Protein AF-0000000068159839 (afdb_homodimer)

Organism: Acanthamoeba castellanii (strain ATCC 30010 / Neff) (NCBI:txid1257118)

Secondary structure (DSSP, 8-state):
--GGGSHHHHHHHHHHHHHHTTHHHHHHHHHHHHHHTTSS-TTS-HHHHHHHHHHHHHHHIIIIITTT---PPPHHHHHHHHHHHHHTT--EEEEE--TTSHHHHHHHHHHHHTTS--EEEEEES-HHHHHHHHHHHHHHT-GGGEEEEES-HHHHTTSS--S-EEEEEE-S-GGGHHHHHHHHGGGEEEEEEEEETTGGG-HHHHHHHH-GGGTEEEEE---TT--EEEEE-S---/--GGGSHHHHHHHHHHHHHHHTHHHHHHHHHHHHHHTTSS-TTS-HHHHHHHHHHHHHHHIIIIITTT---PPPHHHHHHHHHHHHHTT--EEEEE--TTSHHHHHHHHHHHHTTS--EEEEEES-HHHHHHHHHHHHHHT-GGGEEEEES-HHHHTTSS--S-EEEEEE-S-GGGHHHHHHHHGGGEEEEEEEEETTGGG-HHHHHHHH-GGGTEEEEE---TT--EEEEE-S---

Foldseek 3Di:
DFLCPDPLNVVLLVVLVVVLVCLVVLLVVLVVVCVVVVNDDPPDDSVLSLLVVCVVPVLCCCQPSCVPHQLDDDPVVLQVLLVLLLVLLWAEEEEEDCQQNNSVSSNLSSCVVSVVNHAYEYEDAHVVRLVNNLVSCVSSVRNVRYDYDYRDCLPRVQDDGDQAGQEYEADGNLVCLVVNCVSCQLRYAFFRKYKYWLNVSPVVNVVQQVPVVNQWPKDQPPDPTRMIMITGHHGRD/DFLCPDPLNVVLLVVLVVVLVCLVVLLVVLVVVCVVVVNDDPPDDSVLSLLVVLVVPVLCCCQPSCVPHQLDDDPVVLQVLLVLLLVLLWAEEEEEDCQQNNSVSSNLSSNVVSVVNHAYEYEDAHVVRLVNNLVSCVSSVRNVRYHYDYRDCLPRVQDDGDQAGQEYEADGNLVCLVVNCVSCQLRYAFFRKYKYWLNVSPVVNVVQQVPVVNQWPKDQPPDPTRMIMITGHHGRD

Solvent-accessible surface area (backbone atoms only — not comparable to full-atom values): 24091 Å² total; per-residue (Å²): 124,43,49,63,69,31,69,45,31,39,51,46,49,52,51,52,56,54,55,42,60,52,36,56,58,54,48,50,51,48,48,52,51,32,38,74,70,65,73,44,58,93,83,53,56,63,69,57,47,52,53,52,44,27,60,73,40,38,65,62,40,46,59,52,79,41,51,82,50,48,86,61,73,52,71,70,55,30,50,46,46,20,45,51,36,26,30,40,56,36,39,30,34,41,33,41,46,34,48,56,25,62,54,53,49,28,44,40,28,19,24,48,70,57,70,52,80,31,42,34,40,30,20,30,59,41,64,69,29,48,55,49,15,50,51,46,27,48,63,35,70,43,42,89,39,50,45,80,42,79,33,58,53,86,60,64,66,70,53,93,65,67,82,52,36,39,33,37,39,41,50,60,56,60,76,45,50,50,64,51,47,60,70,50,43,67,23,31,36,56,22,15,35,39,38,28,54,46,34,73,79,26,62,69,45,49,56,48,43,62,31,59,89,70,34,24,53,53,44,74,45,58,46,100,52,40,29,33,42,30,26,29,51,35,70,44,119,124,44,50,64,70,32,68,45,32,39,51,46,49,51,50,51,56,54,54,42,60,51,36,55,58,52,49,51,52,49,49,52,50,31,38,74,69,66,72,43,56,92,83,53,55,63,69,58,47,51,52,52,44,27,59,73,40,38,65,62,39,45,59,52,80,41,52,80,52,48,86,62,73,52,70,69,57,30,51,47,47,19,45,52,36,27,29,40,58,36,39,31,33,42,33,40,44,33,50,56,24,64,55,50,48,29,44,39,28,19,23,48,69,56,70,53,81,32,44,34,42,31,20,28,60,40,64,70,29,49,56,50,15,50,52,46,28,48,62,35,71,42,43,90,40,50,45,82,41,78,32,59,55,85,61,63,66,70,54,91,65,68,82,53,36,38,34,36,38,42,49,58,56,60,78,44,49,50,63,50,48,61,70,49,42,66,23,31,36,56,22,16,35,40,37,28,54,47,33,73,79,26,62,68,46,48,55,47,43,60,31,60,90,70,33,25,53,53,44,74,46,58,47,101,52,40,29,33,42,31,26,29,50,35,71,45,119

pLDDT: mean 91.14, std 9.36, range [56.84, 98.94]

Structure (mmCIF, N/CA/C/O backbone):
data_AF-0000000068159839-model_v1
#
loop_
_entity.id
_entity.type
_entity.pdbx_description
1 polymer 'O-methyltransferase family 3 protein'
#
loop_
_atom_site.group_PDB
_atom_site.id
_atom_site.type_symbol
_atom_site.label_atom_id
_atom_site.label_alt_id
_atom_site.label_comp_id
_atom_site.label_asym_id
_atom_site.label_entity_id
_atom_site.label_seq_id
_atom_site.pdbx_PDB_ins_code
_atom_site.Cartn_x
_atom_site.Cartn_y
_atom_site.Cartn_z
_atom_site.occupancy
_atom_site.B_iso_or_equiv
_atom_site.auth_seq_id
_atom_site.auth_comp_id
_atom_site.auth_asym_id
_atom_site.auth_atom_id
_atom_site.pdbx_PDB_model_num
ATOM 1 N N . MET A 1 1 ? -15.344 -5.816 13.375 1 81.12 1 MET A N 1
ATOM 2 C CA . MET A 1 1 ? -15.523 -4.578 12.617 1 81.12 1 MET A CA 1
ATOM 3 C C . MET A 1 1 ? -14.336 -3.648 12.805 1 81.12 1 MET A C 1
ATOM 5 O O . MET A 1 1 ? -13.75 -3.584 13.891 1 81.12 1 MET A O 1
ATOM 9 N N . SER A 1 2 ? -13.961 -3.039 11.734 1 93 2 SER A N 1
ATOM 10 C CA . SER A 1 2 ? -12.836 -2.111 11.812 1 93 2 SER A CA 1
ATOM 11 C C . SER A 1 2 ? -13.234 -0.817 12.516 1 93 2 SER A C 1
ATOM 13 O O . SER A 1 2 ? -14.398 -0.421 12.477 1 93 2 SER A O 1
ATOM 15 N N . THR A 1 3 ? -12.305 -0.229 13.219 1 96.12 3 THR A N 1
ATOM 16 C CA . THR A 1 3 ? -12.523 1.09 13.805 1 96.12 3 THR A CA 1
ATOM 17 C C . THR A 1 3 ? -12.961 2.088 12.734 1 96.12 3 THR A C 1
ATOM 19 O O . THR A 1 3 ? -13.789 2.961 12.992 1 96.12 3 THR A O 1
ATOM 22 N N . LEU A 1 4 ? -12.43 1.962 11.539 1 96 4 LEU A N 1
ATOM 23 C CA . LEU A 1 4 ? -12.758 2.85 10.43 1 96 4 LEU A CA 1
ATOM 24 C C . LEU A 1 4 ? -14.25 2.797 10.117 1 96 4 LEU A C 1
ATOM 26 O O . LEU A 1 4 ? -14.852 3.811 9.75 1 96 4 LEU A O 1
ATOM 30 N N . ASP A 1 5 ? -14.82 1.619 10.344 1 93.56 5 ASP A N 1
ATOM 31 C CA . ASP A 1 5 ? -16.219 1.426 9.992 1 93.56 5 ASP A CA 1
ATOM 32 C C . ASP A 1 5 ? -17.125 1.638 11.195 1 93.56 5 ASP A C 1
ATOM 34 O O . ASP A 1 5 ? -18.344 1.489 11.102 1 93.56 5 ASP A O 1
ATOM 38 N N . SER A 1 6 ? -16.562 1.914 12.352 1 95.44 6 SER A N 1
ATOM 39 C CA . SER A 1 6 ? -17.391 2.211 13.508 1 95.44 6 SER A CA 1
ATOM 40 C C . SER A 1 6 ? -18.312 3.398 13.234 1 95.44 6 SER A C 1
ATOM 42 O O . SER A 1 6 ? -17.969 4.289 12.453 1 95.44 6 SER A O 1
ATOM 44 N N . THR A 1 7 ? -19.406 3.434 13.883 1 95.81 7 THR A N 1
ATOM 45 C CA . THR A 1 7 ? -20.406 4.477 13.68 1 95.81 7 THR A CA 1
ATOM 46 C C . THR A 1 7 ? -19.812 5.855 13.961 1 95.81 7 THR A C 1
ATOM 48 O O . THR A 1 7 ? -20.047 6.801 13.203 1 95.81 7 THR A O 1
ATOM 51 N N . GLN A 1 8 ? -19.062 5.98 15.008 1 96.75 8 GLN A N 1
ATOM 52 C CA . GLN A 1 8 ? -18.484 7.262 15.398 1 96.75 8 GLN A CA 1
ATOM 53 C C . GLN A 1 8 ? -17.531 7.777 14.328 1 96.75 8 GLN A C 1
ATOM 55 O O . GLN A 1 8 ? -17.609 8.938 13.914 1 96.75 8 GLN A O 1
ATOM 60 N N . VAL A 1 9 ? -16.656 6.914 13.961 1 98.19 9 VAL A N 1
ATOM 61 C CA . VAL A 1 9 ? -15.648 7.309 12.984 1 98.19 9 VAL A CA 1
ATOM 62 C C . VAL A 1 9 ? -16.312 7.574 11.633 1 98.19 9 VAL A C 1
ATOM 64 O O . VAL A 1 9 ? -16.062 8.609 11.008 1 98.19 9 VAL A O 1
ATOM 67 N N . ALA A 1 10 ? -17.188 6.695 11.219 1 96.94 10 ALA A N 1
ATOM 68 C CA . ALA A 1 10 ? -17.859 6.816 9.93 1 96.94 10 ALA A CA 1
ATOM 69 C C . ALA A 1 10 ? -18.688 8.094 9.867 1 96.94 10 ALA A C 1
ATOM 71 O O . ALA A 1 10 ? -18.688 8.797 8.859 1 96.94 10 ALA A O 1
ATOM 72 N N . ASN A 1 11 ? -19.391 8.414 10.898 1 97.69 11 ASN A N 1
ATOM 73 C CA . ASN A 1 11 ? -20.219 9.625 10.938 1 97.69 11 ASN A CA 1
ATOM 74 C C . ASN A 1 11 ? -19.359 10.883 10.898 1 97.69 11 ASN A C 1
ATOM 76 O O . ASN A 1 11 ? -19.703 11.852 10.211 1 97.69 11 ASN A O 1
ATOM 80 N N . THR A 1 12 ? -18.328 10.852 11.688 1 98.19 12 THR A N 1
ATOM 81 C CA . THR A 1 12 ? -17.438 12.008 11.727 1 98.19 12 THR A CA 1
ATOM 82 C C . THR A 1 12 ? -16.812 12.258 10.352 1 98.19 12 THR A C 1
ATOM 84 O O . THR A 1 12 ? -16.812 13.398 9.867 1 98.19 12 THR A O 1
ATOM 87 N N . LEU A 1 13 ? -16.359 11.18 9.703 1 97.69 13 LEU A N 1
ATOM 88 C CA . LEU A 1 13 ? -15.758 11.328 8.383 1 97.69 13 LEU A CA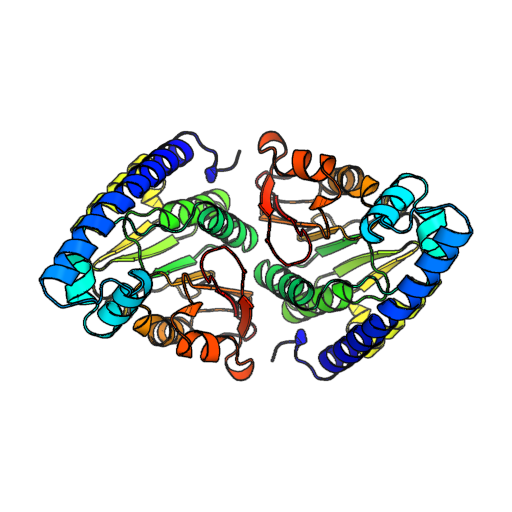 1
ATOM 89 C C . LEU A 1 13 ? -16.781 11.789 7.359 1 97.69 13 LEU A C 1
ATOM 91 O O . LEU A 1 13 ? -16.484 12.625 6.504 1 97.69 13 LEU A O 1
ATOM 95 N N . ARG A 1 14 ? -17.953 11.242 7.418 1 96.25 14 ARG A N 1
ATOM 96 C CA . ARG A 1 14 ? -19.016 11.664 6.512 1 96.25 14 ARG A CA 1
ATOM 97 C C . ARG A 1 14 ? -19.281 13.156 6.641 1 96.25 14 ARG A C 1
ATOM 99 O O . ARG A 1 14 ? -19.406 13.859 5.637 1 96.25 14 ARG A O 1
ATOM 106 N N . ARG A 1 15 ? -19.375 13.609 7.828 1 95.88 15 ARG A N 1
ATOM 107 C CA . ARG A 1 15 ? -19.594 15.031 8.07 1 95.88 15 ARG A CA 1
ATOM 108 C C . ARG A 1 15 ? -18.453 15.867 7.516 1 95.88 15 ARG A C 1
ATOM 110 O O . ARG A 1 15 ? -18.672 16.859 6.828 1 95.88 15 ARG A O 1
ATOM 117 N N . LEU A 1 16 ? -17.25 15.445 7.832 1 96 16 LEU A N 1
ATOM 118 C CA . LEU A 1 16 ? -16.078 16.203 7.41 1 96 16 LEU A CA 1
ATOM 119 C C . LEU A 1 16 ? -15.977 16.25 5.891 1 96 16 LEU A C 1
ATOM 121 O O . LEU A 1 16 ? -15.68 17.297 5.309 1 96 16 LEU A O 1
ATOM 125 N N . PHE A 1 17 ? -16.234 15.109 5.242 1 93.81 17 PHE A N 1
ATOM 126 C CA . PHE A 1 17 ? -16.219 15.086 3.783 1 93.81 17 PHE A CA 1
ATOM 127 C C . PHE A 1 17 ? -17.344 15.922 3.211 1 93.81 17 PHE A C 1
ATOM 129 O O . PHE A 1 17 ? -17.203 16.531 2.15 1 93.81 17 PHE A O 1
ATOM 136 N N . GLY A 1 18 ? -18.453 15.93 3.848 1 90.56 18 GLY A N 1
ATOM 137 C CA . GLY A 1 18 ? -19.547 16.812 3.471 1 90.56 18 GLY A CA 1
ATOM 138 C C . GLY A 1 18 ? -19.172 18.281 3.555 1 90.56 18 GLY A C 1
ATOM 139 O O . GLY A 1 18 ? -19.516 19.062 2.666 1 90.56 18 GLY A O 1
ATOM 140 N N . ASP A 1 19 ? -18.484 18.625 4.621 1 88.06 19 ASP A N 1
ATOM 141 C CA . ASP A 1 19 ? -18.047 20 4.824 1 88.06 19 ASP A CA 1
ATOM 142 C C . ASP A 1 19 ? -17.047 20.422 3.746 1 88.06 19 ASP A C 1
ATOM 144 O O . ASP A 1 19 ? -17 21.594 3.369 1 88.06 19 ASP A O 1
ATOM 148 N N . MET A 1 20 ? -16.25 19.453 3.336 1 83.06 20 MET A N 1
ATOM 149 C CA . MET A 1 20 ? -15.266 19.719 2.293 1 83.06 20 MET A CA 1
ATOM 150 C C . MET A 1 20 ? -15.945 20.141 0.995 1 83.06 20 MET A C 1
ATOM 152 O O . MET A 1 20 ? -15.352 20.859 0.187 1 83.06 20 MET A O 1
ATOM 156 N N . ALA A 1 21 ? -17.141 19.625 0.847 1 78.38 21 ALA A N 1
ATOM 157 C CA . ALA A 1 21 ? -17.891 20 -0.35 1 78.38 21 ALA A CA 1
ATOM 158 C C . ALA A 1 21 ? -18.125 21.516 -0.397 1 78.38 21 ALA A C 1
ATOM 160 O O . ALA A 1 21 ? -18.219 22.094 -1.478 1 78.38 21 ALA A O 1
ATOM 161 N N . ASN A 1 22 ? -18.109 22.078 0.708 1 80.25 22 ASN A N 1
ATOM 162 C CA . ASN A 1 22 ? -18.297 23.531 0.796 1 80.25 22 ASN A CA 1
ATOM 163 C C . ASN A 1 22 ? -17.016 24.266 0.411 1 80.25 22 ASN A C 1
ATOM 165 O O . ASN A 1 22 ? -17.062 25.469 0.144 1 80.25 22 ASN A O 1
ATOM 169 N N . ASP A 1 23 ? -15.883 23.5 0.445 1 81.06 23 ASP A N 1
ATOM 170 C CA . ASP A 1 23 ? -14.609 24.109 0.073 1 81.06 23 ASP A CA 1
ATOM 171 C C . ASP A 1 23 ? -14.664 24.656 -1.347 1 81.06 23 ASP A C 1
ATOM 173 O O . ASP A 1 23 ? -14.008 25.656 -1.649 1 81.06 23 ASP A O 1
ATOM 177 N N . LYS A 1 24 ? -15.477 24.062 -2.205 1 76.38 24 LYS A N 1
ATOM 178 C CA . LYS A 1 24 ? -15.555 24.5 -3.596 1 76.38 24 LYS A CA 1
ATOM 179 C C . LYS A 1 24 ? -16.016 25.938 -3.693 1 76.38 24 LYS A C 1
ATOM 181 O O . LYS A 1 24 ? -15.453 26.734 -4.457 1 76.38 24 LYS A O 1
ATOM 186 N N . GLN A 1 25 ? -17 26.141 -3.025 1 78.56 25 GLN A N 1
ATOM 187 C CA . GLN A 1 25 ? -17.531 27.5 -3.037 1 78.56 25 GLN A CA 1
ATOM 188 C C . GLN A 1 25 ? -16.516 28.5 -2.469 1 78.56 25 GLN A C 1
ATOM 190 O O . GLN A 1 25 ? -16.312 29.578 -3.035 1 78.56 25 GLN A O 1
ATOM 195 N N . ARG A 1 26 ? -15.945 28.156 -1.396 1 79.38 26 ARG A N 1
ATOM 196 C CA . ARG A 1 26 ? -14.969 29.016 -0.746 1 79.38 26 ARG A CA 1
ATOM 197 C C . ARG A 1 26 ? -13.758 29.266 -1.646 1 79.38 26 ARG A C 1
ATOM 199 O O . ARG A 1 26 ? -13.234 30.375 -1.705 1 79.38 26 ARG A O 1
ATOM 206 N N . ILE A 1 27 ? -13.336 28.234 -2.299 1 79 27 ILE A N 1
ATOM 207 C CA . ILE A 1 27 ? -12.195 28.312 -3.207 1 79 27 ILE A CA 1
ATOM 208 C C . ILE A 1 27 ? -12.539 29.219 -4.383 1 79 27 ILE A C 1
ATOM 210 O O . ILE A 1 27 ? -11.703 30.016 -4.824 1 79 27 ILE A O 1
ATOM 214 N N . GLY A 1 28 ? -13.758 29.078 -4.844 1 77 28 GLY A N 1
ATOM 215 C CA . GLY A 1 28 ? -14.211 29.969 -5.898 1 77 28 GLY A CA 1
ATOM 216 C C . GLY A 1 28 ? -14.164 31.422 -5.5 1 77 28 GLY A C 1
ATOM 217 O O . GLY A 1 28 ? -13.703 32.281 -6.273 1 77 28 GLY A O 1
ATOM 218 N N . GLU A 1 29 ? -14.594 31.641 -4.355 1 81 29 GLU A N 1
ATOM 219 C CA . GLU A 1 29 ? -14.594 33 -3.848 1 81 29 GLU A CA 1
ATOM 220 C C . GLU A 1 29 ? -13.164 33.531 -3.684 1 81 29 GLU A C 1
ATOM 222 O O . GLU A 1 29 ? -12.883 34.688 -3.975 1 81 29 GLU A O 1
ATOM 227 N N . LEU A 1 30 ? -12.359 32.688 -3.203 1 78.12 30 LEU A N 1
ATOM 228 C CA . LEU A 1 30 ? -10.961 33.062 -3.02 1 78.12 30 LEU A CA 1
ATOM 229 C C . LEU A 1 30 ? -10.289 33.344 -4.363 1 78.12 30 LEU A C 1
ATOM 231 O O . LEU A 1 30 ? -9.492 34.281 -4.484 1 78.12 30 LEU A O 1
ATOM 235 N N . ARG A 1 31 ? -10.594 32.5 -5.262 1 80.38 31 ARG A N 1
ATOM 236 C CA . ARG A 1 31 ? -10.062 32.688 -6.605 1 80.38 31 ARG A CA 1
ATOM 237 C C . ARG A 1 31 ? -10.461 34.031 -7.168 1 80.38 31 ARG A C 1
ATOM 239 O O . ARG A 1 31 ? -9.633 34.75 -7.73 1 80.38 31 ARG A O 1
ATOM 246 N N . GLU A 1 32 ? -11.719 34.312 -7.062 1 84 32 GLU A N 1
ATOM 247 C CA . GLU A 1 32 ? -12.203 35.625 -7.547 1 84 32 GLU A CA 1
ATOM 248 C C . GLU A 1 32 ? -11.492 36.781 -6.844 1 84 32 GLU A C 1
ATOM 250 O O . GLU A 1 32 ? -11.156 37.781 -7.477 1 84 32 GLU A O 1
ATOM 255 N N . LYS A 1 33 ? -11.352 36.594 -5.586 1 80.31 33 LYS A N 1
ATOM 256 C CA . LYS A 1 33 ? -10.648 37.625 -4.816 1 80.31 33 LYS A CA 1
ATOM 257 C C . LYS A 1 33 ? -9.203 37.781 -5.297 1 80.31 33 LYS A C 1
ATOM 259 O O . LYS A 1 33 ? -8.711 38.906 -5.438 1 80.31 33 LYS A O 1
ATOM 264 N N . PHE A 1 34 ? -8.547 36.656 -5.57 1 78.94 34 PHE A N 1
ATOM 265 C CA . PHE A 1 34 ? -7.156 36.688 -6 1 78.94 34 PHE A CA 1
ATOM 266 C C . PHE A 1 34 ? -7.031 37.281 -7.391 1 78.94 34 PHE A C 1
ATOM 268 O O . PHE A 1 34 ? -6.055 37.969 -7.688 1 78.94 34 PHE A O 1
ATOM 275 N N . ILE A 1 35 ? -7.961 37 -8.156 1 83.19 35 ILE A N 1
ATOM 276 C CA . ILE A 1 35 ? -7.973 37.594 -9.492 1 83.19 35 ILE A CA 1
ATOM 277 C C . ILE A 1 35 ? -8.141 39.094 -9.398 1 83.19 35 ILE A C 1
ATOM 279 O O . ILE A 1 35 ? -7.406 39.844 -10.039 1 83.19 35 ILE A O 1
ATOM 283 N N . LYS A 1 36 ? -9.07 39.469 -8.633 1 87.12 36 LYS A N 1
ATOM 284 C CA . LYS A 1 36 ? -9.328 40.906 -8.445 1 87.12 36 LYS A CA 1
ATOM 285 C C . LYS A 1 36 ? -8.102 41.625 -7.891 1 87.12 36 LYS A C 1
ATOM 287 O O . LYS A 1 36 ? -7.832 42.75 -8.25 1 87.12 36 LYS A O 1
ATOM 292 N N . GLU A 1 37 ? -7.398 40.875 -7.078 1 83.44 37 GLU A N 1
ATOM 293 C CA . GLU A 1 37 ? -6.215 41.469 -6.449 1 83.44 37 GLU A CA 1
ATOM 294 C C . GLU A 1 37 ? -4.988 41.312 -7.344 1 83.44 37 GLU A C 1
ATOM 296 O O . GLU A 1 37 ? -3.902 41.812 -6.996 1 83.44 37 GLU A O 1
ATOM 301 N N . GLY A 1 38 ? -5.168 40.656 -8.484 1 78.12 38 GLY A N 1
ATOM 302 C CA . GLY A 1 38 ? -4.086 40.5 -9.445 1 78.12 38 GLY A CA 1
ATOM 303 C C . GLY A 1 38 ? -3.07 39.469 -9.062 1 78.12 38 GLY A C 1
ATOM 304 O O . GLY A 1 38 ? -1.923 39.5 -9.516 1 78.12 38 GLY A O 1
ATOM 305 N N . LEU A 1 39 ? -3.484 38.594 -8.195 1 74.12 39 LEU A N 1
ATOM 306 C CA . LEU A 1 39 ? -2.553 37.594 -7.707 1 74.12 39 LEU A CA 1
ATOM 307 C C . LEU A 1 39 ? -2.506 36.375 -8.648 1 74.12 39 LEU A C 1
ATOM 309 O O . LEU A 1 39 ? -1.493 35.688 -8.719 1 74.12 3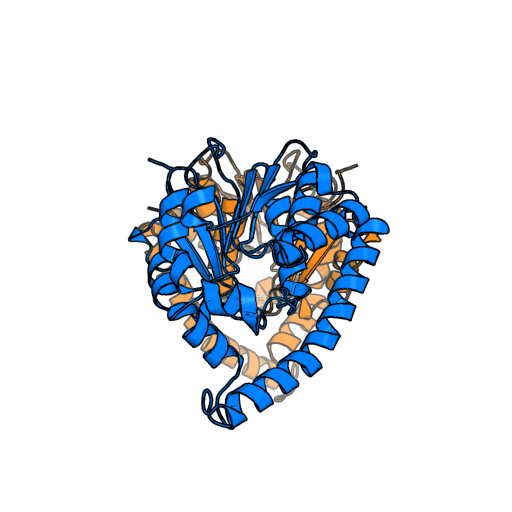9 LEU A O 1
ATOM 313 N N . ILE A 1 40 ? -3.65 36.094 -9.359 1 75.94 40 ILE A N 1
ATOM 314 C CA . ILE A 1 40 ? -3.654 34.969 -10.281 1 75.94 40 ILE A CA 1
ATOM 315 C C . ILE A 1 40 ? -4.406 35.344 -11.555 1 75.94 40 ILE A C 1
ATOM 317 O O . ILE A 1 40 ? -5.277 36.219 -11.531 1 75.94 40 ILE A O 1
ATOM 321 N N . SER A 1 41 ? -3.855 34.719 -12.648 1 80.25 41 SER A N 1
ATOM 322 C CA . SER A 1 41 ? -4.574 34.875 -13.906 1 80.25 41 SER A CA 1
ATOM 323 C C . SER A 1 41 ? -5.82 33.969 -13.938 1 80.25 41 SER A C 1
ATOM 325 O O . SER A 1 41 ? -5.875 32.969 -13.258 1 80.25 41 SER A O 1
ATOM 327 N N . PRO A 1 42 ? -6.855 34.5 -14.617 1 77.5 42 PRO A N 1
ATOM 328 C CA . PRO A 1 42 ? -8.094 33.719 -14.695 1 77.5 42 PRO A CA 1
ATOM 329 C C . PRO A 1 42 ? -7.863 32.281 -15.172 1 77.5 42 PRO A C 1
ATOM 331 O O . PRO A 1 42 ? -8.633 31.391 -14.836 1 77.5 42 PRO A O 1
ATOM 334 N N . ASP A 1 43 ? -6.781 32.094 -15.82 1 76.19 43 ASP A N 1
ATOM 335 C CA . ASP A 1 43 ? -6.566 30.766 -16.422 1 76.19 43 ASP A CA 1
ATOM 336 C C . ASP A 1 43 ? -5.652 29.906 -15.547 1 76.19 43 ASP A C 1
ATOM 338 O O . ASP A 1 43 ? -5.453 28.719 -15.828 1 76.19 43 ASP A O 1
ATOM 342 N N . GLU A 1 44 ? -5.254 30.516 -14.492 1 75.12 44 GLU A N 1
ATOM 343 C CA . GLU A 1 44 ? -4.305 29.781 -13.664 1 75.12 44 GLU A CA 1
ATOM 344 C C . GLU A 1 44 ? -5.023 28.766 -12.766 1 75.12 44 GLU A C 1
ATOM 346 O O . GLU A 1 44 ? -6.086 29.062 -12.219 1 75.12 44 GLU A O 1
ATOM 351 N N . ASP A 1 45 ? -4.438 27.531 -12.75 1 73.19 45 ASP A N 1
ATOM 352 C CA . ASP A 1 45 ? -4.961 26.484 -11.875 1 73.19 45 ASP A CA 1
ATOM 353 C C . ASP A 1 45 ? -4.754 26.844 -10.406 1 73.19 45 ASP A C 1
ATOM 355 O O . ASP A 1 45 ? -3.664 27.266 -10.008 1 73.19 45 ASP A O 1
ATOM 359 N N . LEU A 1 46 ? -5.859 26.828 -9.664 1 70.88 46 LEU A N 1
ATOM 360 C CA . LEU A 1 46 ? -5.82 27.203 -8.25 1 70.88 46 LEU A CA 1
ATOM 361 C C . LEU A 1 46 ? -4.82 26.344 -7.492 1 70.88 46 LEU A C 1
ATOM 363 O O . LEU A 1 46 ? -4.102 26.844 -6.621 1 70.88 46 LEU A O 1
ATOM 367 N N . LYS A 1 47 ? -4.832 25.109 -7.773 1 72 47 LYS A N 1
ATOM 368 C CA . LYS A 1 47 ? -3.896 24.219 -7.086 1 72 47 LYS A CA 1
ATOM 369 C C . LYS A 1 47 ? -2.453 24.656 -7.309 1 72 47 LYS A C 1
ATOM 371 O O . LYS A 1 47 ? -1.658 24.703 -6.367 1 72 47 LYS A O 1
ATOM 376 N N . GLN A 1 48 ? -2.225 25.062 -8.461 1 73.06 48 GLN A N 1
ATOM 377 C CA . GLN A 1 48 ? -0.884 25.531 -8.797 1 73.06 48 GLN A CA 1
ATOM 378 C C . GLN A 1 48 ? -0.555 26.828 -8.062 1 73.06 48 GLN A C 1
ATOM 380 O O . GLN A 1 48 ? 0.577 27.016 -7.617 1 73.06 48 GLN A O 1
ATOM 385 N N . LEU A 1 49 ? -1.519 27.562 -7.98 1 72.56 49 LEU A N 1
ATOM 386 C CA . LEU A 1 49 ? -1.325 28.844 -7.289 1 72.56 49 LEU A CA 1
ATOM 387 C C . LEU A 1 49 ? -1.058 28.609 -5.805 1 72.56 49 LEU A C 1
ATOM 389 O O . LEU A 1 49 ? -0.16 29.234 -5.23 1 72.56 49 LEU A O 1
ATOM 393 N N . VAL A 1 50 ? -1.831 27.719 -5.219 1 74.38 50 VAL A N 1
ATOM 394 C CA . VAL A 1 50 ? -1.68 27.438 -3.797 1 74.38 50 VAL A CA 1
ATOM 395 C C . VAL A 1 50 ? -0.291 26.859 -3.527 1 74.38 50 VAL A C 1
ATOM 397 O O . VAL A 1 50 ? 0.379 27.266 -2.572 1 74.38 50 VAL A O 1
ATOM 400 N N . VAL A 1 51 ? 0.096 26.078 -4.395 1 74.31 51 VAL A N 1
ATOM 401 C CA . VAL A 1 51 ? 1.42 25.484 -4.262 1 74.31 51 VAL A CA 1
ATOM 402 C C . VAL A 1 51 ? 2.49 26.562 -4.367 1 74.31 51 VAL A C 1
ATOM 404 O O . VAL A 1 51 ? 3.432 26.594 -3.574 1 74.31 51 VAL A O 1
ATOM 407 N N . ARG A 1 52 ? 2.324 27.422 -5.34 1 73.81 52 ARG A N 1
ATOM 408 C CA . ARG A 1 52 ? 3.283 28.5 -5.535 1 73.81 52 ARG A CA 1
ATOM 409 C C . ARG A 1 52 ? 3.316 29.438 -4.32 1 73.81 52 ARG A C 1
ATOM 411 O O . ARG A 1 52 ? 4.391 29.797 -3.842 1 73.81 52 ARG A O 1
ATOM 418 N N . LEU A 1 53 ? 2.174 29.734 -3.891 1 74.56 53 LEU A N 1
ATOM 419 C CA . LEU A 1 53 ? 2.082 30.672 -2.771 1 74.56 53 LEU A CA 1
ATOM 420 C C . LEU A 1 53 ? 2.637 30.047 -1.496 1 74.56 53 LEU A C 1
ATOM 422 O O . LEU A 1 53 ? 3.23 30.734 -0.667 1 74.56 53 LEU A O 1
ATOM 426 N N . SER A 1 54 ? 2.385 28.75 -1.418 1 73.44 54 SER A N 1
ATOM 427 C CA . SER A 1 54 ? 2.891 28.047 -0.243 1 73.44 54 SER A CA 1
ATOM 428 C C . SER A 1 54 ? 4.414 28.031 -0.215 1 73.44 54 SER A C 1
ATOM 430 O O . SER A 1 54 ? 5.02 28.016 0.858 1 73.44 54 SER A O 1
ATOM 432 N N . ARG A 1 55 ? 5.02 28.062 -1.291 1 72.94 55 ARG A N 1
ATOM 433 C CA . ARG A 1 55 ? 6.477 28.078 -1.409 1 72.94 55 ARG A CA 1
ATOM 434 C C . ARG A 1 55 ? 7.043 29.438 -1.02 1 72.94 55 ARG A C 1
ATOM 436 O O . ARG A 1 55 ? 8.148 29.516 -0.482 1 72.94 55 ARG A O 1
ATOM 443 N N . GLU A 1 56 ? 6.242 30.406 -1.37 1 72.88 56 GLU A N 1
ATOM 444 C CA . GLU A 1 56 ? 6.703 31.766 -1.119 1 72.88 56 GLU A CA 1
ATOM 445 C C . GLU A 1 56 ? 6.539 32.156 0.35 1 72.88 56 GLU A C 1
ATOM 447 O O . GLU A 1 56 ? 7.469 32.656 0.972 1 72.88 56 GLU A O 1
ATOM 452 N N . ASP A 1 57 ? 5.352 31.922 0.848 1 78.69 57 ASP A N 1
ATOM 453 C CA . ASP A 1 57 ? 5.055 32.219 2.244 1 78.69 57 ASP A CA 1
ATOM 454 C C . ASP A 1 57 ? 3.969 31.312 2.789 1 78.69 57 ASP A C 1
ATOM 456 O O . ASP A 1 57 ? 2.805 31.703 2.895 1 78.69 57 ASP A O 1
ATOM 460 N N . TYR A 1 58 ? 4.41 30.188 3.188 1 76.06 58 TYR A N 1
ATOM 461 C CA . TYR A 1 58 ? 3.43 29.203 3.617 1 76.06 58 TYR A CA 1
ATOM 462 C C . TYR A 1 58 ? 2.738 29.641 4.902 1 76.06 58 TYR A C 1
ATOM 464 O O . TYR A 1 58 ? 1.553 29.359 5.105 1 76.06 58 TYR A O 1
ATOM 472 N N . LYS A 1 59 ? 3.387 30.375 5.719 1 76.5 59 LYS A N 1
ATOM 473 C CA . LYS A 1 59 ? 2.785 30.812 6.973 1 76.5 59 LYS A CA 1
ATOM 474 C C . LYS A 1 59 ? 1.612 31.75 6.719 1 76.5 59 LYS A C 1
ATOM 476 O O . LYS A 1 59 ? 0.528 31.562 7.277 1 76.5 59 LYS A O 1
ATOM 481 N N . ALA A 1 60 ? 1.912 32.75 5.879 1 73.81 60 ALA A N 1
ATOM 482 C CA . ALA A 1 60 ? 0.872 33.719 5.559 1 73.81 60 ALA A CA 1
ATOM 483 C C . ALA A 1 60 ? -0.293 33.062 4.828 1 73.81 60 ALA A C 1
ATOM 485 O O . ALA A 1 60 ? -1.457 33.375 5.082 1 73.81 60 ALA A O 1
ATOM 486 N N . LEU A 1 61 ? 0.007 32.156 3.969 1 74.12 61 LEU A N 1
ATOM 487 C CA . LEU A 1 61 ? -1 31.469 3.164 1 74.12 61 LEU A CA 1
ATOM 488 C C . LEU A 1 61 ? -1.905 30.609 4.043 1 74.12 61 LEU A C 1
ATOM 490 O O . LEU A 1 61 ? -3.131 30.734 3.979 1 74.12 61 LEU A O 1
ATOM 494 N N . TYR A 1 62 ? -1.35 29.875 4.953 1 72.25 62 TYR A N 1
ATOM 495 C CA . TYR A 1 62 ? -2.109 28.875 5.688 1 72.25 62 TYR A CA 1
ATOM 496 C C . TYR A 1 62 ? -2.773 29.484 6.918 1 72.25 62 TYR A C 1
ATOM 498 O O . TYR A 1 62 ? -3.811 29 7.375 1 72.25 62 TYR A O 1
ATOM 506 N N . THR A 1 63 ? -2.24 30.531 7.418 1 72.31 63 THR A N 1
ATOM 507 C CA . THR A 1 63 ? -2.859 31.203 8.562 1 72.31 63 THR A CA 1
ATOM 508 C C . THR A 1 63 ? -3.922 32.188 8.102 1 72.31 63 THR A C 1
ATOM 510 O O . THR A 1 63 ? -4.863 32.5 8.836 1 72.31 63 THR A O 1
ATOM 513 N N . GLY A 1 64 ? -3.781 32.594 6.988 1 74.06 64 GLY A N 1
ATOM 514 C CA . GLY A 1 64 ? -4.703 33.594 6.473 1 74.06 64 GLY A CA 1
ATOM 515 C C . GLY A 1 64 ? -5.699 33.031 5.477 1 74.06 64 GLY A C 1
ATOM 516 O O . GLY A 1 64 ? -6.75 32.5 5.863 1 74.06 64 GLY A O 1
ATOM 517 N N . MET A 1 65 ? -5.254 32.844 4.371 1 67.06 65 MET A N 1
ATOM 518 C CA . MET A 1 65 ? -6.109 32.625 3.205 1 67.06 65 MET A CA 1
ATOM 519 C C . MET A 1 65 ? -6.742 31.25 3.232 1 67.06 65 MET A C 1
ATOM 521 O O . MET A 1 65 ? -7.895 31.078 2.836 1 67.06 65 MET A O 1
ATOM 525 N N . LEU A 1 66 ? -6.008 30.375 3.805 1 75 66 LEU A N 1
ATOM 526 C CA . LEU A 1 66 ? -6.484 29 3.686 1 75 66 LEU A CA 1
ATOM 527 C C . LEU A 1 66 ? -6.922 28.453 5.043 1 75 66 LEU A C 1
ATOM 529 O O . LEU A 1 66 ? -7.215 27.266 5.172 1 75 66 LEU A O 1
ATOM 533 N N . SER A 1 67 ? -7.102 29.359 5.992 1 77.88 67 SER A N 1
ATOM 534 C CA . SER A 1 67 ? -7.32 28.938 7.371 1 77.88 67 SER A CA 1
ATOM 535 C C . SER A 1 67 ? -8.672 28.25 7.527 1 77.88 67 SER A C 1
ATOM 537 O O . SER A 1 67 ? -8.883 27.484 8.469 1 77.88 67 SER A O 1
ATOM 539 N N . GLN A 1 68 ? -9.523 28.438 6.531 1 78.12 68 GLN A N 1
ATOM 540 C CA . GLN A 1 68 ? -10.859 27.875 6.688 1 78.12 68 GLN A CA 1
ATOM 541 C C . GLN A 1 68 ? -11.102 26.75 5.688 1 78.12 68 GLN A C 1
ATOM 543 O O . GLN A 1 68 ? -12.172 26.141 5.68 1 78.12 68 GLN A O 1
ATOM 548 N N . LEU A 1 69 ? -10.148 26.469 4.949 1 80.56 69 LEU A N 1
ATOM 549 C CA . LEU A 1 69 ? -10.312 25.453 3.926 1 80.56 69 LEU A CA 1
ATOM 550 C C . LEU A 1 69 ? -9.898 24.078 4.457 1 80.56 69 LEU A C 1
ATOM 552 O O . LEU A 1 69 ? -8.898 23.953 5.164 1 80.56 69 LEU A O 1
ATOM 556 N N . TYR A 1 70 ? -10.695 23.062 4.234 1 77.56 70 TYR A N 1
ATOM 557 C CA . TYR A 1 70 ? -10.422 21.688 4.664 1 77.56 70 TYR A CA 1
ATOM 558 C C . TYR A 1 70 ? -9.227 21.109 3.91 1 77.56 70 TYR A C 1
ATOM 560 O O . TYR A 1 70 ? -8.328 20.531 4.516 1 77.56 70 TYR A O 1
ATOM 568 N N . LEU A 1 71 ? -9.195 21.312 2.625 1 79.38 71 LEU A N 1
ATOM 569 C CA . LEU A 1 71 ? -8.109 20.797 1.794 1 79.38 71 LEU A CA 1
ATOM 570 C C . LEU A 1 71 ? -7.789 19.359 2.154 1 79.38 71 LEU A C 1
ATOM 572 O O . LEU A 1 71 ? -6.617 18.984 2.275 1 79.38 71 LEU A O 1
ATOM 576 N N . ALA A 1 72 ? -8.82 18.609 2.461 1 84.38 72 ALA A N 1
ATOM 577 C CA . ALA A 1 72 ? -8.672 17.25 2.979 1 84.38 72 ALA A CA 1
ATOM 578 C C . ALA A 1 72 ? -8.242 16.297 1.874 1 84.38 72 ALA A C 1
ATOM 580 O O . ALA A 1 72 ? -8.461 16.562 0.69 1 84.38 72 ALA A O 1
ATOM 581 N N . VAL A 1 73 ? -7.559 15.242 2.297 1 90.12 73 VAL A N 1
ATOM 582 C CA . VAL A 1 73 ? -7.301 14.141 1.369 1 90.12 73 VAL A CA 1
ATOM 583 C C . VAL A 1 73 ? -8.625 13.594 0.839 1 90.12 73 VAL A C 1
ATOM 585 O O . VAL A 1 73 ? -9.648 13.672 1.515 1 90.12 73 VAL A O 1
ATOM 588 N N . LYS A 1 74 ? -8.539 13.078 -0.317 1 89.75 74 LYS A N 1
ATOM 589 C CA . LYS A 1 74 ? -9.719 12.414 -0.863 1 89.75 74 LYS A CA 1
ATOM 590 C C . LYS A 1 74 ? -10.016 11.117 -0.114 1 89.75 74 LYS A C 1
ATOM 592 O O . LYS A 1 74 ? -9.125 10.539 0.516 1 89.75 74 LYS A O 1
ATOM 597 N N . PRO A 1 75 ? -11.273 10.68 -0.151 1 92.81 75 PRO A N 1
ATOM 598 C CA . PRO A 1 75 ? -11.688 9.492 0.598 1 92.81 75 PRO A CA 1
ATOM 599 C C . PRO A 1 75 ? -10.828 8.266 0.284 1 92.81 75 PRO A C 1
ATOM 601 O O . PRO A 1 75 ? -10.453 7.523 1.193 1 92.81 75 PRO A O 1
ATOM 604 N N . GLU A 1 76 ? -10.461 8.078 -0.983 1 93.06 76 GLU A N 1
ATOM 605 C CA . GLU A 1 76 ? -9.68 6.906 -1.379 1 93.06 76 GLU A CA 1
ATOM 606 C C . GLU A 1 76 ? -8.289 6.934 -0.751 1 93.06 76 GLU A C 1
ATOM 608 O O . GLU A 1 76 ? -7.777 5.895 -0.326 1 93.06 76 GLU A O 1
ATOM 613 N N . PHE A 1 77 ? -7.715 8.102 -0.763 1 94.88 77 PHE A N 1
ATOM 614 C CA . PHE A 1 77 ? -6.395 8.195 -0.148 1 94.88 77 PHE A CA 1
ATOM 615 C C . PHE A 1 77 ? -6.488 8.016 1.362 1 94.88 77 PHE A C 1
ATOM 617 O O . PHE A 1 77 ? -5.613 7.391 1.972 1 94.88 77 PHE A O 1
ATOM 624 N N . GLY A 1 78 ? -7.512 8.586 2.016 1 96.5 78 GLY A N 1
ATOM 625 C CA . GLY A 1 78 ? -7.734 8.312 3.426 1 96.5 78 GLY A CA 1
ATOM 626 C C . GLY A 1 78 ? -7.824 6.832 3.738 1 96.5 78 GLY A C 1
ATOM 627 O O . GLY A 1 78 ? -7.172 6.348 4.668 1 96.5 78 GLY A O 1
ATOM 628 N N . LYS A 1 79 ? -8.609 6.195 2.941 1 96 79 LYS A N 1
ATOM 629 C CA . LYS A 1 79 ? -8.75 4.754 3.107 1 96 79 LYS A CA 1
ATOM 630 C C . LYS A 1 79 ? -7.41 4.047 2.938 1 96 79 LYS A C 1
ATOM 632 O O . LYS A 1 79 ? -7.094 3.119 3.686 1 96 79 LYS A O 1
ATOM 637 N N . MET A 1 80 ? -6.652 4.445 1.979 1 96.62 80 MET A N 1
ATOM 638 C CA . MET A 1 80 ? -5.324 3.879 1.747 1 96.62 80 MET A CA 1
ATOM 639 C C . MET A 1 80 ? -4.426 4.094 2.959 1 96.62 80 MET A C 1
ATOM 641 O O . MET A 1 80 ? -3.684 3.189 3.354 1 96.62 80 MET A O 1
ATOM 645 N N . LEU A 1 81 ? -4.48 5.273 3.514 1 98.12 81 LEU A N 1
ATOM 646 C CA . LEU A 1 81 ? -3.697 5.566 4.711 1 98.12 81 LEU A CA 1
ATOM 647 C C . LEU A 1 81 ? -4.031 4.586 5.832 1 98.12 81 LEU A C 1
ATOM 649 O O . LEU A 1 81 ? -3.131 4.035 6.469 1 98.12 81 LEU A O 1
ATOM 653 N N . TYR A 1 82 ? -5.305 4.359 6.047 1 98.5 82 TYR A N 1
ATOM 654 C CA . TYR A 1 82 ? -5.75 3.402 7.051 1 98.5 82 TYR A CA 1
ATOM 655 C C . TYR A 1 82 ? -5.199 2.012 6.758 1 98.5 82 TYR A C 1
ATOM 657 O O . TYR A 1 82 ? -4.629 1.364 7.641 1 98.5 82 TYR A O 1
ATOM 665 N N . MET A 1 83 ? -5.348 1.594 5.539 1 98.38 83 MET A N 1
ATOM 666 C CA . MET A 1 83 ? -4.953 0.247 5.137 1 98.38 83 MET A CA 1
ATOM 667 C C . MET A 1 83 ? -3.453 0.039 5.324 1 98.38 83 MET A C 1
ATOM 669 O O . MET A 1 83 ? -3.027 -0.976 5.879 1 98.38 83 MET A O 1
ATOM 673 N N . LEU A 1 84 ? -2.65 0.956 4.918 1 98.5 84 LEU A N 1
ATOM 674 C CA . LEU A 1 84 ? -1.198 0.831 4.988 1 98.5 84 LEU A CA 1
ATOM 675 C C . LEU A 1 84 ? -0.716 0.876 6.434 1 98.5 84 LEU A C 1
ATOM 677 O O . LEU A 1 84 ? 0.184 0.125 6.816 1 98.5 84 LEU A O 1
ATOM 681 N N . ALA A 1 85 ? -1.313 1.768 7.203 1 98.5 85 ALA A N 1
ATOM 682 C CA . ALA A 1 85 ? -0.953 1.838 8.617 1 98.5 85 ALA A CA 1
ATOM 683 C C . ALA A 1 85 ? -1.291 0.534 9.336 1 98.5 85 ALA A C 1
ATOM 685 O O . ALA A 1 85 ? -0.514 0.055 10.164 1 98.5 85 ALA A O 1
ATOM 686 N N . LEU A 1 86 ? -2.441 -0.01 9.047 1 98.06 86 LEU A N 1
ATOM 687 C CA . LEU A 1 86 ? -2.854 -1.273 9.648 1 98.06 86 LEU A CA 1
ATOM 688 C C . LEU A 1 86 ? -1.935 -2.41 9.211 1 98.06 86 LEU A C 1
ATOM 690 O O . LEU A 1 86 ? -1.442 -3.172 10.039 1 98.06 86 LEU A O 1
ATOM 694 N N . ALA A 1 87 ? -1.711 -2.484 7.93 1 97.75 87 ALA A N 1
ATOM 695 C CA . ALA A 1 87 ? -0.874 -3.549 7.379 1 97.75 87 ALA A CA 1
ATOM 696 C C . ALA A 1 87 ? 0.536 -3.492 7.961 1 97.75 87 ALA A C 1
ATOM 698 O O . ALA A 1 87 ? 1.146 -4.527 8.227 1 97.75 87 ALA A O 1
ATOM 699 N N . ARG A 1 88 ? 1.057 -2.318 8.141 1 97.38 88 ARG A N 1
ATOM 700 C CA . ARG A 1 88 ? 2.4 -2.092 8.664 1 97.38 88 ARG A CA 1
ATOM 701 C C . ARG A 1 88 ? 2.469 -2.396 10.156 1 97.38 88 ARG A C 1
ATOM 703 O O . ARG A 1 88 ? 3.557 -2.467 10.727 1 97.38 88 ARG A O 1
ATOM 710 N N . ASN A 1 89 ? 1.322 -2.652 10.781 1 96.62 89 ASN A N 1
ATOM 711 C CA . ASN A 1 89 ? 1.24 -2.693 12.234 1 96.62 89 ASN A CA 1
ATOM 712 C C . ASN A 1 89 ? 1.896 -1.47 12.867 1 96.62 89 ASN A C 1
ATOM 714 O O . ASN A 1 89 ? 2.754 -1.603 13.742 1 96.62 89 ASN A O 1
ATOM 718 N N . ALA A 1 90 ? 1.535 -0.284 12.312 1 97.38 90 ALA A N 1
ATOM 719 C CA . ALA A 1 90 ? 2.164 0.96 12.75 1 97.38 90 ALA A CA 1
ATOM 720 C C . ALA A 1 90 ? 1.852 1.252 14.211 1 97.38 90 ALA A C 1
ATOM 722 O O . ALA A 1 90 ? 0.721 1.054 14.664 1 97.38 90 ALA A O 1
ATOM 723 N N . THR A 1 91 ? 2.877 1.693 14.938 1 97.19 91 THR A N 1
ATOM 724 C CA . THR A 1 91 ? 2.73 2.094 16.328 1 97.19 91 THR A CA 1
ATOM 725 C C . THR A 1 91 ? 3.066 3.572 16.516 1 97.19 91 THR A C 1
ATOM 727 O O . THR A 1 91 ? 2.428 4.27 17.297 1 97.19 91 THR A O 1
ATOM 730 N N . ASN A 1 92 ? 4.074 4.016 15.867 1 98.25 92 ASN A N 1
ATOM 731 C CA . ASN A 1 92 ? 4.469 5.418 15.891 1 98.25 92 ASN A CA 1
ATOM 732 C C . ASN A 1 92 ? 4.336 6.066 14.516 1 98.25 92 ASN A C 1
ATOM 734 O O . ASN A 1 92 ? 5.059 5.707 13.586 1 98.25 92 ASN A O 1
ATOM 738 N N . ILE A 1 93 ? 3.42 7.047 14.453 1 98.81 93 ILE A N 1
ATOM 739 C CA . ILE A 1 93 ? 3.125 7.727 13.195 1 98.81 93 ILE A CA 1
ATOM 740 C C . ILE A 1 93 ? 3.371 9.227 13.352 1 98.81 93 ILE A C 1
ATOM 742 O O . ILE A 1 93 ? 3.037 9.812 14.383 1 98.81 93 ILE A O 1
ATOM 746 N N . VAL A 1 94 ? 3.975 9.852 12.375 1 98.94 94 VAL A N 1
ATOM 747 C CA . VAL A 1 94 ? 4.125 11.305 12.328 1 98.94 94 VAL A CA 1
ATOM 748 C C . VAL A 1 94 ? 3.393 11.867 11.109 1 98.94 94 VAL A C 1
ATOM 750 O O . VAL A 1 94 ? 3.582 11.391 9.992 1 98.94 94 VAL A O 1
ATOM 753 N N . GLU A 1 95 ? 2.541 12.812 11.328 1 98.88 95 GLU A N 1
ATOM 754 C CA . GLU A 1 95 ? 1.789 13.484 10.281 1 98.88 95 GLU A CA 1
ATOM 755 C C . GLU A 1 95 ? 2.139 14.969 10.219 1 98.88 95 GLU A C 1
ATOM 757 O O . GLU A 1 95 ? 2.023 15.68 11.219 1 98.88 95 GLU A O 1
ATOM 762 N N . PHE A 1 96 ? 2.629 15.383 9.055 1 98.31 96 PHE A N 1
ATOM 763 C CA . PHE A 1 96 ? 2.805 16.797 8.727 1 98.31 96 PHE A CA 1
ATOM 764 C C . PHE A 1 96 ? 1.599 17.312 7.953 1 98.31 96 PHE A C 1
ATOM 766 O O . PHE A 1 96 ? 1.387 16.953 6.797 1 98.31 96 PHE A O 1
ATOM 773 N N . GLY A 1 97 ? 0.821 18.156 8.664 1 96.12 97 GLY A N 1
ATOM 774 C CA . GLY A 1 97 ? -0.411 18.672 8.094 1 96.12 97 GLY A CA 1
ATOM 775 C C . GLY A 1 97 ? -1.654 18 8.641 1 96.12 97 GLY A C 1
ATOM 776 O O . GLY A 1 97 ? -2.209 17.094 8.008 1 96.12 97 GLY A O 1
ATOM 777 N N . THR A 1 98 ? -2.119 18.562 9.773 1 97 98 THR A N 1
ATOM 778 C CA . THR A 1 98 ? -3.305 18.031 10.43 1 97 98 THR A CA 1
ATOM 779 C C . THR A 1 98 ? -4.574 18.562 9.766 1 97 98 THR A C 1
ATOM 781 O O . THR A 1 98 ? -5.52 17.797 9.539 1 97 98 THR A O 1
ATOM 784 N N . SER A 1 99 ? -4.578 19.859 9.484 1 94.62 99 SER A N 1
ATOM 785 C CA . SER A 1 99 ? -5.797 20.562 9.094 1 94.62 99 SER A CA 1
ATOM 786 C C . SER A 1 99 ? -6.957 20.219 10.023 1 94.62 99 SER A C 1
ATOM 788 O O . SER A 1 99 ? -6.824 20.297 11.25 1 94.62 99 SER A O 1
ATOM 790 N N . PHE A 1 100 ? -8.031 19.719 9.484 1 95.88 100 PHE A N 1
ATOM 791 C CA . PHE A 1 100 ? -9.195 19.453 10.328 1 95.88 100 PHE A CA 1
ATOM 792 C C . PHE A 1 100 ? -9.227 17.984 10.758 1 95.88 100 PHE A C 1
ATOM 794 O O . PHE A 1 100 ? -10.195 17.547 11.375 1 95.88 100 PHE A O 1
ATOM 801 N N . GLY A 1 101 ? -8.258 17.219 10.414 1 98.06 101 GLY A N 1
ATOM 802 C CA . GLY A 1 101 ? -8.023 15.938 11.055 1 98.06 101 GLY A CA 1
ATOM 803 C C . GLY A 1 101 ? -8.539 14.766 10.234 1 98.06 101 GLY A C 1
ATOM 804 O O . GLY A 1 101 ? -8.641 13.648 10.742 1 98.06 101 GLY A O 1
ATOM 805 N N . VAL A 1 102 ? -8.828 14.938 8.938 1 97.69 102 VAL A N 1
ATOM 806 C CA . VAL A 1 102 ? -9.398 13.859 8.141 1 97.69 102 VAL A CA 1
ATOM 807 C C . VAL A 1 102 ? -8.391 12.719 8.008 1 97.69 102 VAL A C 1
ATOM 809 O O . VAL A 1 102 ? -8.695 11.57 8.336 1 97.69 102 VAL A O 1
ATOM 812 N N . SER A 1 103 ? -7.199 13.008 7.539 1 98.31 103 SER A N 1
ATOM 813 C CA . SER A 1 103 ? -6.18 11.969 7.449 1 98.31 103 SER A CA 1
ATOM 814 C C . SER A 1 103 ? -5.793 11.453 8.828 1 98.31 103 SER A C 1
ATOM 816 O O . SER A 1 103 ? -5.539 10.266 9.008 1 98.31 103 SER A O 1
ATOM 818 N N . THR A 1 104 ? -5.797 12.344 9.789 1 98.81 104 THR A N 1
ATOM 819 C CA . THR A 1 104 ? -5.477 11.984 11.172 1 98.81 104 THR A CA 1
ATOM 820 C C . THR A 1 104 ? -6.434 10.914 11.688 1 98.81 104 THR A C 1
ATOM 822 O O . THR A 1 104 ? -6.012 9.969 12.352 1 98.81 104 THR A O 1
ATOM 825 N N . ILE A 1 105 ? -7.695 11.078 11.406 1 98.81 105 ILE A N 1
ATOM 826 C CA . ILE A 1 105 ? -8.711 10.133 11.852 1 98.81 105 ILE A CA 1
ATOM 827 C C . ILE A 1 105 ? -8.453 8.758 11.234 1 98.81 105 ILE A C 1
ATOM 829 O O . ILE A 1 105 ? -8.531 7.738 11.922 1 98.81 105 ILE A O 1
ATOM 833 N N . HIS A 1 106 ? -8.133 8.695 9.969 1 98.75 106 HIS A N 1
ATOM 834 C CA . HIS A 1 106 ? -7.832 7.434 9.305 1 98.75 106 HIS A CA 1
ATOM 835 C C . HIS A 1 106 ? -6.629 6.746 9.945 1 98.75 106 HIS A C 1
ATOM 837 O O . HIS A 1 106 ? -6.672 5.547 10.227 1 98.75 106 HIS A O 1
ATOM 843 N N . LEU A 1 107 ? -5.578 7.496 10.18 1 98.81 107 LEU A N 1
ATOM 844 C CA . LEU A 1 107 ? -4.359 6.949 10.766 1 98.81 107 LEU A CA 1
ATOM 845 C C . LEU A 1 107 ? -4.594 6.508 12.203 1 98.81 107 LEU A C 1
ATOM 847 O O . LEU A 1 107 ? -4.121 5.441 12.617 1 98.81 107 LEU A O 1
ATOM 851 N N . ALA A 1 108 ? -5.301 7.297 12.953 1 98.81 108 ALA A N 1
ATOM 852 C CA . ALA A 1 108 ? -5.602 6.953 14.344 1 98.81 108 ALA A CA 1
ATOM 853 C C . ALA A 1 108 ? -6.473 5.703 14.422 1 98.81 108 ALA A C 1
ATOM 855 O O . ALA A 1 108 ? -6.309 4.883 15.32 1 98.81 108 ALA A O 1
ATOM 856 N N . ALA A 1 109 ? -7.43 5.586 13.516 1 98.62 109 ALA A N 1
ATOM 857 C CA . ALA A 1 109 ? -8.266 4.387 13.469 1 98.62 109 ALA A CA 1
ATOM 858 C C . ALA A 1 109 ? -7.414 3.135 13.281 1 98.62 109 ALA A C 1
ATOM 860 O O . ALA A 1 109 ? -7.672 2.104 13.914 1 98.62 109 ALA A O 1
ATOM 861 N N . ALA A 1 110 ? -6.445 3.211 12.406 1 98.44 110 ALA A N 1
ATOM 862 C CA . ALA A 1 110 ? -5.547 2.08 12.195 1 98.44 110 ALA A CA 1
ATOM 863 C C . ALA A 1 110 ? -4.758 1.759 13.461 1 98.44 110 ALA A C 1
ATOM 865 O O . ALA A 1 110 ? -4.566 0.589 13.797 1 98.44 110 ALA A O 1
ATOM 866 N N . LEU A 1 111 ? -4.312 2.795 14.188 1 98.06 111 LEU A N 1
ATOM 867 C CA . LEU A 1 111 ? -3.602 2.588 15.445 1 98.06 111 LEU A CA 1
ATOM 868 C C . LEU A 1 111 ? -4.477 1.84 16.453 1 98.06 111 LEU A C 1
ATOM 870 O O . LEU A 1 111 ? -4 0.933 17.141 1 98.06 111 LEU A O 1
ATOM 874 N N . ARG A 1 112 ? -5.695 2.307 16.547 1 97.94 112 ARG A N 1
ATOM 875 C CA . ARG A 1 112 ? -6.633 1.642 17.438 1 97.94 112 ARG A CA 1
ATOM 876 C C . ARG A 1 112 ? -6.758 0.16 17.109 1 97.94 112 ARG A C 1
ATOM 878 O O . ARG A 1 112 ? -6.695 -0.693 17.984 1 97.94 112 ARG A O 1
ATOM 885 N N . ASP A 1 113 ? -6.887 -0.135 15.844 1 96.94 113 ASP A N 1
ATOM 886 C CA . A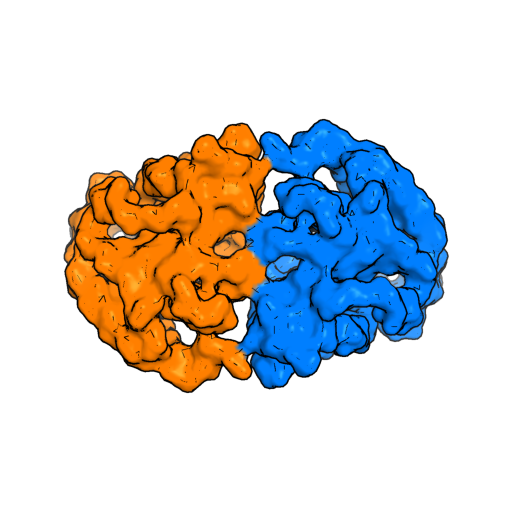SP A 1 113 ? -7.082 -1.512 15.398 1 96.94 113 ASP A CA 1
ATOM 887 C C . ASP A 1 113 ? -5.801 -2.328 15.562 1 96.94 113 ASP A C 1
ATOM 889 O O . ASP A 1 113 ? -5.844 -3.561 15.586 1 96.94 113 ASP A O 1
ATOM 893 N N . ASN A 1 114 ? -4.656 -1.674 15.578 1 95.75 114 ASN A N 1
ATOM 894 C CA . ASN A 1 114 ? -3.385 -2.344 15.836 1 95.75 114 ASN A CA 1
ATOM 895 C C . ASN A 1 114 ? -3.135 -2.516 17.328 1 95.75 114 ASN A C 1
ATOM 897 O O . ASN A 1 114 ? -2.004 -2.777 17.75 1 95.75 114 ASN A O 1
ATOM 901 N N . GLY A 1 115 ? -4.031 -2.342 18.203 1 93.44 115 GLY A N 1
ATOM 902 C CA . GLY A 1 115 ? -3.898 -2.617 19.625 1 93.44 115 GLY A CA 1
ATOM 903 C C . GLY A 1 115 ? -3.939 -1.367 20.484 1 93.44 115 GLY A C 1
ATOM 904 O O . GLY A 1 115 ? -3.984 -1.451 21.703 1 93.44 115 GLY A O 1
ATOM 905 N N . GLY A 1 116 ? -3.848 -0.186 19.906 1 92 116 GLY A N 1
ATOM 906 C CA . GLY A 1 116 ? -4.012 1.068 20.609 1 92 116 GLY A CA 1
ATOM 907 C C . GLY A 1 116 ? -2.785 1.464 21.422 1 92 116 GLY A C 1
ATOM 908 O O . GLY A 1 116 ? -2.867 2.309 22.312 1 92 116 GLY A O 1
ATOM 909 N N . ARG A 1 117 ? -1.673 0.802 21.219 1 87.94 117 ARG A N 1
ATOM 910 C CA . ARG A 1 117 ? -0.468 1.09 21.984 1 87.94 117 ARG A CA 1
ATOM 911 C C . ARG A 1 117 ? 0.405 2.119 21.281 1 87.94 117 ARG A C 1
ATOM 913 O O . ARG A 1 117 ? 1.345 2.656 21.875 1 87.94 117 ARG A O 1
ATOM 920 N N . GLY A 1 118 ? 0.073 2.59 20.203 1 92.06 118 GLY A N 1
ATOM 921 C CA . GLY A 1 118 ? 0.923 3.516 19.469 1 92.06 118 GLY A CA 1
ATOM 922 C C . GLY A 1 118 ? 0.45 4.953 19.562 1 92.06 118 GLY A C 1
ATOM 923 O O . GLY A 1 118 ? -0.472 5.266 20.312 1 92.06 118 GLY A O 1
ATOM 924 N N . LYS A 1 119 ? 1.255 5.836 19.016 1 96.62 119 LYS A N 1
ATOM 925 C CA . LYS A 1 119 ? 0.94 7.262 19.047 1 96.62 119 LYS A CA 1
ATOM 926 C C . LYS A 1 119 ? 1.077 7.879 17.656 1 96.62 119 LYS A C 1
ATOM 928 O O . LYS A 1 119 ? 1.982 7.523 16.891 1 96.62 119 LYS A O 1
ATOM 933 N N . LEU A 1 120 ? 0.151 8.781 17.438 1 98.75 120 LEU A N 1
ATOM 934 C CA . LEU A 1 120 ? 0.181 9.609 16.234 1 98.75 120 LEU A CA 1
ATOM 935 C C . LEU A 1 120 ? 0.506 11.055 16.594 1 98.75 120 LEU A C 1
ATOM 937 O O . LEU A 1 120 ? -0.269 11.727 17.281 1 98.75 120 LEU A O 1
ATOM 941 N N . ILE A 1 121 ? 1.674 11.492 16.219 1 98.94 121 ILE A N 1
ATOM 942 C CA . ILE A 1 121 ? 2.059 12.891 16.359 1 98.94 121 ILE A CA 1
ATOM 943 C C . ILE A 1 121 ? 1.667 13.672 15.109 1 98.94 121 ILE A C 1
ATOM 945 O O . ILE A 1 121 ? 2.146 13.375 14.008 1 98.94 121 ILE A O 1
ATOM 949 N N . THR A 1 122 ? 0.782 14.617 15.242 1 98.81 122 THR A N 1
ATOM 950 C CA . THR A 1 122 ? 0.367 15.438 14.109 1 98.81 122 THR A CA 1
ATOM 951 C C . THR A 1 122 ? 0.728 16.906 14.344 1 98.81 122 THR A C 1
ATOM 953 O O . THR A 1 122 ? 0.712 17.375 15.477 1 98.81 122 THR A O 1
ATOM 956 N N . THR A 1 123 ? 1.09 17.594 13.242 1 98.25 123 THR A N 1
ATOM 957 C CA . THR A 1 123 ? 1.534 18.984 13.352 1 98.25 123 THR A CA 1
ATOM 958 C C . THR A 1 123 ? 0.647 19.906 12.516 1 98.25 123 THR A C 1
ATOM 960 O O . THR A 1 123 ? 0.228 19.531 11.414 1 98.25 123 THR A O 1
ATOM 963 N N . GLU A 1 124 ? 0.336 20.969 13.023 1 95.75 124 GLU A N 1
ATOM 964 C CA . GLU A 1 124 ? -0.483 22 12.375 1 95.75 124 GLU A CA 1
ATOM 965 C C . GLU A 1 124 ? -0.128 23.391 12.883 1 95.75 124 GLU A C 1
ATOM 967 O O . GLU A 1 124 ? 0.053 23.594 14.086 1 95.75 124 GLU A O 1
ATOM 972 N N . PHE A 1 125 ? 0.005 24.25 11.938 1 92.25 125 PHE A N 1
ATOM 973 C CA . PHE A 1 125 ? 0.442 25.609 12.258 1 92.25 125 PHE A CA 1
ATOM 974 C C . PHE A 1 125 ? -0.716 26.438 12.797 1 92.25 125 PHE A C 1
ATOM 976 O O . PHE A 1 125 ? -0.546 27.188 13.758 1 92.25 125 PHE A O 1
ATOM 983 N N . GLU A 1 126 ? -1.86 26.344 12.227 1 91.44 126 GLU A N 1
ATOM 984 C CA . GLU A 1 126 ? -3.006 27.219 12.477 1 91.44 126 GLU A CA 1
ATOM 985 C C . GLU A 1 126 ? -3.779 26.781 13.711 1 91.44 126 GLU A C 1
ATOM 987 O O . GLU A 1 126 ? -4.398 25.703 13.719 1 91.44 126 GLU A O 1
ATOM 992 N N . PRO A 1 127 ? -3.842 27.594 14.734 1 93.88 127 PRO A N 1
ATOM 993 C CA . PRO A 1 127 ? -4.457 27.203 16 1 93.88 127 PRO A CA 1
ATOM 994 C C . PRO A 1 127 ? -5.934 26.844 15.852 1 93.88 127 PRO A C 1
ATOM 996 O O . PRO A 1 127 ? -6.426 25.938 16.531 1 93.88 127 PRO A O 1
ATOM 999 N N . GLY A 1 128 ? -6.637 27.594 15.055 1 93.94 128 GLY A N 1
ATOM 1000 C CA . GLY A 1 128 ? -8.039 27.281 14.844 1 93.94 128 GLY A CA 1
ATOM 1001 C C . GLY A 1 128 ? -8.266 25.906 14.266 1 93.94 128 GLY A C 1
ATOM 1002 O O . GLY A 1 128 ? -9.203 25.203 14.664 1 93.94 128 GLY A O 1
ATOM 1003 N N . LYS A 1 129 ? -7.449 25.5 13.367 1 94.69 129 LYS A N 1
ATOM 1004 C CA . LYS A 1 129 ? -7.543 24.156 12.797 1 94.69 129 LYS A CA 1
ATOM 1005 C C . LYS A 1 129 ? -7.207 23.094 13.828 1 94.69 129 LYS A C 1
ATOM 1007 O O . LYS A 1 129 ? -7.863 22.047 13.891 1 94.69 129 LYS A O 1
ATOM 1012 N N . VAL A 1 130 ? -6.219 23.344 14.648 1 96.94 130 VAL A N 1
ATOM 1013 C CA . VAL A 1 130 ? -5.848 22.406 15.711 1 96.94 130 VAL A CA 1
ATOM 1014 C C . VAL A 1 130 ? -7.043 22.172 16.625 1 96.94 130 VAL A C 1
ATOM 1016 O O . VAL A 1 130 ? -7.379 21.031 16.938 1 96.94 130 VAL A O 1
ATOM 1019 N N . ALA A 1 131 ? -7.637 23.266 17.031 1 97.44 131 ALA A N 1
ATOM 1020 C CA . ALA A 1 131 ? -8.766 23.172 17.953 1 97.44 131 ALA A CA 1
ATOM 1021 C C . ALA A 1 131 ? -9.914 22.375 17.344 1 97.44 131 ALA A C 1
ATOM 1023 O O . ALA A 1 131 ? -10.508 21.516 18.016 1 97.44 131 ALA A O 1
ATOM 1024 N N . GLN A 1 132 ? -10.203 22.641 16.109 1 96.75 132 GLN A N 1
ATOM 1025 C CA . GLN A 1 132 ? -11.281 21.938 15.43 1 96.75 132 GLN A CA 1
ATOM 1026 C C . GLN A 1 132 ? -10.922 20.469 15.203 1 96.75 132 GLN A C 1
ATOM 1028 O O . GLN A 1 132 ? -11.773 19.594 15.328 1 96.75 132 GLN A O 1
ATOM 1033 N N . ALA A 1 133 ? -9.695 20.219 14.844 1 98.12 133 ALA A N 1
ATOM 1034 C CA . ALA A 1 133 ? -9.242 18.844 14.664 1 98.12 133 ALA A CA 1
ATOM 1035 C C . ALA A 1 133 ? -9.383 18.047 15.961 1 98.12 133 ALA A C 1
ATOM 1037 O O . ALA A 1 133 ? -9.805 16.891 15.938 1 98.12 133 ALA A O 1
ATOM 1038 N N . LYS A 1 134 ? -9.008 18.672 17.062 1 98.56 134 LYS A N 1
ATOM 10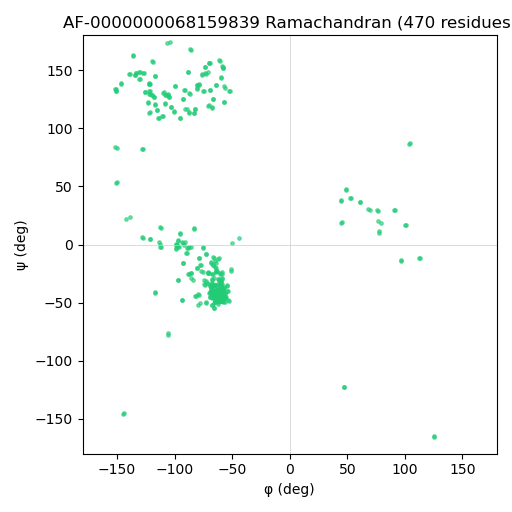39 C CA . LYS A 1 134 ? -9.148 18.016 18.359 1 98.56 134 LYS A CA 1
ATOM 1040 C C . LYS A 1 134 ? -10.602 17.641 18.625 1 98.56 134 LYS A C 1
ATOM 1042 O O . LYS A 1 134 ? -10.891 16.531 19.078 1 98.56 134 LYS A O 1
ATOM 1047 N N . ARG A 1 135 ? -11.484 18.5 18.359 1 98.44 135 ARG A N 1
ATOM 1048 C CA . ARG A 1 135 ? -12.906 18.234 18.547 1 98.44 135 ARG A CA 1
ATOM 1049 C C . ARG A 1 135 ? -13.375 17.094 17.656 1 98.44 135 ARG A C 1
ATOM 1051 O O . ARG A 1 135 ? -14.133 16.234 18.078 1 98.44 135 ARG A O 1
ATOM 1058 N N . ASN A 1 136 ? -12.953 17.156 16.406 1 98.44 136 ASN A N 1
ATOM 1059 C CA . ASN A 1 136 ? -13.336 16.109 15.461 1 98.44 136 ASN A CA 1
ATOM 1060 C C . ASN A 1 136 ? -12.828 14.742 15.898 1 98.44 136 ASN A C 1
ATOM 1062 O O . ASN A 1 136 ? -13.547 13.742 15.781 1 98.44 136 ASN A O 1
ATOM 1066 N N . LEU A 1 137 ? -11.594 14.695 16.422 1 98.75 137 LEU A N 1
ATOM 1067 C CA . LEU A 1 137 ? -11.031 13.43 16.875 1 98.75 137 LEU A CA 1
ATOM 1068 C C . LEU A 1 137 ? -11.727 12.969 18.156 1 98.75 137 LEU A C 1
ATOM 1070 O O . LEU A 1 137 ? -11.875 11.766 18.391 1 98.75 137 LEU A O 1
ATOM 1074 N N . GLU A 1 138 ? -12.125 13.945 18.984 1 98.69 138 GLU A N 1
ATOM 1075 C CA . GLU A 1 138 ? -12.93 13.594 20.141 1 98.69 138 GLU A CA 1
ATOM 1076 C C . GLU A 1 138 ? -14.25 12.953 19.719 1 98.69 138 GLU A C 1
ATOM 1078 O O . GLU A 1 138 ? -14.656 11.93 20.266 1 98.69 138 GLU A O 1
ATOM 1083 N N . GLU A 1 139 ? -14.867 13.562 18.781 1 98.19 139 GLU A N 1
ATOM 1084 C CA . GLU A 1 139 ? -16.125 13.031 18.266 1 98.19 139 GLU A CA 1
ATOM 1085 C C . GLU A 1 139 ? -15.93 11.625 17.688 1 98.19 139 GLU A C 1
ATOM 1087 O O . GLU A 1 139 ? -16.797 10.766 17.844 1 98.19 139 GLU A O 1
ATOM 1092 N N . ALA A 1 140 ? -14.836 11.375 17.078 1 98.44 140 ALA A N 1
ATOM 1093 C CA . ALA A 1 140 ? -14.531 10.078 16.469 1 98.44 140 ALA A CA 1
ATOM 1094 C C . ALA A 1 140 ? -14.094 9.062 17.516 1 98.44 140 ALA A C 1
ATOM 1096 O O . ALA A 1 140 ? -14 7.867 17.234 1 98.44 140 ALA A O 1
ATOM 1097 N N . GLY A 1 141 ? -13.812 9.531 18.75 1 98.12 141 GLY A N 1
ATOM 1098 C CA . GLY A 1 141 ? -13.383 8.656 19.812 1 98.12 141 GLY A CA 1
ATOM 1099 C C . GLY A 1 141 ? -11.938 8.219 19.688 1 98.12 141 GLY A C 1
ATOM 1100 O O . GLY A 1 141 ? -11.57 7.113 20.094 1 98.12 141 GLY A O 1
ATOM 1101 N N . LEU A 1 142 ? -11.094 9.047 19.078 1 98.56 142 LEU A N 1
ATOM 1102 C CA . LEU A 1 142 ? -9.742 8.609 18.766 1 98.56 142 LEU A CA 1
ATOM 1103 C C . LEU A 1 142 ? -8.711 9.602 19.312 1 98.56 142 LEU A C 1
ATOM 1105 O O . LEU A 1 142 ? -7.508 9.43 19.094 1 98.56 142 LEU A O 1
ATOM 1109 N N . VAL A 1 143 ? -9.141 10.602 20.062 1 98.62 143 VAL A N 1
ATOM 1110 C CA . VAL A 1 143 ? -8.281 11.711 20.453 1 98.62 143 VAL A CA 1
ATOM 1111 C C . VAL A 1 143 ? -7.191 11.203 21.406 1 98.62 143 VAL A C 1
ATOM 1113 O O . VAL A 1 143 ? -6.09 11.758 21.453 1 98.62 143 VAL A O 1
ATOM 1116 N N . ASP A 1 144 ? -7.438 10.141 22.094 1 98.25 144 ASP A N 1
ATOM 1117 C CA . ASP A 1 144 ? -6.508 9.594 23.062 1 98.25 144 ASP A CA 1
ATOM 1118 C C . ASP A 1 144 ? -5.242 9.062 22.391 1 98.25 144 ASP A C 1
ATOM 1120 O O . ASP A 1 144 ? -4.215 8.883 23.047 1 98.25 144 ASP A O 1
ATOM 1124 N N . LEU A 1 145 ? -5.242 8.812 21.109 1 98.56 145 LEU A N 1
ATOM 1125 C CA . LEU A 1 145 ? -4.121 8.234 20.375 1 98.56 145 LEU A CA 1
ATOM 1126 C C . LEU A 1 145 ? -3.311 9.32 19.672 1 98.56 145 LEU A C 1
ATOM 1128 O O . LEU A 1 145 ? -2.307 9.031 19.016 1 98.56 145 LEU A O 1
ATOM 1132 N N . VAL A 1 146 ? -3.709 10.602 19.828 1 98.81 146 VAL A N 1
ATOM 1133 C CA . VAL A 1 146 ? -3.145 11.648 18.984 1 98.81 146 VAL A CA 1
ATOM 1134 C C . VAL A 1 146 ? -2.479 12.711 19.844 1 98.81 146 VAL A C 1
ATOM 1136 O O . VAL A 1 146 ? -3.062 13.18 20.828 1 98.81 146 VAL A O 1
ATOM 1139 N N . GLU A 1 147 ? -1.329 13.016 19.531 1 98.81 147 GLU A N 1
ATOM 1140 C CA . GLU A 1 147 ? -0.628 14.18 20.062 1 98.81 147 GLU A CA 1
ATOM 1141 C C . GLU A 1 147 ? -0.583 15.312 19.047 1 98.81 147 GLU A C 1
ATOM 1143 O O . GLU A 1 147 ? 0.015 15.172 17.984 1 98.81 147 GLU A O 1
ATOM 1148 N N . PHE A 1 148 ? -1.184 16.391 19.422 1 98.69 148 PHE A N 1
ATOM 1149 C CA . PHE A 1 148 ? -1.203 17.562 18.547 1 98.69 148 PHE A CA 1
ATOM 1150 C C . PHE A 1 148 ? -0.038 18.484 18.875 1 98.69 148 PHE A C 1
ATOM 1152 O O . PHE A 1 148 ? 0.127 18.922 20.016 1 98.69 148 PHE A O 1
ATOM 1159 N N . ARG A 1 149 ? 0.678 18.75 17.875 1 98.69 149 ARG A N 1
ATOM 1160 C CA . ARG A 1 149 ? 1.753 19.734 18.016 1 98.69 149 ARG A CA 1
ATOM 1161 C C . ARG A 1 149 ? 1.475 20.969 17.172 1 98.69 149 ARG A C 1
ATOM 1163 O O . ARG A 1 149 ? 1.627 20.953 15.953 1 98.69 149 ARG A O 1
ATOM 1170 N N . GLU A 1 150 ? 1.161 22.047 17.875 1 97.19 150 GLU A N 1
ATOM 1171 C CA . GLU A 1 150 ? 0.789 23.328 17.266 1 97.19 150 GLU A CA 1
ATOM 1172 C C . GLU A 1 150 ? 2.02 24.172 16.969 1 97.19 150 GLU A C 1
ATOM 1174 O O . GLU A 1 150 ? 2.883 24.344 17.828 1 97.19 150 GLU A O 1
ATOM 1179 N N . GLY A 1 151 ? 2.133 24.672 15.734 1 94.75 151 GLY A N 1
ATOM 1180 C CA . GLY A 1 151 ? 3.236 25.547 15.367 1 94.75 151 GLY A CA 1
ATOM 1181 C C . GLY A 1 151 ? 4.008 25.047 14.156 1 94.75 151 GLY A C 1
ATOM 1182 O O . GLY A 1 151 ? 3.516 24.203 13.398 1 94.75 151 GLY A O 1
ATOM 1183 N N . ASP A 1 152 ? 5.195 25.625 13.969 1 93.81 152 ASP A N 1
ATOM 1184 C CA . ASP A 1 152 ? 6.07 25.266 12.859 1 93.81 152 ASP A CA 1
ATOM 1185 C C . ASP A 1 152 ? 6.598 23.844 13.008 1 93.81 152 ASP A C 1
ATOM 1187 O O . ASP A 1 152 ? 7.312 23.531 13.969 1 93.81 152 ASP A O 1
ATOM 1191 N N . ALA A 1 153 ? 6.27 22.969 12.07 1 96.25 153 ALA A N 1
ATOM 1192 C CA . ALA A 1 153 ? 6.629 21.562 12.133 1 96.25 153 ALA A CA 1
ATOM 1193 C C . ALA A 1 153 ? 8.141 21.375 12.25 1 96.25 153 ALA A C 1
ATOM 1195 O O . ALA A 1 153 ? 8.617 20.469 12.93 1 96.25 153 ALA A O 1
ATOM 1196 N N . MET A 1 154 ? 8.945 22.25 11.562 1 96.06 154 MET A N 1
ATOM 1197 C CA . MET A 1 154 ? 10.406 22.156 11.594 1 96.06 154 MET A CA 1
ATOM 1198 C C . MET A 1 154 ? 10.93 22.406 13.008 1 96.06 154 MET A C 1
ATOM 1200 O O . MET A 1 154 ? 12.031 21.969 13.352 1 96.06 154 MET A O 1
ATOM 1204 N N . GLN A 1 155 ? 10.117 23.094 13.758 1 96.75 155 GLN A N 1
ATOM 1205 C CA . GLN A 1 155 ? 10.484 23.359 15.141 1 96.75 155 GLN A CA 1
ATOM 1206 C C . GLN A 1 155 ? 9.898 22.297 16.078 1 96.75 155 GLN A C 1
ATOM 1208 O O . GLN A 1 155 ? 10.609 21.703 16.891 1 96.75 155 GLN A O 1
ATOM 1213 N N . THR A 1 156 ? 8.602 21.969 15.938 1 97.56 156 THR A N 1
ATOM 1214 C CA . THR A 1 156 ? 7.898 21.109 16.891 1 97.56 156 THR A CA 1
ATOM 1215 C C . THR A 1 156 ? 8.375 19.656 16.781 1 97.56 156 THR A C 1
ATOM 1217 O O . THR A 1 156 ? 8.281 18.891 17.734 1 97.56 156 THR A O 1
ATOM 1220 N N . LEU A 1 157 ? 8.906 19.25 15.641 1 98.12 157 LEU A N 1
ATOM 1221 C CA . LEU A 1 157 ? 9.32 17.875 15.43 1 98.12 157 LEU A CA 1
ATOM 1222 C C . LEU A 1 157 ? 10.805 17.688 15.719 1 98.12 157 LEU A C 1
ATOM 1224 O O . LEU A 1 157 ? 11.375 16.641 15.438 1 98.12 157 LEU A O 1
ATOM 1228 N N . GLN A 1 158 ? 11.398 18.703 16.281 1 96.56 158 GLN A N 1
ATOM 1229 C CA . GLN A 1 158 ? 12.828 18.625 16.562 1 96.56 158 GLN A CA 1
ATOM 1230 C C . GLN A 1 158 ? 13.086 17.766 17.797 1 96.56 158 GLN A C 1
ATOM 1232 O O . GLN A 1 158 ? 14.18 17.219 17.969 1 96.56 158 GLN A O 1
ATOM 1237 N N . THR A 1 159 ? 12.031 17.672 18.609 1 95.06 159 THR A N 1
ATOM 1238 C CA . THR A 1 159 ? 12.273 17.016 19.891 1 95.06 159 THR A CA 1
ATOM 1239 C C . THR A 1 159 ? 11.133 16.047 20.219 1 95.06 159 THR A C 1
ATOM 1241 O O . THR A 1 159 ? 10.078 16.094 19.594 1 95.06 159 THR A O 1
ATOM 1244 N N . GLU A 1 160 ? 11.406 15.125 21.172 1 96.88 160 GLU A N 1
ATOM 1245 C CA . GLU A 1 160 ? 10.422 14.242 21.797 1 96.88 160 GLU A CA 1
ATOM 1246 C C . GLU A 1 160 ? 9.773 13.336 20.75 1 96.88 160 GLU A C 1
ATOM 1248 O O . GLU A 1 160 ? 8.555 13.141 20.766 1 96.88 160 GLU A O 1
ATOM 1253 N N . LEU A 1 161 ? 10.586 12.961 19.844 1 97.44 161 LEU A N 1
ATOM 1254 C CA . LEU A 1 161 ? 10.133 11.953 18.875 1 97.44 161 LEU A CA 1
ATOM 1255 C C . LEU A 1 161 ? 10.406 10.547 19.406 1 97.44 161 LEU A C 1
ATOM 1257 O O . LEU A 1 161 ? 11.328 10.336 20.188 1 97.44 161 LEU A O 1
ATOM 1261 N N . PRO A 1 162 ? 9.555 9.633 19.031 1 97.06 162 PRO A N 1
ATOM 1262 C CA . PRO A 1 162 ? 9.875 8.242 19.391 1 97.06 162 PRO A CA 1
ATOM 1263 C C . PRO A 1 162 ? 11.18 7.758 18.766 1 97.06 162 PRO A C 1
ATOM 1265 O O . PRO A 1 162 ? 11.648 8.328 17.781 1 97.06 162 PRO A O 1
ATOM 1268 N N . ALA A 1 163 ? 11.719 6.742 19.375 1 95.88 163 ALA A N 1
ATOM 1269 C CA . ALA A 1 163 ? 12.977 6.188 18.891 1 95.88 163 ALA A CA 1
ATOM 1270 C C . ALA A 1 163 ? 12.844 5.668 17.453 1 95.88 163 ALA A C 1
ATOM 1272 O O . ALA A 1 163 ? 13.797 5.711 16.688 1 95.88 163 ALA A O 1
ATOM 1273 N N . THR A 1 164 ? 11.656 5.18 17.156 1 96.56 164 THR A N 1
ATOM 1274 C CA . THR A 1 164 ? 11.391 4.684 15.812 1 96.56 164 THR A CA 1
ATOM 1275 C C . THR A 1 164 ? 10.055 5.203 15.297 1 96.56 164 THR A C 1
ATOM 1277 O O . THR A 1 164 ? 9.133 5.441 16.078 1 96.56 164 THR A O 1
ATOM 1280 N N . ILE A 1 165 ? 10.016 5.434 14.008 1 98.06 165 ILE A N 1
ATOM 1281 C CA . ILE A 1 165 ? 8.812 5.863 13.305 1 98.06 165 ILE A CA 1
ATOM 1282 C C . ILE A 1 165 ? 8.477 4.863 12.203 1 98.06 165 ILE A C 1
ATOM 1284 O O . ILE A 1 165 ? 9.328 4.52 11.391 1 98.06 165 ILE A O 1
ATOM 1288 N N . ASP A 1 166 ? 7.203 4.465 12.164 1 97.62 166 ASP A N 1
ATOM 1289 C CA . ASP A 1 166 ? 6.766 3.426 11.234 1 97.62 166 ASP A CA 1
ATOM 1290 C C . ASP A 1 166 ? 6.168 4.035 9.969 1 97.62 166 ASP A C 1
ATOM 1292 O O . ASP A 1 166 ? 6.16 3.398 8.914 1 97.62 166 ASP A O 1
ATOM 1296 N N . LEU A 1 167 ? 5.586 5.188 10.148 1 98.75 167 LEU A N 1
ATOM 1297 C CA . LEU A 1 167 ? 4.859 5.797 9.039 1 98.75 167 LEU A CA 1
ATOM 1298 C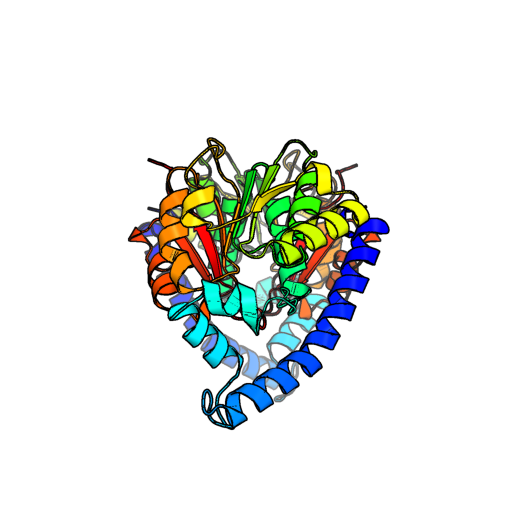 C . LEU A 1 167 ? 4.875 7.32 9.148 1 98.75 167 LEU A C 1
ATOM 1300 O O . LEU A 1 167 ? 4.711 7.871 10.242 1 98.75 167 LEU A O 1
ATOM 1304 N N . VAL A 1 168 ? 5.191 7.953 8.062 1 98.94 168 VAL A N 1
ATOM 1305 C CA . VAL A 1 168 ? 5.156 9.406 7.949 1 98.94 168 VAL A CA 1
ATOM 1306 C C . VAL A 1 168 ? 4.172 9.812 6.855 1 98.94 168 VAL A C 1
ATOM 1308 O O . VAL A 1 168 ? 4.176 9.242 5.762 1 98.94 168 VAL A O 1
ATOM 1311 N N . LEU A 1 169 ? 3.271 10.703 7.168 1 98.81 169 LEU A N 1
ATOM 1312 C CA . LEU A 1 169 ? 2.449 11.344 6.152 1 98.81 169 LEU A CA 1
ATOM 1313 C C . LEU A 1 169 ? 2.859 12.797 5.961 1 98.81 169 LEU A C 1
ATOM 1315 O O . LEU A 1 169 ? 2.895 13.57 6.926 1 98.81 169 LEU A O 1
ATOM 1319 N N . LEU A 1 170 ? 3.244 13.156 4.766 1 98 170 LEU A N 1
ATOM 1320 C CA . LEU A 1 170 ? 3.527 14.539 4.375 1 98 170 LEU A CA 1
ATOM 1321 C C . LEU A 1 170 ? 2.352 15.141 3.613 1 98 170 LEU A C 1
ATOM 1323 O O . LEU A 1 170 ? 2.039 14.703 2.502 1 98 170 LEU A O 1
ATOM 1327 N N . ASP A 1 171 ? 1.688 16.141 4.156 1 94.5 171 ASP A N 1
ATOM 1328 C CA . ASP A 1 171 ? 0.487 16.734 3.574 1 94.5 171 ASP A CA 1
ATOM 1329 C C . ASP A 1 171 ? 0.367 18.219 3.949 1 94.5 171 ASP A C 1
ATOM 1331 O O . ASP A 1 171 ? -0.67 18.641 4.453 1 94.5 171 ASP A O 1
ATOM 1335 N N . GLY A 1 172 ? 1.361 18.984 3.691 1 91.25 172 GLY A N 1
ATOM 1336 C CA . GLY A 1 172 ? 1.413 20.406 3.975 1 91.25 172 GLY A CA 1
ATOM 1337 C C . GLY A 1 172 ? 2.186 21.188 2.932 1 91.25 172 GLY A C 1
ATOM 1338 O O . GLY A 1 172 ? 2.084 20.922 1.735 1 91.25 172 GLY A O 1
ATOM 1339 N N . ALA A 1 173 ? 2.873 22.25 3.43 1 89.38 173 ALA A N 1
ATOM 1340 C CA . ALA A 1 173 ? 3.688 23.062 2.529 1 89.38 173 ALA A CA 1
ATOM 1341 C C . ALA A 1 173 ? 4.723 22.203 1.803 1 89.38 173 ALA A C 1
ATOM 1343 O O . ALA A 1 173 ? 5.602 21.625 2.434 1 89.38 173 ALA A O 1
ATOM 1344 N N . LYS A 1 174 ? 4.652 22.25 0.532 1 88.88 174 LYS A N 1
ATOM 1345 C CA . LYS A 1 174 ? 5.379 21.281 -0.293 1 88.88 174 LYS A CA 1
ATOM 1346 C C . LYS A 1 174 ? 6.887 21.5 -0.174 1 88.88 174 LYS A C 1
ATOM 1348 O O . LYS A 1 174 ? 7.656 20.531 -0.214 1 88.88 174 LYS A O 1
ATOM 1353 N N . ASN A 1 175 ? 7.301 22.703 -0.014 1 89.62 175 ASN A N 1
ATOM 1354 C CA . ASN A 1 175 ? 8.727 23 0.078 1 89.62 175 ASN A CA 1
ATOM 1355 C C . ASN A 1 175 ? 9.344 22.422 1.344 1 89.62 175 ASN A C 1
ATOM 1357 O O . ASN A 1 175 ? 10.562 22.312 1.455 1 89.62 175 ASN A O 1
ATOM 1361 N N . LEU A 1 176 ? 8.547 21.938 2.277 1 93.88 176 LEU A N 1
ATOM 1362 C CA . LEU A 1 176 ? 9.062 21.406 3.533 1 93.88 176 LEU A CA 1
ATOM 1363 C C . LEU A 1 176 ? 9.148 19.875 3.479 1 93.88 176 LEU A C 1
ATOM 1365 O O . LEU A 1 176 ? 9.672 19.25 4.402 1 93.88 176 LEU A O 1
ATOM 1369 N N . TYR A 1 177 ? 8.719 19.25 2.439 1 96.81 177 TYR A N 1
ATOM 1370 C CA . TYR A 1 177 ? 8.68 17.797 2.354 1 96.81 177 TYR A CA 1
ATOM 1371 C C . TYR A 1 177 ? 10.07 17.188 2.541 1 96.81 177 TYR A C 1
ATOM 1373 O O . TYR A 1 177 ? 10.266 16.328 3.396 1 96.81 177 TYR A O 1
ATOM 1381 N N . VAL A 1 178 ? 11.055 17.719 1.822 1 97.88 178 VAL A N 1
ATOM 1382 C CA . VAL A 1 178 ? 12.391 17.125 1.865 1 97.88 178 VAL A CA 1
ATOM 1383 C C . VAL A 1 178 ? 13.047 17.438 3.205 1 97.88 178 VAL A C 1
ATOM 1385 O O . VAL A 1 178 ? 13.516 16.531 3.9 1 97.88 178 VAL A O 1
ATOM 1388 N N . PRO A 1 179 ? 13.062 18.75 3.67 1 97.69 179 PRO A N 1
ATOM 1389 C CA . PRO A 1 179 ? 13.703 19.016 4.957 1 97.69 179 PRO A CA 1
ATOM 1390 C C . PRO A 1 179 ? 13.062 18.25 6.113 1 97.69 179 PRO A C 1
ATOM 1392 O O . PRO A 1 179 ? 13.766 17.781 7.012 1 97.69 179 PRO A O 1
ATOM 1395 N N . LEU A 1 180 ? 11.789 18.094 6.141 1 98.19 180 LEU A N 1
ATOM 1396 C CA . LEU A 1 180 ? 11.109 17.375 7.215 1 98.19 180 LEU A CA 1
ATOM 1397 C C . LEU A 1 180 ? 11.422 15.883 7.156 1 98.19 180 LEU A C 1
ATOM 1399 O O . LEU A 1 180 ? 11.656 15.258 8.195 1 98.19 180 LEU A O 1
ATOM 1403 N N . LEU A 1 181 ? 11.359 15.359 5.957 1 98.62 181 LEU A N 1
ATOM 1404 C CA . LEU A 1 181 ? 11.703 13.953 5.816 1 98.62 181 LEU A CA 1
ATOM 1405 C C . LEU A 1 181 ? 13.117 13.68 6.32 1 98.62 181 LEU A C 1
ATOM 1407 O O . LEU A 1 181 ? 13.344 12.727 7.07 1 98.62 181 LEU A O 1
ATOM 1411 N N . LYS A 1 182 ? 14.062 14.555 5.949 1 98.19 182 LYS A N 1
ATOM 1412 C CA . LYS A 1 182 ? 15.445 14.398 6.383 1 98.19 182 LYS A CA 1
ATOM 1413 C C . LYS A 1 182 ? 15.562 14.477 7.902 1 98.19 182 LYS A C 1
ATOM 1415 O O . LYS A 1 182 ? 16.344 13.742 8.508 1 98.19 182 LYS A O 1
ATOM 1420 N N . LEU A 1 183 ? 14.789 15.344 8.477 1 98.19 183 LEU A N 1
ATOM 1421 C CA . LEU A 1 183 ? 14.766 15.484 9.93 1 98.19 183 LEU A CA 1
ATOM 1422 C C . LEU A 1 183 ? 14.328 14.18 10.594 1 98.19 183 LEU A C 1
ATOM 1424 O O . LEU A 1 183 ? 14.828 13.828 11.664 1 98.19 183 LEU A O 1
ATOM 1428 N N . LEU A 1 184 ? 13.414 13.406 10 1 98.31 184 LEU A N 1
ATOM 1429 C CA . LEU A 1 184 ? 12.797 12.234 10.602 1 98.31 184 LEU A CA 1
ATOM 1430 C C . LEU A 1 184 ? 13.562 10.969 10.234 1 98.31 184 LEU A C 1
ATOM 1432 O O . LEU A 1 184 ? 13.398 9.93 10.883 1 98.31 184 LEU A O 1
ATOM 1436 N N . GLU A 1 185 ? 14.391 10.992 9.258 1 97.75 185 GLU A N 1
ATOM 1437 C CA . GLU A 1 185 ? 15.031 9.836 8.625 1 97.75 185 GLU A CA 1
ATOM 1438 C C . GLU A 1 185 ? 15.82 9.023 9.648 1 97.75 185 GLU A C 1
ATOM 1440 O O . GLU A 1 185 ? 15.789 7.789 9.625 1 97.75 185 GLU A O 1
ATOM 1445 N N . PRO A 1 186 ? 16.484 9.695 10.602 1 97.31 186 PRO A N 1
ATOM 1446 C CA . PRO A 1 186 ? 17.266 8.898 11.562 1 97.31 186 PRO A CA 1
ATOM 1447 C C . PRO A 1 186 ? 16.391 7.949 12.383 1 97.31 186 PRO A C 1
ATOM 1449 O O . PRO A 1 186 ? 16.906 7.023 13.008 1 97.31 186 PRO A O 1
ATOM 1452 N N . ARG A 1 187 ? 15.07 8.109 12.336 1 97.5 187 ARG A N 1
ATOM 1453 C CA . ARG A 1 187 ? 14.164 7.312 13.156 1 97.5 187 ARG A CA 1
ATOM 1454 C C . ARG A 1 187 ? 13.328 6.371 12.289 1 97.5 187 ARG A C 1
ATOM 1456 O O . ARG A 1 187 ? 12.484 5.641 12.805 1 97.5 187 ARG A O 1
ATOM 1463 N N . LEU A 1 188 ? 13.516 6.449 11 1 97.44 188 LEU A N 1
ATOM 1464 C CA . LEU A 1 188 ? 12.812 5.555 10.086 1 97.44 188 LEU A CA 1
ATOM 1465 C C . LEU A 1 188 ? 13.586 4.254 9.898 1 97.44 188 LEU A C 1
ATOM 1467 O O . LEU A 1 188 ? 14.672 4.254 9.32 1 97.44 188 LEU A O 1
ATOM 1471 N N . LYS A 1 189 ? 13.016 3.203 10.359 1 92.81 189 LYS A N 1
ATOM 1472 C CA . LYS A 1 189 ? 13.664 1.915 10.141 1 92.81 189 LYS A CA 1
ATOM 1473 C C . LYS A 1 189 ? 13.266 1.318 8.797 1 92.81 189 LYS A C 1
ATOM 1475 O O . LYS A 1 189 ? 12.32 1.787 8.156 1 92.81 189 LYS A O 1
ATOM 1480 N N . ARG A 1 190 ? 14.016 0.287 8.445 1 94.94 190 ARG A N 1
ATOM 1481 C CA . ARG A 1 190 ? 13.664 -0.44 7.23 1 94.94 190 ARG A CA 1
ATOM 1482 C C . ARG A 1 190 ? 12.203 -0.863 7.246 1 94.94 190 ARG A C 1
ATOM 1484 O O . ARG A 1 190 ? 11.695 -1.331 8.266 1 94.94 190 ARG A O 1
ATOM 1491 N N . GLY A 1 191 ? 11.547 -0.593 6.152 1 97.19 191 GLY A N 1
ATOM 1492 C CA . GLY A 1 191 ? 10.141 -0.947 6.043 1 97.19 191 GLY A CA 1
ATOM 1493 C C . GLY A 1 191 ? 9.203 0.205 6.363 1 97.19 191 GLY A C 1
ATOM 1494 O O . GLY A 1 191 ? 8.008 0.139 6.078 1 97.19 191 GLY A O 1
ATOM 1495 N N . ALA A 1 192 ? 9.758 1.279 6.973 1 98.38 192 ALA A N 1
ATOM 1496 C CA . ALA A 1 192 ? 8.922 2.434 7.293 1 98.38 192 ALA A CA 1
ATOM 1497 C C . ALA A 1 192 ? 8.297 3.02 6.031 1 98.38 192 ALA A C 1
ATOM 1499 O O . ALA A 1 192 ? 8.945 3.1 4.984 1 98.38 192 ALA A O 1
ATOM 1500 N N . LEU A 1 193 ? 7.047 3.486 6.164 1 98.75 193 LEU A N 1
ATOM 1501 C CA . LEU A 1 193 ? 6.305 4.062 5.047 1 98.75 193 LEU A CA 1
ATOM 1502 C C . LEU A 1 193 ? 6.352 5.586 5.094 1 98.75 193 LEU A C 1
ATOM 1504 O O . LEU A 1 193 ? 6.242 6.184 6.164 1 98.75 193 LEU A O 1
ATOM 1508 N N . VAL A 1 194 ? 6.578 6.164 3.945 1 98.81 194 VAL A N 1
ATOM 1509 C CA . VAL A 1 194 ? 6.43 7.602 3.758 1 98.81 194 VAL A CA 1
ATOM 1510 C C . VAL A 1 194 ? 5.402 7.875 2.66 1 98.81 194 VAL A C 1
ATOM 1512 O O . VAL A 1 194 ? 5.629 7.539 1.494 1 98.81 194 VAL A O 1
ATOM 1515 N N . LEU A 1 195 ? 4.309 8.453 3.057 1 98.38 195 LEU A N 1
ATOM 1516 C CA . LEU A 1 195 ? 3.244 8.828 2.133 1 98.38 195 LEU A CA 1
ATOM 1517 C C . LEU A 1 195 ? 3.195 10.344 1.956 1 98.38 195 LEU A C 1
ATOM 1519 O O . LEU A 1 195 ? 3.254 11.094 2.936 1 98.38 195 LEU A O 1
ATOM 1523 N N . ALA A 1 196 ? 3.197 10.766 0.719 1 97.44 196 ALA A N 1
ATOM 1524 C CA . ALA A 1 196 ? 3.193 12.195 0.43 1 97.44 196 ALA A CA 1
ATOM 1525 C C . ALA A 1 196 ? 2.004 12.578 -0.449 1 97.44 196 ALA A C 1
ATOM 1527 O O . ALA A 1 196 ? 1.817 12.008 -1.529 1 97.44 196 ALA A O 1
ATOM 1528 N N . ASP A 1 197 ? 1.214 13.477 0.065 1 93.38 197 ASP A N 1
ATOM 1529 C CA . ASP A 1 197 ? 0.073 13.977 -0.695 1 93.38 197 ASP A CA 1
ATOM 1530 C C . ASP A 1 197 ? 0.509 15.047 -1.696 1 93.38 197 ASP A C 1
ATOM 1532 O O . ASP A 1 197 ? 1.37 15.875 -1.393 1 93.38 197 ASP A O 1
ATOM 1536 N N . ASN A 1 198 ? -0.031 14.992 -2.928 1 90.44 198 ASN A N 1
ATOM 1537 C CA . ASN A 1 198 ? 0.255 15.938 -4 1 90.44 198 ASN A CA 1
ATOM 1538 C C . ASN A 1 198 ? 1.756 16.078 -4.238 1 90.44 198 ASN A C 1
ATOM 1540 O O . ASN A 1 198 ? 2.264 17.188 -4.375 1 90.44 198 ASN A O 1
ATOM 1544 N N . ALA A 1 199 ? 2.441 15.016 -4.176 1 92.44 199 ALA A N 1
ATOM 1545 C CA . ALA A 1 199 ? 3.893 15 -4.34 1 92.44 199 ALA A CA 1
ATOM 1546 C C . ALA A 1 199 ? 4.293 15.445 -5.746 1 92.44 199 ALA A C 1
ATOM 1548 O O . ALA A 1 199 ? 5.41 15.922 -5.957 1 92.44 199 ALA A O 1
ATOM 1549 N N . ASP A 1 200 ? 3.379 15.312 -6.672 1 89.19 200 ASP A N 1
ATOM 1550 C CA . ASP A 1 200 ? 3.654 15.68 -8.055 1 89.19 200 ASP A CA 1
ATOM 1551 C C . ASP A 1 200 ? 3.918 17.188 -8.18 1 89.19 200 ASP A C 1
ATOM 1553 O O . ASP A 1 200 ? 4.488 17.641 -9.18 1 89.19 200 ASP A O 1
ATOM 1557 N N . PHE A 1 201 ? 3.59 17.953 -7.227 1 86.5 201 PHE A N 1
ATOM 1558 C CA . PHE A 1 201 ? 3.848 19.391 -7.219 1 86.5 201 PHE A CA 1
ATOM 1559 C C . PHE A 1 201 ? 5.223 19.688 -6.637 1 86.5 201 PHE A C 1
ATOM 1561 O O . PHE A 1 201 ? 5.645 20.844 -6.59 1 86.5 201 PHE A O 1
ATOM 1568 N N . GLU A 1 202 ? 5.867 18.703 -6.211 1 90.56 202 GLU A N 1
ATOM 1569 C CA . GLU A 1 202 ? 7.172 18.891 -5.582 1 90.56 202 GLU A CA 1
ATOM 1570 C C . GLU A 1 202 ? 8.234 18 -6.219 1 90.56 202 GLU A C 1
ATOM 1572 O O . GLU A 1 202 ? 8.625 16.984 -5.641 1 90.56 202 GLU A O 1
ATOM 1577 N N . PRO A 1 203 ? 8.781 18.438 -7.336 1 93.06 203 PRO A N 1
ATOM 1578 C CA . PRO A 1 203 ? 9.742 17.609 -8.078 1 93.06 203 PRO A CA 1
ATOM 1579 C C . PRO A 1 203 ? 10.984 17.281 -7.258 1 93.06 203 PRO A C 1
ATOM 1581 O O . PRO A 1 203 ? 11.562 16.203 -7.41 1 93.06 203 PRO A O 1
ATOM 1584 N N . ASP A 1 204 ? 11.391 18.203 -6.441 1 95.38 204 ASP A N 1
ATOM 1585 C CA . ASP A 1 204 ? 12.562 17.953 -5.617 1 95.38 204 ASP A CA 1
ATOM 1586 C C . ASP A 1 204 ? 12.312 16.781 -4.656 1 95.38 204 ASP A C 1
ATOM 1588 O O . ASP A 1 204 ? 13.211 15.969 -4.414 1 95.38 204 ASP A O 1
ATOM 1592 N N . TYR A 1 205 ? 11.195 16.75 -4.109 1 97.62 205 TYR A N 1
ATOM 1593 C CA . TYR A 1 205 ? 10.828 15.648 -3.229 1 97.62 205 TYR A CA 1
ATOM 1594 C C . TYR A 1 205 ? 10.828 14.328 -3.988 1 97.62 205 TYR A C 1
ATOM 1596 O O . TYR A 1 205 ? 11.391 13.336 -3.52 1 97.62 205 TYR A O 1
ATOM 1604 N N . LEU A 1 206 ? 10.195 14.312 -5.137 1 97.94 206 LEU A N 1
ATOM 1605 C CA . LEU A 1 206 ? 10.133 13.102 -5.945 1 97.94 206 LEU A CA 1
ATOM 1606 C C . LEU A 1 206 ? 11.531 12.648 -6.344 1 97.94 206 LEU A C 1
ATOM 1608 O O . LEU A 1 206 ? 11.836 11.453 -6.285 1 97.94 206 LEU A O 1
ATOM 1612 N N . ALA A 1 207 ? 12.352 13.617 -6.758 1 98.06 207 ALA A N 1
ATOM 1613 C CA . ALA A 1 207 ? 13.727 13.273 -7.113 1 98.06 207 ALA A CA 1
ATOM 1614 C C . ALA A 1 207 ? 14.445 12.609 -5.945 1 98.06 207 ALA A C 1
ATOM 1616 O O . ALA A 1 207 ? 15.219 11.664 -6.137 1 98.06 207 ALA A O 1
ATOM 1617 N N . TYR A 1 208 ? 14.18 13.102 -4.758 1 98.38 208 TYR A N 1
ATOM 1618 C CA . TYR A 1 208 ? 14.852 12.586 -3.572 1 98.38 208 TYR A CA 1
ATOM 1619 C C . TYR A 1 208 ? 14.422 11.148 -3.279 1 98.38 208 TYR A C 1
ATOM 1621 O O . TYR A 1 208 ? 15.258 10.25 -3.164 1 98.38 208 TYR A O 1
ATOM 1629 N N . VAL A 1 209 ? 13.141 10.875 -3.213 1 98.25 209 VAL A N 1
ATOM 1630 C CA . VAL A 1 209 ? 12.672 9.578 -2.748 1 98.25 209 VAL A CA 1
ATOM 1631 C C . VAL A 1 209 ? 12.773 8.555 -3.879 1 98.25 209 VAL A C 1
ATOM 1633 O O . VAL A 1 209 ? 12.734 7.348 -3.637 1 98.25 209 VAL A O 1
ATOM 1636 N N . ARG A 1 210 ? 12.844 9 -5.109 1 97.06 210 ARG A N 1
ATOM 1637 C CA . ARG A 1 210 ? 12.922 8.078 -6.238 1 97.06 210 ARG A CA 1
ATOM 1638 C C . ARG A 1 210 ? 14.367 7.734 -6.57 1 97.06 210 ARG A C 1
ATOM 1640 O O . ARG A 1 210 ? 14.633 6.867 -7.406 1 97.06 210 ARG A O 1
ATOM 1647 N N . ASP A 1 211 ? 15.297 8.406 -5.934 1 96.25 211 ASP A N 1
ATOM 1648 C CA . ASP A 1 211 ? 16.703 8.031 -6.039 1 96.25 211 ASP A CA 1
ATOM 1649 C C . ASP A 1 211 ? 17.047 6.902 -5.074 1 96.25 211 ASP A C 1
ATOM 1651 O O . ASP A 1 211 ? 17.094 7.109 -3.859 1 96.25 211 ASP A O 1
ATOM 1655 N N . PRO A 1 212 ? 17.375 5.734 -5.598 1 93.38 212 PRO A N 1
ATOM 1656 C CA . PRO A 1 212 ? 17.656 4.602 -4.715 1 93.38 212 PRO A CA 1
ATOM 1657 C C . PRO A 1 212 ? 18.812 4.879 -3.746 1 93.38 212 PRO A C 1
ATOM 1659 O O . PRO A 1 212 ? 18.875 4.285 -2.668 1 93.38 212 PRO A O 1
ATOM 1662 N N . ALA A 1 213 ? 19.656 5.754 -4.074 1 94.88 213 ALA A N 1
ATOM 1663 C CA . ALA A 1 213 ? 20.812 6.082 -3.227 1 94.88 213 ALA A CA 1
ATOM 1664 C C . ALA A 1 213 ? 20.359 6.699 -1.906 1 94.88 213 ALA A C 1
ATOM 1666 O O . ALA A 1 213 ? 21.094 6.691 -0.922 1 94.88 213 ALA A O 1
ATOM 1667 N N . ASN A 1 214 ? 19.141 7.207 -1.875 1 96.81 214 ASN A N 1
ATOM 1668 C CA . ASN A 1 214 ? 18.641 7.867 -0.67 1 96.81 214 ASN A CA 1
ATOM 1669 C C . ASN A 1 214 ? 17.859 6.906 0.221 1 96.81 214 ASN A C 1
ATOM 1671 O O . ASN A 1 214 ? 17.312 7.309 1.241 1 96.81 214 ASN A O 1
ATOM 1675 N N . GLY A 1 215 ? 17.766 5.648 -0.141 1 96.69 215 GLY A N 1
ATOM 1676 C CA . GLY A 1 215 ? 17.312 4.602 0.757 1 96.69 215 GLY A CA 1
ATOM 1677 C C . GLY A 1 215 ? 15.805 4.383 0.694 1 96.69 215 GLY A C 1
ATOM 1678 O O . GLY A 1 215 ? 15.188 4 1.689 1 96.69 215 GLY A O 1
ATOM 1679 N N . TYR A 1 216 ? 15.266 4.664 -0.518 1 97.94 216 TYR A N 1
ATOM 1680 C CA . TYR A 1 216 ? 13.828 4.445 -0.677 1 97.94 216 TYR A CA 1
ATOM 1681 C C . TYR A 1 216 ? 13.531 3.693 -1.969 1 97.94 216 TYR A C 1
ATOM 1683 O O . TYR A 1 216 ? 14.305 3.77 -2.93 1 97.94 216 TYR A O 1
ATOM 1691 N N . VAL A 1 217 ? 12.516 2.912 -1.945 1 97.75 217 VAL A N 1
ATOM 1692 C CA . VAL A 1 217 ? 11.766 2.529 -3.137 1 97.75 217 VAL A CA 1
ATOM 1693 C C . VAL A 1 217 ? 10.43 3.275 -3.174 1 97.75 217 VAL A C 1
ATOM 1695 O O . VAL A 1 217 ? 9.703 3.309 -2.18 1 97.75 217 VAL A O 1
ATOM 1698 N N . SER A 1 218 ? 10.203 3.908 -4.281 1 97.25 218 SER A N 1
ATOM 1699 C CA . SER A 1 218 ? 9.07 4.82 -4.355 1 97.25 218 SER A CA 1
ATOM 1700 C C . SER A 1 218 ? 8.219 4.551 -5.594 1 97.25 218 SER A C 1
ATOM 1702 O O . SER A 1 218 ? 8.734 4.082 -6.609 1 97.25 218 SER A O 1
ATOM 1704 N N . LEU A 1 219 ? 6.945 4.816 -5.434 1 95.5 219 LEU A N 1
ATOM 1705 C CA . LEU A 1 219 ? 5.992 4.574 -6.512 1 95.5 219 LEU A CA 1
ATOM 1706 C C . LEU A 1 219 ? 4.875 5.609 -6.496 1 95.5 219 LEU A C 1
ATOM 1708 O O . LEU A 1 219 ? 4.367 5.965 -5.434 1 95.5 219 LEU A O 1
ATOM 1712 N N . ASP A 1 220 ? 4.559 6.023 -7.633 1 93.62 220 ASP A N 1
ATOM 1713 C CA . ASP A 1 220 ? 3.369 6.855 -7.797 1 93.62 220 ASP A CA 1
ATOM 1714 C C . ASP A 1 220 ? 2.096 6.035 -7.586 1 93.62 220 ASP A C 1
ATOM 1716 O O . ASP A 1 220 ? 1.857 5.059 -8.297 1 93.62 220 ASP A O 1
ATOM 1720 N N . LEU A 1 221 ? 1.22 6.336 -6.621 1 88.44 221 LEU A N 1
ATOM 1721 C CA . LEU A 1 221 ? 0.014 5.574 -6.312 1 88.44 221 LEU A CA 1
ATOM 1722 C C . LEU A 1 221 ? -1.074 5.836 -7.348 1 88.44 221 LEU A C 1
ATOM 1724 O O . LEU A 1 221 ? -2.037 5.074 -7.449 1 88.44 221 LEU A O 1
ATOM 1728 N N . ALA A 1 222 ? -0.767 6.738 -8.305 1 75.56 222 ALA A N 1
ATOM 1729 C CA . ALA A 1 222 ? -1.674 7.039 -9.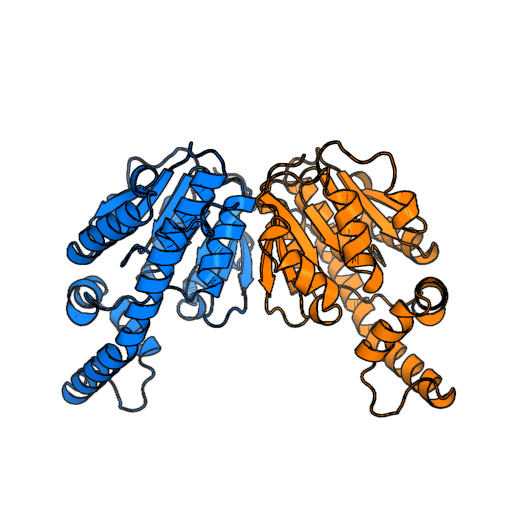414 1 75.56 222 ALA A CA 1
ATOM 1730 C C . ALA A 1 222 ? -3.105 7.215 -8.914 1 75.56 222 ALA A C 1
ATOM 1732 O O . ALA A 1 222 ? -4.059 6.867 -9.617 1 75.56 222 ALA A O 1
ATOM 1733 N N . LEU A 1 223 ? -3.164 7.445 -7.691 1 74.69 223 LEU A N 1
ATOM 1734 C CA . LEU A 1 223 ? -4.477 7.859 -7.207 1 74.69 223 LEU A CA 1
ATOM 1735 C C . LEU A 1 223 ? -4.816 9.266 -7.695 1 74.69 223 LEU A C 1
ATOM 1737 O O . LEU A 1 223 ? -4.02 9.891 -8.398 1 74.69 223 LEU A O 1
ATOM 1741 N N . GLU A 1 224 ? -5.922 9.852 -7.871 1 65.12 224 GLU A N 1
ATOM 1742 C CA . GLU A 1 224 ? -6.41 11.086 -8.469 1 65.12 224 GLU A CA 1
ATOM 1743 C C . GLU A 1 224 ? -5.613 12.289 -7.965 1 65.12 224 GLU A C 1
ATOM 1745 O O . GLU A 1 224 ? -5.766 13.398 -8.484 1 65.12 224 GLU A O 1
ATOM 1750 N N . GLN A 1 225 ? -4.605 12.094 -7.121 1 69.94 225 GLN A N 1
ATOM 1751 C CA . GLN A 1 225 ? -4.133 13.344 -6.535 1 69.94 225 GLN A CA 1
ATOM 1752 C C . GLN A 1 225 ? -2.607 13.375 -6.453 1 69.94 225 GLN A C 1
ATOM 1754 O O . GLN A 1 225 ? -2.039 14.031 -5.582 1 69.94 225 GLN A O 1
ATOM 1759 N N . GLY A 1 226 ? -1.886 12.641 -7.25 1 87.75 226 GLY A N 1
ATOM 1760 C CA . GLY A 1 226 ? -0.436 12.75 -7.262 1 87.75 226 GLY A CA 1
ATOM 1761 C C . GLY A 1 226 ? 0.213 12.242 -5.992 1 87.75 226 GLY A C 1
ATOM 1762 O O . GLY A 1 226 ? 1.159 12.852 -5.484 1 87.75 226 GLY A O 1
ATOM 1763 N N . ASN A 1 227 ? -0.322 11.32 -5.34 1 93.69 227 ASN A N 1
ATOM 1764 C CA . ASN A 1 227 ? 0.206 10.727 -4.117 1 93.69 227 ASN A CA 1
ATOM 1765 C C . ASN A 1 227 ? 1.386 9.805 -4.402 1 93.69 227 ASN A C 1
ATOM 1767 O O . ASN A 1 227 ? 1.378 9.07 -5.391 1 93.69 227 ASN A O 1
ATOM 1771 N N . GLU A 1 228 ? 2.414 10.023 -3.629 1 97 228 GLU A N 1
ATOM 1772 C CA . GLU A 1 228 ? 3.592 9.172 -3.725 1 97 228 GLU A CA 1
ATOM 1773 C C . GLU A 1 228 ? 3.725 8.273 -2.496 1 97 228 GLU A C 1
ATOM 1775 O O . GLU A 1 228 ? 3.52 8.727 -1.368 1 97 228 GLU A O 1
ATOM 1780 N N . MET A 1 229 ? 3.934 6.98 -2.67 1 97.44 229 MET A N 1
ATOM 1781 C CA . MET A 1 229 ? 4.266 6.035 -1.607 1 97.44 229 MET A CA 1
ATOM 1782 C C . MET A 1 229 ? 5.742 5.645 -1.668 1 97.44 229 MET A C 1
ATOM 1784 O O . MET A 1 229 ? 6.25 5.285 -2.73 1 97.44 229 MET A O 1
ATOM 1788 N N . SER A 1 230 ? 6.422 5.754 -0.588 1 98.5 230 SER A N 1
ATOM 1789 C CA . SER A 1 230 ? 7.809 5.32 -0.449 1 98.5 230 SER A CA 1
ATOM 1790 C C . SER A 1 230 ? 7.977 4.379 0.739 1 98.5 230 SER A C 1
ATOM 1792 O O . SER A 1 230 ? 7.254 4.488 1.732 1 98.5 230 SER A O 1
ATOM 1794 N N . VAL A 1 231 ? 8.883 3.461 0.613 1 98.56 231 VAL A N 1
ATOM 1795 C CA . VAL A 1 231 ? 9.25 2.578 1.716 1 98.56 231 VAL A CA 1
ATOM 1796 C C . VAL A 1 231 ? 10.758 2.643 1.946 1 98.56 231 VAL A C 1
ATOM 1798 O O . VAL A 1 231 ? 11.539 2.67 0.992 1 98.56 231 VAL A O 1
ATOM 1801 N N . ARG A 1 232 ? 11.094 2.812 3.174 1 98.19 232 ARG A N 1
ATOM 1802 C CA . ARG A 1 232 ? 12.508 2.85 3.545 1 98.19 232 ARG A CA 1
ATOM 1803 C C . ARG A 1 232 ? 13.148 1.477 3.387 1 98.19 232 ARG A C 1
ATOM 1805 O O . ARG A 1 232 ? 12.633 0.479 3.891 1 98.19 232 ARG A O 1
ATOM 1812 N N . VAL A 1 233 ? 14.336 1.4 2.756 1 97.38 233 VAL A N 1
ATOM 1813 C CA . VAL A 1 233 ? 14.906 0.089 2.465 1 97.38 233 VAL A CA 1
ATOM 1814 C C . VAL A 1 233 ? 16.281 -0.036 3.125 1 97.38 233 VAL A C 1
ATOM 1816 O O . VAL A 1 233 ? 16.984 -1.021 2.908 1 97.38 233 VAL A O 1
ATOM 1819 N N . VAL A 1 234 ? 16.672 0.94 3.871 1 94.06 234 VAL A N 1
ATOM 1820 C CA . VAL A 1 234 ? 17.938 0.895 4.582 1 94.06 234 VAL A CA 1
ATOM 1821 C C . VAL A 1 234 ? 17.703 0.987 6.086 1 94.06 234 VAL A C 1
ATOM 1823 O O . VAL A 1 234 ? 16.625 1.413 6.523 1 94.06 234 VAL A O 1
ATOM 1826 N N . ASP A 1 235 ? 18.672 0.503 6.805 1 86.75 235 ASP A N 1
ATOM 1827 C CA . ASP A 1 235 ? 18.578 0.593 8.258 1 86.75 235 ASP A CA 1
ATOM 1828 C C . ASP A 1 235 ? 18.938 1.993 8.742 1 86.75 235 ASP A C 1
ATOM 1830 O O . ASP A 1 235 ? 19.703 2.703 8.094 1 86.75 235 ASP A O 1
ATOM 1834 N N . SER A 1 236 ? 18.172 2.398 9.641 1 70.25 236 SER A N 1
ATOM 1835 C CA . SER A 1 236 ? 18.531 3.688 10.219 1 70.25 236 SER A CA 1
ATOM 1836 C C . SER A 1 236 ? 19.953 3.66 10.797 1 70.25 236 SER A C 1
ATOM 1838 O O . SER A 1 236 ? 20.438 2.611 11.234 1 70.25 236 SER A O 1
ATOM 1840 N N . ALA A 1 237 ? 20.75 4.848 10.469 1 56.84 237 ALA A N 1
ATOM 1841 C CA . ALA A 1 237 ? 22.109 4.945 10.984 1 56.84 237 ALA A CA 1
ATOM 1842 C C . ALA A 1 237 ? 22.125 4.859 12.508 1 56.84 237 ALA A C 1
ATOM 1844 O O . ALA A 1 237 ? 21.141 5.207 13.164 1 56.84 237 ALA A O 1
ATOM 1845 N N . MET B 1 1 ? 21.531 -1.014 0.317 1 81.19 1 MET B N 1
ATOM 1846 C CA . MET B 1 1 ? 20.859 -1.247 -0.96 1 81.19 1 MET B CA 1
ATOM 1847 C C . MET B 1 1 ? 19.797 -2.338 -0.829 1 81.19 1 MET B C 1
ATOM 1849 O O . MET B 1 1 ? 19.984 -3.303 -0.087 1 81.19 1 MET B O 1
ATOM 1853 N N . SER B 1 2 ? 18.703 -2.1 -1.474 1 92.94 2 SER B N 1
ATOM 1854 C CA . SER B 1 2 ? 17.641 -3.094 -1.422 1 92.94 2 SER B CA 1
ATOM 1855 C C . SER B 1 2 ? 17.984 -4.32 -2.258 1 92.94 2 SER B C 1
ATOM 1857 O O . SER B 1 2 ? 18.719 -4.223 -3.236 1 92.94 2 SER B O 1
ATOM 1859 N N . THR B 1 3 ? 17.531 -5.465 -1.808 1 96.12 3 THR B N 1
ATOM 1860 C CA . THR B 1 3 ? 17.672 -6.68 -2.604 1 96.12 3 THR B CA 1
ATOM 1861 C C . THR B 1 3 ? 17.078 -6.484 -3.994 1 96.12 3 THR B C 1
ATOM 1863 O O . THR B 1 3 ? 17.594 -7.008 -4.98 1 96.12 3 THR B O 1
ATOM 1866 N N . LEU B 1 4 ? 16.016 -5.73 -4.098 1 96.06 4 LEU B N 1
ATOM 1867 C CA . LEU B 1 4 ? 15.344 -5.461 -5.367 1 96.06 4 LEU B CA 1
ATOM 1868 C C . LEU B 1 4 ? 16.297 -4.781 -6.348 1 96.06 4 LEU B C 1
ATOM 1870 O O . LEU B 1 4 ? 16.219 -5.023 -7.555 1 96.06 4 LEU B O 1
ATOM 1874 N N . ASP B 1 5 ? 17.203 -3.998 -5.777 1 93.62 5 ASP B N 1
ATOM 1875 C CA . ASP B 1 5 ? 18.094 -3.221 -6.625 1 93.62 5 ASP B CA 1
ATOM 1876 C C . ASP B 1 5 ? 19.438 -3.936 -6.809 1 93.62 5 ASP B C 1
ATOM 1878 O O . ASP B 1 5 ? 20.344 -3.418 -7.469 1 93.62 5 ASP B O 1
ATOM 1882 N N . SER B 1 6 ? 19.594 -5.074 -6.191 1 95.44 6 SER B N 1
ATOM 1883 C CA . SER B 1 6 ? 20.828 -5.832 -6.41 1 95.44 6 SER B CA 1
ATOM 1884 C C . SER B 1 6 ? 21.016 -6.168 -7.883 1 95.44 6 SER B C 1
ATOM 1886 O O . SER B 1 6 ? 20.031 -6.324 -8.617 1 95.44 6 SER B O 1
ATOM 1888 N N . THR B 1 7 ? 22.219 -6.34 -8.281 1 95.88 7 THR B N 1
ATOM 1889 C CA . THR B 1 7 ? 22.547 -6.609 -9.68 1 95.88 7 THR B CA 1
ATOM 1890 C C . THR B 1 7 ? 21.859 -7.887 -10.156 1 95.88 7 THR B C 1
ATOM 1892 O O . THR B 1 7 ? 21.312 -7.926 -11.258 1 95.88 7 THR B O 1
ATOM 1895 N N . GLN B 1 8 ? 21.891 -8.914 -9.359 1 96.75 8 GLN B N 1
ATOM 1896 C CA . GLN B 1 8 ? 21.297 -10.203 -9.734 1 96.75 8 GLN B CA 1
ATOM 1897 C C . GLN B 1 8 ? 19.797 -10.078 -9.961 1 96.75 8 GLN B C 1
ATOM 1899 O O . GLN B 1 8 ? 19.281 -10.531 -10.984 1 96.75 8 GLN B O 1
ATOM 1904 N N . VAL B 1 9 ? 19.172 -9.484 -9.016 1 98.19 9 VAL B N 1
ATOM 1905 C CA . VAL B 1 9 ? 17.719 -9.359 -9.094 1 98.19 9 VAL B CA 1
ATOM 1906 C C . VAL B 1 9 ? 17.344 -8.422 -10.227 1 98.19 9 VAL B C 1
ATOM 1908 O O . VAL B 1 9 ? 16.5 -8.75 -11.062 1 98.19 9 VAL B O 1
ATOM 1911 N N . ALA B 1 10 ? 18.016 -7.301 -10.312 1 96.88 10 ALA B N 1
ATOM 1912 C CA . ALA B 1 10 ? 17.719 -6.297 -11.336 1 96.88 10 ALA B CA 1
ATOM 1913 C C . ALA B 1 10 ? 17.953 -6.863 -12.734 1 96.88 10 ALA B C 1
ATOM 1915 O O . ALA B 1 10 ? 17.141 -6.637 -13.641 1 96.88 10 ALA B O 1
ATOM 1916 N N . ASN B 1 11 ? 18.984 -7.59 -12.945 1 97.69 11 ASN B N 1
ATOM 1917 C CA . ASN B 1 11 ? 19.281 -8.188 -14.242 1 97.69 11 ASN B CA 1
ATOM 1918 C C . ASN B 1 11 ? 18.25 -9.242 -14.625 1 97.69 11 ASN B C 1
ATOM 1920 O O . ASN B 1 11 ? 17.812 -9.312 -15.773 1 97.69 11 ASN B O 1
ATOM 1924 N N . THR B 1 12 ? 17.953 -10.062 -13.656 1 98.19 12 THR B N 1
ATOM 1925 C CA . THR B 1 12 ? 16.969 -11.117 -13.914 1 98.19 12 THR B CA 1
ATOM 1926 C C . THR B 1 12 ? 15.617 -10.516 -14.289 1 98.19 12 THR B C 1
ATOM 1928 O O . THR B 1 12 ? 14.992 -10.938 -15.266 1 98.19 12 THR B O 1
ATOM 1931 N N . LEU B 1 13 ? 15.203 -9.477 -13.539 1 97.69 13 LEU B N 1
ATOM 1932 C CA . LEU B 1 13 ? 13.922 -8.836 -13.828 1 97.69 13 LEU B CA 1
ATOM 1933 C C . LEU B 1 13 ? 13.945 -8.141 -15.18 1 97.69 13 LEU B C 1
ATOM 1935 O O . LEU B 1 13 ? 12.969 -8.195 -15.93 1 97.69 13 LEU B O 1
ATOM 1939 N N . ARG B 1 14 ? 15.023 -7.48 -15.477 1 96.19 14 ARG B N 1
ATOM 1940 C CA . ARG B 1 14 ? 15.156 -6.832 -16.781 1 96.19 14 ARG B CA 1
ATOM 1941 C C . ARG B 1 14 ? 15 -7.836 -17.906 1 96.19 14 ARG B C 1
ATOM 1943 O O . ARG B 1 14 ? 14.297 -7.57 -18.891 1 96.19 14 ARG B O 1
ATOM 1950 N N . ARG B 1 15 ? 15.648 -8.93 -17.781 1 95.88 15 ARG B N 1
ATOM 1951 C CA . ARG B 1 15 ? 15.539 -9.984 -18.781 1 95.88 15 ARG B CA 1
ATOM 1952 C C . ARG B 1 15 ? 14.109 -10.484 -18.906 1 95.88 15 ARG B C 1
ATOM 1954 O O . ARG B 1 15 ? 13.578 -10.609 -20.016 1 95.88 15 ARG B O 1
ATOM 1961 N N . LEU B 1 16 ? 13.523 -10.766 -17.797 1 95.94 16 LEU B N 1
ATOM 1962 C CA . LEU B 1 16 ? 12.172 -11.312 -17.797 1 95.94 16 LEU B CA 1
ATOM 1963 C C . LEU B 1 16 ? 11.18 -10.32 -18.391 1 95.94 16 LEU B C 1
ATOM 1965 O O . LEU B 1 16 ? 10.305 -10.703 -19.172 1 95.94 16 LEU B O 1
ATOM 1969 N N . PHE B 1 17 ? 11.312 -9.047 -18.031 1 93.75 17 PHE B N 1
ATOM 1970 C CA . PHE B 1 17 ? 10.445 -8.031 -18.609 1 93.75 17 PHE B CA 1
ATOM 1971 C C . PHE B 1 17 ? 10.711 -7.867 -20.094 1 93.75 17 PHE B C 1
ATOM 1973 O O . PHE B 1 17 ? 9.789 -7.586 -20.875 1 93.75 17 PHE B O 1
ATOM 1980 N N . GLY B 1 18 ? 11.93 -7.996 -20.484 1 90.5 18 GLY B N 1
ATOM 1981 C CA . GLY B 1 18 ? 12.258 -8.016 -21.906 1 90.5 18 GLY B CA 1
ATOM 1982 C C . GLY B 1 18 ? 11.594 -9.156 -22.656 1 90.5 18 GLY B C 1
ATOM 1983 O O . GLY B 1 18 ? 11.086 -8.969 -23.766 1 90.5 18 GLY B O 1
ATOM 1984 N N . ASP B 1 19 ? 11.609 -10.305 -22.031 1 88 19 ASP B N 1
ATOM 1985 C CA . ASP B 1 19 ? 10.992 -11.492 -22.625 1 88 19 ASP B CA 1
ATOM 1986 C C . ASP B 1 19 ? 9.477 -11.312 -22.766 1 88 19 ASP B C 1
ATOM 1988 O O . ASP B 1 19 ? 8.875 -11.828 -23.703 1 88 19 ASP B O 1
ATOM 1992 N N . MET B 1 20 ? 8.922 -10.617 -21.797 1 83 20 MET B N 1
ATOM 1993 C CA . MET B 1 20 ? 7.488 -10.352 -21.812 1 83 20 MET B CA 1
ATOM 1994 C C . MET B 1 20 ? 7.102 -9.539 -23.047 1 83 20 MET B C 1
ATOM 1996 O O . MET B 1 20 ? 5.973 -9.641 -23.531 1 83 20 MET B O 1
ATOM 2000 N N . ALA B 1 21 ? 8.047 -8.742 -23.453 1 78.44 21 ALA B N 1
ATOM 2001 C CA . ALA B 1 21 ? 7.793 -7.945 -24.656 1 78.44 21 ALA B CA 1
ATOM 2002 C C . ALA B 1 21 ? 7.523 -8.844 -25.859 1 78.44 21 ALA B C 1
ATOM 2004 O O . ALA B 1 21 ? 6.781 -8.461 -26.766 1 78.44 21 ALA B O 1
ATOM 2005 N N . ASN B 1 22 ? 8.016 -9.977 -25.781 1 80.19 22 ASN B N 1
ATOM 2006 C CA . ASN B 1 22 ? 7.797 -10.945 -26.859 1 80.19 22 ASN B CA 1
ATOM 2007 C C . ASN B 1 22 ? 6.402 -11.555 -26.781 1 80.19 22 ASN B C 1
ATOM 2009 O O . ASN B 1 22 ? 5.93 -12.148 -27.75 1 80.19 22 ASN B O 1
ATOM 2013 N N . ASP B 1 23 ? 5.793 -11.406 -25.578 1 80.94 23 ASP B N 1
ATOM 2014 C CA . ASP B 1 23 ? 4.445 -11.938 -25.391 1 80.94 23 ASP B CA 1
ATOM 2015 C C . ASP B 1 23 ? 3.475 -11.312 -26.391 1 80.94 23 ASP B C 1
ATOM 2017 O O . ASP B 1 23 ? 2.52 -11.961 -26.828 1 80.94 23 ASP B O 1
ATOM 2021 N N . LYS B 1 24 ? 3.738 -10.086 -26.797 1 76.31 24 LYS B N 1
ATOM 2022 C CA . LYS B 1 24 ? 2.842 -9.391 -27.719 1 76.31 24 LYS B CA 1
ATOM 2023 C C . LYS B 1 24 ? 2.721 -10.148 -29.047 1 76.31 24 LYS B C 1
ATOM 2025 O O . LYS B 1 24 ? 1.618 -10.305 -29.578 1 76.31 24 LYS B O 1
ATOM 2030 N N . GLN B 1 25 ? 3.805 -10.461 -29.5 1 78.56 25 GLN B N 1
ATOM 2031 C CA . GLN B 1 25 ? 3.805 -11.195 -30.75 1 78.56 25 GLN B CA 1
ATOM 2032 C C . GLN B 1 25 ? 3.096 -12.539 -30.609 1 78.56 25 GLN B C 1
ATOM 2034 O O . GLN B 1 25 ? 2.293 -12.922 -31.453 1 78.56 25 GLN B O 1
ATOM 2039 N N . ARG B 1 26 ? 3.396 -13.211 -29.578 1 79.56 26 ARG B N 1
ATOM 2040 C CA . ARG B 1 26 ? 2.803 -14.523 -29.344 1 79.56 26 ARG B CA 1
ATOM 2041 C C . ARG B 1 26 ? 1.293 -14.414 -29.156 1 79.56 26 ARG B C 1
ATOM 2043 O O . ARG B 1 26 ? 0.543 -15.266 -29.641 1 79.56 26 ARG B O 1
ATOM 2050 N N . ILE B 1 27 ? 0.879 -13.414 -28.469 1 79 27 ILE B N 1
ATOM 2051 C CA . ILE B 1 27 ? -0.539 -13.172 -28.219 1 79 27 ILE B CA 1
ATOM 2052 C C . ILE B 1 27 ? -1.247 -12.867 -29.531 1 79 27 ILE B C 1
ATOM 2054 O O . ILE B 1 27 ? -2.363 -13.344 -29.766 1 79 27 ILE B O 1
ATOM 2058 N N . GLY B 1 28 ? -0.569 -12.086 -30.344 1 77.19 28 GLY B N 1
ATOM 2059 C CA . GLY B 1 28 ? -1.117 -11.82 -31.672 1 77.19 28 GLY B CA 1
ATOM 2060 C C . GLY B 1 28 ? -1.334 -13.078 -32.5 1 77.19 28 GLY B C 1
ATOM 2061 O O . GLY B 1 28 ? -2.381 -13.242 -33.125 1 77.19 28 GLY B O 1
ATOM 2062 N N . GLU B 1 29 ? -0.387 -13.883 -32.406 1 81.12 29 GLU B N 1
ATOM 2063 C CA . GLU B 1 29 ? -0.482 -15.141 -33.156 1 81.12 29 GLU B CA 1
ATOM 2064 C C . GLU B 1 29 ? -1.604 -16.016 -32.594 1 81.12 29 GLU B C 1
ATOM 2066 O O . GLU B 1 29 ? -2.324 -16.672 -33.344 1 81.12 29 GLU B O 1
ATOM 2071 N N . LEU B 1 30 ? -1.681 -16.031 -31.359 1 78.12 30 LEU B N 1
ATOM 2072 C CA . LEU B 1 30 ? -2.727 -16.812 -30.688 1 78.12 30 LEU B CA 1
ATOM 2073 C C . LEU B 1 30 ? -4.105 -16.266 -31.047 1 78.12 30 LEU B C 1
ATOM 2075 O O . LEU B 1 30 ? -5.047 -17.031 -31.25 1 78.12 30 LEU B O 1
ATOM 2079 N N . ARG B 1 31 ? -4.172 -14.992 -31 1 80.56 31 ARG B N 1
ATOM 2080 C CA . ARG B 1 31 ? -5.426 -14.352 -31.375 1 80.56 31 ARG B CA 1
ATOM 2081 C C . ARG B 1 31 ? -5.852 -14.75 -32.781 1 80.56 31 ARG B C 1
ATOM 2083 O O . ARG B 1 31 ? -7.016 -15.086 -33 1 80.56 31 ARG B O 1
ATOM 2090 N N . GLU B 1 32 ? -4.934 -14.648 -33.688 1 84.25 32 GLU B N 1
ATOM 2091 C CA . GLU B 1 32 ? -5.227 -15.031 -35.062 1 84.25 32 GLU B CA 1
ATOM 2092 C C . GLU B 1 32 ? -5.672 -16.484 -35.156 1 84.25 32 GLU B C 1
ATOM 2094 O O . GLU B 1 32 ? -6.59 -16.828 -35.906 1 84.25 32 GLU B O 1
ATOM 2099 N N . LYS B 1 33 ? -4.98 -17.266 -34.406 1 80.62 33 LYS B N 1
ATOM 2100 C CA . LYS B 1 33 ? -5.344 -18.672 -34.375 1 80.62 33 LYS B CA 1
ATOM 2101 C C . LYS B 1 33 ? -6.754 -18.875 -33.844 1 80.62 33 LYS B C 1
ATOM 2103 O O . LYS B 1 33 ? -7.531 -19.656 -34.375 1 80.62 33 LYS B O 1
ATOM 2108 N N . PHE B 1 34 ? -7.086 -18.141 -32.781 1 79.06 34 PHE B N 1
ATOM 2109 C CA . PHE B 1 34 ? -8.391 -18.266 -32.156 1 79.06 34 PHE B CA 1
ATOM 2110 C C . PHE B 1 34 ? -9.492 -17.75 -33.094 1 79.06 34 PHE B C 1
ATOM 2112 O O . PHE B 1 34 ? -10.602 -18.297 -33.094 1 79.06 34 PHE B O 1
ATOM 2119 N N . ILE B 1 35 ? -9.172 -16.766 -33.75 1 83.56 35 ILE B N 1
ATOM 2120 C CA . ILE B 1 35 ? -10.125 -16.234 -34.719 1 83.56 35 ILE B CA 1
ATOM 2121 C C . ILE B 1 35 ? -10.375 -17.25 -35.812 1 83.56 35 ILE B C 1
ATOM 2123 O O . ILE B 1 35 ? -11.523 -17.531 -36.156 1 83.56 35 ILE B O 1
ATOM 2127 N N . LYS B 1 36 ? -9.32 -17.75 -36.281 1 87 36 LYS B N 1
ATOM 2128 C CA . LYS B 1 36 ? -9.422 -18.766 -37.344 1 87 36 LYS B CA 1
ATOM 2129 C C . LYS B 1 36 ? -10.219 -19.969 -36.875 1 87 36 LYS B C 1
ATOM 2131 O O . LYS B 1 36 ? -10.969 -20.578 -37.656 1 87 36 LYS B O 1
ATOM 2136 N N . GLU B 1 37 ? -10.062 -20.266 -35.656 1 83.5 37 GLU B N 1
ATOM 2137 C CA . GLU B 1 37 ? -10.742 -21.422 -35.094 1 83.5 37 GLU B CA 1
ATOM 2138 C C . GLU B 1 37 ? -12.156 -21.062 -34.625 1 83.5 37 GLU B C 1
ATOM 2140 O O . GLU B 1 37 ? -12.906 -21.938 -34.156 1 83.5 37 GLU B O 1
ATOM 2145 N N . GLY B 1 38 ? -12.508 -19.797 -34.75 1 78.25 38 GLY B N 1
ATOM 2146 C CA . GLY B 1 38 ? -13.859 -19.359 -34.438 1 78.25 38 GLY B CA 1
ATOM 2147 C C . GLY B 1 38 ? -14.094 -19.203 -32.938 1 78.25 38 GLY B C 1
ATOM 2148 O O . GLY B 1 38 ? -15.234 -19.25 -32.469 1 78.25 38 GLY B O 1
ATOM 2149 N N . LEU B 1 39 ? -13.008 -19.109 -32.219 1 74.25 39 LEU B N 1
ATOM 2150 C CA . LEU B 1 39 ? -13.125 -19.047 -30.781 1 74.25 39 LEU B CA 1
ATOM 2151 C C . LEU B 1 39 ? -13.383 -17.625 -30.328 1 74.25 39 LEU B C 1
ATOM 2153 O O . LEU B 1 39 ? -13.992 -17.391 -29.281 1 74.25 39 LEU B O 1
ATOM 2157 N N . ILE B 1 40 ? -12.852 -16.609 -31.094 1 76.31 40 ILE B N 1
ATOM 2158 C CA . ILE B 1 40 ? -13.078 -15.227 -30.703 1 76.31 40 ILE B CA 1
ATOM 2159 C C . ILE B 1 40 ? -13.375 -14.383 -31.938 1 76.31 40 ILE B C 1
ATOM 2161 O O . ILE B 1 40 ? -12.953 -14.719 -33.062 1 76.31 40 ILE B O 1
ATOM 2165 N N . SER B 1 41 ? -14.258 -13.375 -31.641 1 80.75 41 SER B N 1
ATOM 2166 C CA . SER B 1 41 ? -14.516 -12.398 -32.688 1 80.75 41 SER B CA 1
ATOM 2167 C C . SER B 1 41 ? -13.344 -11.422 -32.812 1 80.75 41 SER B C 1
ATOM 2169 O O . SER B 1 41 ? -12.609 -11.188 -31.859 1 80.75 41 SER B O 1
ATOM 2171 N N . PRO B 1 42 ? -13.125 -11.008 -34.062 1 77.56 42 PRO B N 1
ATOM 2172 C CA . PRO B 1 42 ? -12.016 -10.07 -34.312 1 77.56 42 PRO B CA 1
ATOM 2173 C C . PRO B 1 42 ? -12.07 -8.859 -33.375 1 77.56 42 PRO B C 1
ATOM 2175 O O . PRO B 1 42 ? -11.031 -8.266 -33.062 1 77.56 42 PRO B O 1
ATOM 2178 N N . ASP B 1 43 ? -13.203 -8.578 -32.875 1 76.56 43 ASP B N 1
ATOM 2179 C CA . ASP B 1 43 ? -13.352 -7.359 -32.062 1 76.56 43 ASP B CA 1
ATOM 2180 C C . ASP B 1 43 ? -13.281 -7.656 -30.578 1 76.56 43 ASP B C 1
ATOM 2182 O O . ASP B 1 43 ? -13.273 -6.738 -29.75 1 76.56 43 ASP B O 1
ATOM 2186 N N . GLU B 1 44 ? -13.133 -8.914 -30.328 1 75.56 44 GLU B N 1
ATOM 2187 C CA . GLU B 1 44 ? -13.141 -9.281 -28.906 1 75.56 44 GLU B CA 1
ATOM 2188 C C . GLU B 1 44 ? -11.781 -9.016 -28.266 1 75.56 44 GLU B C 1
ATOM 2190 O O . GLU B 1 44 ? -10.742 -9.273 -28.859 1 75.56 44 GLU B O 1
ATOM 2195 N N . ASP B 1 45 ? -11.852 -8.383 -27.047 1 73.44 45 ASP B N 1
ATOM 2196 C CA . ASP B 1 45 ? -10.641 -8.133 -26.266 1 73.44 45 ASP B CA 1
ATOM 2197 C C . ASP B 1 45 ? -10.023 -9.438 -25.781 1 73.44 45 ASP B C 1
ATOM 2199 O O . ASP B 1 45 ? -10.727 -10.312 -25.266 1 73.44 45 ASP B O 1
ATOM 2203 N N . LEU B 1 46 ? -8.734 -9.609 -26.125 1 70.75 46 LEU B N 1
ATOM 2204 C CA . LEU B 1 46 ? -8.031 -10.836 -25.766 1 70.75 46 LEU B CA 1
ATOM 2205 C C . LEU B 1 46 ? -8.078 -11.086 -24.266 1 70.75 46 LEU B C 1
ATOM 2207 O O . LEU B 1 46 ? -8.242 -12.227 -23.828 1 70.75 46 LEU B O 1
ATOM 2211 N N . LYS B 1 47 ? -7.895 -10.062 -23.531 1 71.88 47 LYS B N 1
ATOM 2212 C CA . LYS B 1 47 ? -7.926 -10.219 -22.078 1 71.88 47 LYS B CA 1
ATOM 2213 C C . LYS B 1 47 ? -9.266 -10.781 -21.609 1 71.88 47 LYS B C 1
ATOM 2215 O O . LYS B 1 47 ? -9.312 -11.688 -20.781 1 71.88 47 LYS B O 1
ATOM 2220 N N . GLN B 1 48 ? -10.234 -10.32 -22.25 1 73.12 48 GLN B N 1
ATOM 2221 C CA . GLN B 1 48 ? -11.57 -10.789 -21.922 1 73.12 48 GLN B CA 1
ATOM 2222 C C . GLN B 1 48 ? -11.758 -12.25 -22.312 1 73.12 48 GLN B C 1
ATOM 2224 O O . GLN B 1 48 ? -12.391 -13.023 -21.578 1 73.12 48 GLN B O 1
ATOM 2229 N N . LEU B 1 49 ? -11.195 -12.516 -23.359 1 72.56 49 LEU B N 1
ATOM 2230 C CA . LEU B 1 49 ? -11.297 -13.891 -23.828 1 72.56 49 LEU B CA 1
ATOM 2231 C C . LEU B 1 49 ? -10.539 -14.836 -22.906 1 72.56 49 LEU B C 1
ATOM 2233 O O . LEU B 1 49 ? -11.047 -15.906 -22.562 1 72.56 49 LEU B O 1
ATOM 2237 N N . VAL B 1 50 ? -9.359 -14.422 -22.516 1 74.38 50 VAL B N 1
ATOM 2238 C CA . VAL B 1 50 ? -8.531 -15.25 -21.641 1 74.38 50 VAL B CA 1
ATOM 2239 C C . VAL B 1 50 ? -9.242 -15.461 -20.297 1 74.38 50 VAL B C 1
ATOM 2241 O O . VAL B 1 50 ? -9.281 -16.578 -19.781 1 74.38 50 VAL B O 1
ATOM 2244 N N . VAL B 1 51 ? -9.82 -14.453 -19.891 1 74.31 51 VAL B N 1
ATOM 2245 C CA . VAL B 1 51 ? -10.555 -14.539 -18.641 1 74.31 51 VAL B CA 1
ATOM 2246 C C . VAL B 1 51 ? -11.734 -15.5 -18.781 1 74.31 51 VAL B C 1
ATOM 2248 O O . VAL B 1 51 ? -11.969 -16.344 -17.906 1 74.31 51 VAL B O 1
ATOM 2251 N N . ARG B 1 52 ? -12.438 -15.367 -19.875 1 73.75 52 ARG B N 1
ATOM 2252 C CA . ARG B 1 52 ? -13.578 -16.234 -20.125 1 73.75 52 ARG B CA 1
ATOM 2253 C C . ARG B 1 52 ? -13.148 -17.688 -20.234 1 73.75 52 ARG B C 1
ATOM 2255 O O . ARG B 1 52 ? -13.773 -18.578 -19.641 1 73.75 52 ARG B O 1
ATOM 2262 N N . LEU B 1 53 ? -12.141 -17.859 -20.938 1 74.62 53 LEU B N 1
ATOM 2263 C CA . LEU B 1 53 ? -11.68 -19.219 -21.172 1 74.62 53 LEU B CA 1
ATOM 2264 C C . LEU B 1 53 ? -11.141 -19.828 -19.875 1 74.62 53 LEU B C 1
ATOM 2266 O O . LEU B 1 53 ? -11.289 -21.031 -19.656 1 74.62 53 LEU B O 1
ATOM 2270 N N . SER B 1 54 ? -10.5 -18.953 -19.109 1 73.56 54 SER B N 1
ATOM 2271 C CA . SER B 1 54 ? -9.977 -19.422 -17.828 1 73.56 54 SER B CA 1
ATOM 2272 C C . SER B 1 54 ? -11.102 -19.891 -16.906 1 73.56 54 SER B C 1
ATOM 2274 O O . SER B 1 54 ? -10.898 -20.766 -16.078 1 73.56 54 SER B O 1
ATOM 2276 N N . ARG B 1 55 ? -12.211 -19.328 -17.062 1 73.62 55 ARG B N 1
ATOM 2277 C CA . ARG B 1 55 ? -13.375 -19.688 -16.266 1 73.62 55 ARG B CA 1
ATOM 2278 C C . ARG B 1 55 ? -13.953 -21.031 -16.703 1 73.62 55 ARG B C 1
ATOM 2280 O O . ARG B 1 55 ? -14.484 -21.781 -15.883 1 73.62 55 ARG B O 1
ATOM 2287 N N . GLU B 1 56 ? -13.828 -21.234 -17.953 1 72.31 56 GLU B N 1
ATOM 2288 C CA . GLU B 1 56 ? -14.414 -22.453 -18.516 1 72.31 56 GLU B CA 1
ATOM 2289 C C . GLU B 1 56 ? -13.516 -23.656 -18.266 1 72.31 56 GLU B C 1
ATOM 2291 O O . GLU B 1 56 ? -13.984 -24.703 -17.812 1 72.31 56 GLU B O 1
ATOM 2296 N N . ASP B 1 57 ? -12.297 -23.516 -18.625 1 78.38 57 ASP B N 1
ATOM 2297 C CA . ASP B 1 57 ? -11.32 -24.594 -18.438 1 78.38 57 ASP B CA 1
ATOM 2298 C C . ASP B 1 57 ? -9.922 -24.031 -18.219 1 78.38 57 ASP B C 1
ATOM 2300 O O . ASP B 1 57 ? -9.094 -24.031 -19.141 1 78.38 57 ASP B O 1
ATOM 2304 N N . TYR B 1 58 ? -9.688 -23.688 -17.016 1 75.38 58 TYR B N 1
ATOM 2305 C CA . TYR B 1 58 ? -8.414 -23.031 -16.734 1 75.38 58 TYR B CA 1
ATOM 2306 C C . TYR B 1 58 ? -7.254 -24 -16.922 1 75.38 58 TYR B C 1
ATOM 2308 O O . TYR B 1 58 ? -6.172 -23.609 -17.359 1 75.38 58 TYR B O 1
ATOM 2316 N N . LYS B 1 59 ? -7.473 -25.234 -16.688 1 75.88 59 LYS B N 1
ATOM 2317 C CA . LYS B 1 59 ? -6.398 -26.203 -16.828 1 75.88 59 LYS B CA 1
ATOM 2318 C C . LYS B 1 59 ? -5.941 -26.312 -18.281 1 75.88 59 LYS B C 1
ATOM 2320 O O . LYS B 1 59 ? -4.746 -26.266 -18.562 1 75.88 59 LYS B O 1
ATOM 2325 N N . ALA B 1 60 ? -6.953 -26.484 -19.125 1 73.31 60 ALA B N 1
ATOM 2326 C CA . ALA B 1 60 ? -6.648 -26.625 -20.547 1 73.31 60 ALA B CA 1
ATOM 2327 C C . ALA B 1 60 ? -6.027 -25.344 -21.094 1 73.31 60 ALA B C 1
ATOM 2329 O O . ALA B 1 60 ? -5.098 -25.391 -21.906 1 73.31 60 ALA B O 1
ATOM 2330 N N . LEU B 1 61 ? -6.52 -24.234 -20.656 1 73.56 61 LEU B N 1
ATOM 2331 C CA . LEU B 1 61 ? -6.051 -22.922 -21.125 1 73.56 61 LEU B CA 1
ATOM 2332 C C . LEU B 1 61 ? -4.602 -22.688 -20.703 1 73.56 61 LEU B C 1
ATOM 2334 O O . LEU B 1 61 ? -3.76 -22.375 -21.547 1 73.56 61 LEU B O 1
ATOM 2338 N N . TYR B 1 62 ? -4.262 -23 -19.5 1 71.44 62 TYR B N 1
ATOM 2339 C CA . TYR B 1 62 ? -2.961 -22.609 -18.953 1 7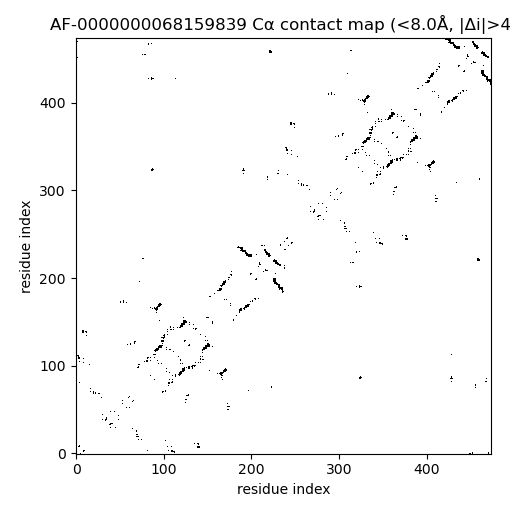1.44 62 TYR B CA 1
ATOM 2340 C C . TYR B 1 62 ? -1.907 -23.672 -19.266 1 71.44 62 TYR B C 1
ATOM 2342 O O . TYR B 1 62 ? -0.716 -23.359 -19.344 1 71.44 62 TYR B O 1
ATOM 2350 N N . THR B 1 63 ? -2.293 -24.875 -19.469 1 71.31 63 THR B N 1
ATOM 2351 C CA . THR B 1 63 ? -1.341 -25.922 -19.812 1 71.31 63 THR B CA 1
ATOM 2352 C C . THR B 1 63 ? -1.101 -25.938 -21.328 1 71.31 63 THR B C 1
ATOM 2354 O O . THR B 1 63 ? -0.041 -26.375 -21.781 1 71.31 63 THR B O 1
ATOM 2357 N N . GLY B 1 64 ? -1.987 -25.484 -21.984 1 73.31 64 GLY B N 1
ATOM 2358 C CA . GLY B 1 64 ? -1.882 -25.531 -23.422 1 73.31 64 GLY B CA 1
ATOM 2359 C C . GLY B 1 64 ? -1.573 -24.172 -24.047 1 73.31 64 GLY B C 1
ATOM 2360 O O . GLY B 1 64 ? -0.407 -23.781 -24.141 1 73.31 64 GLY B O 1
ATOM 2361 N N . MET B 1 65 ? -2.518 -23.422 -24.094 1 66.5 65 MET B N 1
ATOM 2362 C CA . MET B 1 65 ? -2.516 -22.234 -24.953 1 66.5 65 MET B CA 1
ATOM 2363 C C . MET B 1 65 ? -1.632 -21.141 -24.359 1 66.5 65 MET B C 1
ATOM 2365 O O . MET B 1 65 ? -0.959 -20.422 -25.094 1 66.5 65 MET B O 1
ATOM 2369 N N . LEU B 1 66 ? -1.587 -21.156 -23.094 1 74.62 66 LEU B N 1
ATOM 2370 C CA . LEU B 1 66 ? -0.908 -20.031 -22.469 1 74.62 66 LEU B CA 1
ATOM 2371 C C . LEU B 1 66 ? 0.382 -20.469 -21.797 1 74.62 66 LEU B C 1
ATOM 2373 O O . LEU B 1 66 ? 1.02 -19.688 -21.094 1 74.62 66 LEU B O 1
ATOM 2377 N N . SER B 1 67 ? 0.823 -21.688 -22.125 1 77.69 67 SER B N 1
ATOM 2378 C CA . SER B 1 67 ? 1.929 -22.281 -21.375 1 77.69 67 SER B CA 1
ATOM 2379 C C . SER B 1 67 ? 3.236 -21.547 -21.641 1 77.69 67 SER B C 1
ATOM 2381 O O . SER B 1 67 ? 4.164 -21.609 -20.844 1 77.69 67 SER B O 1
ATOM 2383 N N . GLN B 1 68 ? 3.23 -20.75 -22.688 1 77.81 68 GLN B N 1
ATOM 2384 C CA . GLN B 1 68 ? 4.488 -20.094 -23.031 1 77.81 68 GLN B CA 1
ATOM 2385 C C . GLN B 1 68 ? 4.402 -18.578 -22.812 1 77.81 68 GLN B C 1
ATOM 2387 O O . GLN B 1 68 ? 5.379 -17.859 -23.031 1 77.81 68 GLN B O 1
ATOM 2392 N N . LEU B 1 69 ? 3.314 -18.172 -22.375 1 80.31 69 LEU B N 1
ATOM 2393 C CA . LEU B 1 69 ? 3.131 -16.734 -22.188 1 80.31 69 LEU B CA 1
ATOM 2394 C C . LEU B 1 69 ? 3.537 -16.312 -20.781 1 80.31 69 LEU B C 1
ATOM 2396 O O . LEU B 1 69 ? 3.242 -17.016 -19.812 1 80.31 69 LEU B O 1
ATOM 2400 N N . TYR B 1 70 ? 4.309 -15.266 -20.641 1 77.31 70 TYR B N 1
ATOM 2401 C CA . TYR B 1 70 ? 4.754 -14.734 -19.359 1 77.31 70 TYR B CA 1
ATOM 2402 C C . TYR B 1 70 ? 3.582 -14.172 -18.562 1 77.31 70 TYR B C 1
ATOM 2404 O O . TYR B 1 70 ? 3.443 -14.453 -17.375 1 77.31 70 TYR B O 1
ATOM 2412 N N . LEU B 1 71 ? 2.729 -13.438 -19.219 1 79.25 71 LEU B N 1
ATOM 2413 C CA . LEU B 1 71 ? 1.567 -12.844 -18.562 1 79.25 71 LEU B CA 1
ATOM 2414 C C . LEU B 1 71 ? 1.955 -12.227 -17.219 1 79.25 71 LEU B C 1
ATOM 2416 O O . LEU B 1 71 ? 1.26 -12.414 -16.219 1 79.25 71 LEU B O 1
ATOM 2420 N N . ALA B 1 72 ? 3.121 -11.633 -17.203 1 84.44 72 ALA B N 1
ATOM 2421 C CA . ALA B 1 72 ? 3.703 -11.117 -15.961 1 84.44 72 ALA B CA 1
ATOM 2422 C C . ALA B 1 72 ? 2.992 -9.844 -15.508 1 84.44 72 ALA B C 1
ATOM 2424 O O . ALA B 1 72 ? 2.373 -9.148 -16.312 1 84.44 72 ALA B O 1
ATOM 2425 N N . VAL B 1 73 ? 3.029 -9.625 -14.195 1 90.06 73 VAL B N 1
ATOM 2426 C CA . VAL B 1 73 ? 2.594 -8.336 -13.68 1 90.06 73 VAL B CA 1
ATOM 2427 C C . VAL B 1 73 ? 3.428 -7.219 -14.305 1 90.06 73 VAL B C 1
ATOM 2429 O O . VAL B 1 73 ? 4.582 -7.438 -14.688 1 90.06 73 VAL B O 1
ATOM 2432 N N . LYS B 1 74 ? 2.826 -6.098 -14.391 1 89.81 74 LYS B N 1
ATOM 2433 C CA . LYS B 1 74 ? 3.58 -4.938 -14.859 1 89.81 74 LYS B CA 1
ATOM 2434 C C . LYS B 1 74 ? 4.621 -4.508 -13.828 1 89.81 74 LYS B C 1
ATOM 2436 O O . LYS B 1 74 ? 4.492 -4.809 -12.641 1 89.81 74 LYS B O 1
ATOM 2441 N N . PRO B 1 75 ? 5.668 -3.83 -14.289 1 92.75 75 PRO B N 1
ATOM 2442 C CA . PRO B 1 75 ? 6.766 -3.432 -13.406 1 92.75 75 PRO B CA 1
ATOM 2443 C C . PRO B 1 75 ? 6.285 -2.65 -12.18 1 92.75 75 PRO B C 1
ATOM 2445 O O . PRO B 1 75 ? 6.762 -2.889 -11.07 1 92.75 75 PRO B O 1
ATOM 2448 N N . GLU B 1 76 ? 5.309 -1.759 -12.359 1 93.06 76 GLU B N 1
ATOM 2449 C CA . GLU B 1 76 ? 4.828 -0.932 -11.258 1 93.06 76 GLU B CA 1
ATOM 2450 C C . GLU B 1 76 ? 4.148 -1.78 -10.188 1 93.06 76 GLU B C 1
ATOM 2452 O O . GLU B 1 76 ? 4.316 -1.53 -8.992 1 93.06 76 GLU B O 1
ATOM 2457 N N . PHE B 1 77 ? 3.377 -2.717 -10.656 1 94.88 77 PHE B N 1
ATOM 2458 C CA . PHE B 1 77 ? 2.725 -3.582 -9.68 1 94.88 77 PHE B CA 1
ATOM 2459 C C . PHE B 1 77 ? 3.744 -4.473 -8.984 1 94.88 77 PHE B C 1
ATOM 2461 O O . PHE B 1 77 ? 3.635 -4.727 -7.777 1 94.88 77 PHE B O 1
ATOM 2468 N N . GLY B 1 78 ? 4.73 -5.012 -9.711 1 96.44 78 GLY B N 1
ATOM 2469 C CA . GLY B 1 78 ? 5.82 -5.73 -9.07 1 96.44 78 GLY B CA 1
ATOM 2470 C C . GLY B 1 78 ? 6.5 -4.934 -7.973 1 96.44 78 GLY B C 1
ATOM 2471 O O . GLY B 1 78 ? 6.703 -5.438 -6.863 1 96.44 78 GLY B O 1
ATOM 2472 N N . LYS B 1 79 ? 6.809 -3.734 -8.336 1 96 79 LYS B N 1
ATOM 2473 C CA . LYS B 1 79 ? 7.43 -2.844 -7.355 1 96 79 LYS B CA 1
ATOM 2474 C C . LYS B 1 79 ? 6.527 -2.643 -6.145 1 96 79 LYS B C 1
ATOM 2476 O O . LYS B 1 79 ? 7.004 -2.633 -5.004 1 96 79 LYS B O 1
ATOM 2481 N N . MET B 1 80 ? 5.277 -2.471 -6.363 1 96.62 80 MET B N 1
ATOM 2482 C CA . MET B 1 80 ? 4.312 -2.316 -5.281 1 96.62 80 MET B CA 1
ATOM 2483 C C . MET B 1 80 ? 4.293 -3.553 -4.387 1 96.62 80 MET B C 1
ATOM 2485 O O . MET B 1 80 ? 4.227 -3.438 -3.162 1 96.62 80 MET B O 1
ATOM 2489 N N . LEU B 1 81 ? 4.312 -4.703 -5 1 98.06 81 LEU B N 1
ATOM 2490 C CA . LEU B 1 81 ? 4.352 -5.949 -4.238 1 98.06 81 LEU B CA 1
ATOM 2491 C C . LEU B 1 81 ? 5.551 -5.973 -3.297 1 98.06 81 LEU B C 1
ATOM 2493 O O . LEU B 1 81 ? 5.414 -6.309 -2.119 1 98.06 81 LEU B O 1
ATOM 2497 N N . TYR B 1 82 ? 6.703 -5.602 -3.816 1 98.5 82 TYR B N 1
ATOM 2498 C CA . TYR B 1 82 ? 7.906 -5.523 -3 1 98.5 82 TYR B CA 1
ATOM 2499 C C . TYR B 1 82 ? 7.719 -4.555 -1.838 1 98.5 82 TYR B C 1
ATOM 2501 O O . TYR B 1 82 ? 8 -4.895 -0.686 1 98.5 82 TYR B O 1
ATOM 2509 N N . MET B 1 83 ? 7.223 -3.395 -2.146 1 98.38 83 MET B N 1
ATOM 2510 C CA . MET B 1 83 ? 7.074 -2.334 -1.154 1 98.38 83 MET B CA 1
ATOM 2511 C C . MET B 1 83 ? 6.121 -2.758 -0.043 1 98.38 83 MET B C 1
ATOM 2513 O O . MET B 1 83 ? 6.422 -2.588 1.14 1 98.38 83 MET B O 1
ATOM 2517 N N . LEU B 1 84 ? 5.016 -3.328 -0.368 1 98.44 84 LEU B N 1
ATOM 2518 C CA . LEU B 1 84 ? 4.004 -3.711 0.608 1 98.44 84 LEU B CA 1
ATOM 2519 C C . LEU B 1 84 ? 4.488 -4.875 1.467 1 98.44 84 LEU B C 1
ATOM 2521 O O . LEU B 1 84 ? 4.254 -4.898 2.678 1 98.44 84 LEU B O 1
ATOM 2525 N N . ALA B 1 85 ? 5.137 -5.828 0.827 1 98.5 85 ALA B N 1
ATOM 2526 C CA . ALA B 1 85 ? 5.688 -6.949 1.583 1 98.5 85 ALA B CA 1
ATOM 2527 C C . ALA B 1 85 ? 6.738 -6.477 2.578 1 98.5 85 ALA B C 1
ATOM 2529 O O . ALA B 1 85 ? 6.785 -6.953 3.715 1 98.5 85 ALA B O 1
ATOM 2530 N N . LEU B 1 86 ? 7.59 -5.574 2.145 1 98.06 86 LEU B N 1
ATOM 2531 C CA . LEU B 1 86 ? 8.617 -5.023 3.02 1 98.06 86 LEU B CA 1
ATOM 2532 C C . LEU B 1 86 ? 7.996 -4.23 4.164 1 98.06 86 LEU B C 1
ATOM 2534 O O . LEU B 1 86 ? 8.336 -4.438 5.328 1 98.06 86 LEU B O 1
ATOM 2538 N N . ALA B 1 87 ? 7.086 -3.371 3.812 1 97.75 87 ALA B N 1
ATOM 2539 C CA . ALA B 1 87 ? 6.438 -2.525 4.812 1 97.75 87 ALA B CA 1
ATOM 2540 C C . ALA B 1 87 ? 5.707 -3.367 5.852 1 97.75 87 ALA B C 1
ATOM 2542 O O . ALA B 1 87 ? 5.703 -3.035 7.039 1 97.75 87 ALA B O 1
ATOM 2543 N N . ARG B 1 88 ? 5.09 -4.422 5.43 1 97.38 88 ARG B N 1
ATOM 2544 C CA . ARG B 1 88 ? 4.32 -5.32 6.289 1 97.38 88 ARG B CA 1
ATOM 2545 C C . ARG B 1 88 ? 5.246 -6.16 7.164 1 97.38 88 ARG B C 1
ATOM 2547 O O . ARG B 1 88 ? 4.789 -6.824 8.094 1 97.38 88 ARG B O 1
ATOM 2554 N N . ASN B 1 89 ? 6.555 -6.086 6.922 1 96.56 89 ASN B N 1
ATOM 2555 C CA . ASN B 1 89 ? 7.488 -7.035 7.516 1 96.56 89 ASN B CA 1
ATOM 2556 C C . ASN B 1 89 ? 7.023 -8.477 7.324 1 96.56 89 ASN B C 1
ATOM 2558 O O . ASN B 1 89 ? 6.934 -9.234 8.289 1 96.56 89 ASN B O 1
ATOM 2562 N N . ALA B 1 90 ? 6.621 -8.789 6.062 1 97.31 90 ALA B N 1
ATOM 2563 C CA . ALA B 1 90 ? 6.051 -10.094 5.758 1 97.31 90 ALA B CA 1
ATOM 2564 C C . ALA B 1 90 ? 7.07 -11.211 5.984 1 97.31 90 ALA B C 1
ATOM 2566 O O . ALA B 1 90 ? 8.25 -11.062 5.641 1 97.31 90 ALA B O 1
ATOM 2567 N N . THR B 1 91 ? 6.598 -12.297 6.598 1 97.19 91 THR B N 1
ATOM 2568 C CA . THR B 1 91 ? 7.422 -13.477 6.82 1 97.19 91 THR B CA 1
ATOM 2569 C C . THR B 1 91 ? 6.852 -14.68 6.074 1 97.19 91 THR B C 1
ATOM 2571 O O . THR B 1 91 ? 7.602 -15.5 5.535 1 97.19 91 THR B O 1
ATOM 2574 N N . ASN B 1 92 ? 5.586 -14.828 6.102 1 98.25 92 ASN B N 1
ATOM 2575 C CA . ASN B 1 92 ? 4.902 -15.898 5.383 1 98.25 92 ASN B CA 1
ATOM 2576 C C . ASN B 1 92 ? 3.996 -15.344 4.285 1 98.25 92 ASN B C 1
ATOM 2578 O O . ASN B 1 92 ? 3.002 -14.672 4.57 1 98.25 92 ASN B O 1
ATOM 2582 N N . ILE B 1 93 ? 4.359 -15.688 3.037 1 98.81 93 ILE B N 1
ATOM 2583 C CA . ILE B 1 93 ? 3.637 -15.195 1.87 1 98.81 93 ILE B CA 1
ATOM 2584 C C . ILE B 1 93 ? 3.111 -16.375 1.051 1 98.81 93 ILE B C 1
ATOM 2586 O O . ILE B 1 93 ? 3.807 -17.375 0.877 1 98.81 93 ILE B O 1
ATOM 2590 N N . VAL B 1 94 ? 1.899 -16.281 0.565 1 98.94 94 VAL B N 1
ATOM 2591 C CA . VAL B 1 94 ? 1.343 -17.266 -0.362 1 98.94 94 VAL B CA 1
ATOM 2592 C C . VAL B 1 94 ? 1.011 -16.594 -1.69 1 98.94 94 VAL B C 1
ATOM 2594 O O . VAL B 1 94 ? 0.342 -15.555 -1.717 1 98.94 94 VAL B O 1
ATOM 2597 N N . GLU B 1 95 ? 1.501 -17.125 -2.75 1 98.88 95 GLU B N 1
ATOM 2598 C CA . GLU B 1 95 ? 1.25 -16.641 -4.102 1 98.88 95 GLU B CA 1
ATOM 2599 C C . GLU B 1 95 ? 0.527 -17.688 -4.945 1 98.88 95 GLU B C 1
ATOM 2601 O O . GLU B 1 95 ? 1.011 -18.812 -5.094 1 98.88 95 GLU B O 1
ATOM 2606 N N . PHE B 1 96 ? -0.654 -17.297 -5.418 1 98.31 96 PHE B N 1
ATOM 2607 C CA . PHE B 1 96 ? -1.388 -18.062 -6.422 1 98.31 96 PHE B CA 1
ATOM 2608 C C . PHE B 1 96 ? -1.095 -17.531 -7.82 1 98.31 96 PHE B C 1
ATOM 2610 O O . PHE B 1 96 ? -1.521 -16.422 -8.18 1 98.31 96 PHE B O 1
ATOM 2617 N N . GLY B 1 97 ? -0.334 -18.344 -8.57 1 96.06 97 GLY B N 1
ATOM 2618 C CA . GLY B 1 97 ? 0.102 -17.938 -9.891 1 96.06 97 GLY B CA 1
ATOM 2619 C C . GLY B 1 97 ? 1.558 -17.516 -9.938 1 96.06 97 GLY B C 1
ATOM 2620 O O . GLY B 1 97 ? 1.862 -16.328 -9.906 1 96.06 97 GLY B O 1
ATOM 2621 N N . THR B 1 98 ? 2.412 -18.531 -10.141 1 97 98 THR B N 1
ATOM 2622 C CA . THR B 1 98 ? 3.85 -18.297 -10.203 1 97 98 THR B CA 1
ATOM 2623 C C . THR B 1 98 ? 4.262 -17.812 -11.586 1 97 98 THR B C 1
ATOM 2625 O O . THR B 1 98 ? 5.059 -16.891 -11.719 1 97 98 THR B O 1
ATOM 2628 N N . SER B 1 99 ? 3.711 -18.484 -12.609 1 94.56 99 SER B N 1
ATOM 2629 C CA . SER B 1 99 ? 4.195 -18.328 -13.977 1 94.56 99 SER B CA 1
ATOM 2630 C C . SER B 1 99 ? 5.715 -18.406 -14.039 1 94.56 99 SER B C 1
ATOM 2632 O O . SER B 1 99 ? 6.316 -19.344 -13.516 1 94.56 99 SER B O 1
ATOM 2634 N N . PHE B 1 100 ? 6.348 -17.391 -14.555 1 95.81 100 PHE B N 1
ATOM 2635 C CA . PHE B 1 100 ? 7.797 -17.453 -14.711 1 95.81 100 PHE B CA 1
ATOM 2636 C C . PHE B 1 100 ? 8.5 -16.766 -13.547 1 95.81 100 PHE B C 1
ATOM 2638 O O . PHE B 1 100 ? 9.727 -16.609 -13.562 1 95.81 100 PHE B O 1
ATOM 2645 N N . GLY B 1 101 ? 7.793 -16.297 -12.586 1 98 101 GLY B N 1
ATOM 2646 C CA . GLY B 1 101 ? 8.367 -15.945 -11.297 1 98 101 GLY B CA 1
ATOM 2647 C C . GLY B 1 101 ? 8.609 -14.461 -11.133 1 98 101 GLY B C 1
ATOM 2648 O O . GLY B 1 101 ? 9.312 -14.031 -10.219 1 98 101 GLY B O 1
ATOM 2649 N N . VAL B 1 102 ? 8.008 -13.602 -11.961 1 97.69 102 VAL B N 1
ATOM 2650 C CA . VAL B 1 102 ? 8.273 -12.164 -11.891 1 97.69 102 VAL B CA 1
ATOM 2651 C C . VAL B 1 102 ? 7.766 -11.609 -10.562 1 97.69 102 VAL B C 1
ATOM 2653 O O . VAL B 1 102 ? 8.523 -10.984 -9.812 1 97.69 102 VAL B O 1
ATOM 2656 N N . SER B 1 103 ? 6.508 -11.836 -10.25 1 98.31 103 SER B N 1
ATOM 2657 C CA . SER B 1 103 ? 5.984 -11.383 -8.969 1 98.31 103 SER B CA 1
ATOM 2658 C C . SER B 1 103 ? 6.668 -12.109 -7.809 1 98.31 103 SER B C 1
ATOM 2660 O O . SER B 1 103 ? 6.93 -11.508 -6.762 1 98.31 103 SER B O 1
ATOM 2662 N N . THR B 1 104 ? 6.988 -13.344 -8.023 1 98.81 104 THR B N 1
ATOM 2663 C CA . THR B 1 104 ? 7.672 -14.148 -7.016 1 98.81 104 THR B CA 1
ATOM 2664 C C . THR B 1 104 ? 9.008 -13.516 -6.629 1 98.81 104 THR B C 1
ATOM 2666 O O . THR B 1 104 ? 9.352 -13.461 -5.449 1 98.81 104 THR B O 1
ATOM 2669 N N . ILE B 1 105 ? 9.75 -13.062 -7.605 1 98.81 105 ILE B N 1
ATOM 2670 C CA . ILE B 1 105 ? 11.055 -12.445 -7.375 1 98.81 105 ILE B CA 1
ATOM 2671 C C . ILE B 1 105 ? 10.883 -11.188 -6.535 1 98.81 105 ILE B C 1
ATOM 2673 O O . ILE B 1 105 ? 11.641 -10.953 -5.59 1 98.81 105 ILE B O 1
ATOM 2677 N N . HIS B 1 106 ? 9.898 -10.367 -6.828 1 98.75 106 HIS B N 1
ATOM 2678 C CA . HIS B 1 106 ? 9.641 -9.156 -6.055 1 98.75 106 HIS B CA 1
ATOM 2679 C C . HIS B 1 106 ? 9.32 -9.484 -4.602 1 98.75 106 HIS B C 1
ATOM 2681 O O . HIS B 1 106 ? 9.859 -8.867 -3.686 1 98.75 106 HIS B O 1
ATOM 2687 N N . LEU B 1 107 ? 8.453 -10.453 -4.402 1 98.81 107 LEU B N 1
ATOM 2688 C CA . LEU B 1 107 ? 8.039 -10.844 -3.059 1 98.81 107 LEU B CA 1
ATOM 2689 C C . LEU B 1 107 ? 9.195 -11.469 -2.293 1 98.81 107 LEU B C 1
ATOM 2691 O O . LEU B 1 107 ? 9.398 -11.18 -1.112 1 98.81 107 LEU B O 1
ATOM 2695 N N . ALA B 1 108 ? 9.945 -12.305 -2.938 1 98.81 108 ALA B N 1
ATOM 2696 C CA . ALA B 1 108 ? 11.094 -12.945 -2.303 1 98.81 108 ALA B CA 1
ATOM 2697 C C . ALA B 1 108 ? 12.164 -11.914 -1.929 1 98.81 108 ALA B C 1
ATOM 2699 O O . ALA B 1 108 ? 12.812 -12.039 -0.89 1 98.81 108 ALA B O 1
ATOM 2700 N N . ALA B 1 109 ? 12.375 -10.938 -2.797 1 98.56 109 ALA B N 1
ATOM 2701 C CA . ALA B 1 109 ? 13.32 -9.875 -2.488 1 98.56 109 ALA B CA 1
ATOM 2702 C C . ALA B 1 109 ? 12.938 -9.156 -1.199 1 98.56 109 ALA B C 1
ATOM 2704 O O . ALA B 1 109 ?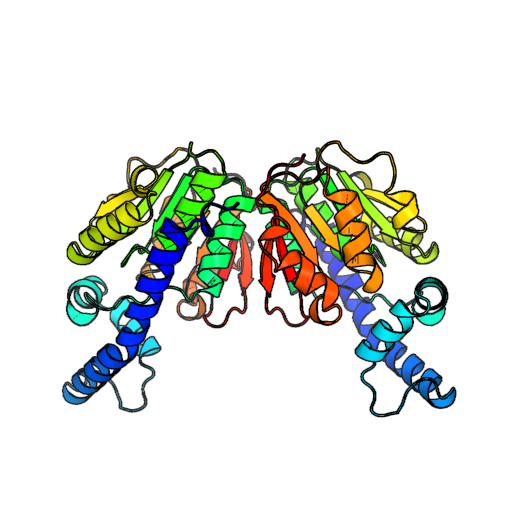 13.797 -8.828 -0.38 1 98.56 109 ALA B O 1
ATOM 2705 N N . ALA B 1 110 ? 11.664 -8.883 -1.038 1 98.44 110 ALA B N 1
ATOM 2706 C CA . ALA B 1 110 ? 11.188 -8.242 0.185 1 98.44 110 ALA B CA 1
ATOM 2707 C C . ALA B 1 110 ? 11.438 -9.125 1.402 1 98.44 110 ALA B C 1
ATOM 2709 O O . ALA B 1 110 ? 11.828 -8.633 2.463 1 98.44 110 ALA B O 1
ATOM 2710 N N . LEU B 1 111 ? 11.234 -10.438 1.262 1 98.06 111 LEU B N 1
ATOM 2711 C CA . LEU B 1 111 ? 11.5 -11.375 2.352 1 98.06 111 LEU B CA 1
ATOM 2712 C C . LEU B 1 111 ? 12.969 -11.312 2.766 1 98.06 111 LEU B C 1
ATOM 2714 O O . LEU B 1 111 ? 13.281 -11.32 3.959 1 98.06 111 LEU B O 1
ATOM 2718 N N . ARG B 1 112 ? 13.805 -11.336 1.753 1 97.88 112 ARG B N 1
ATOM 2719 C CA . ARG B 1 112 ? 15.234 -11.25 2.031 1 97.88 112 ARG B CA 1
ATOM 2720 C C . ARG B 1 112 ? 15.562 -9.992 2.832 1 97.88 112 ARG B C 1
ATOM 2722 O O . ARG B 1 112 ? 16.297 -10.055 3.826 1 97.88 112 ARG B O 1
ATOM 2729 N N . ASP B 1 113 ? 15 -8.891 2.434 1 96.88 113 ASP B N 1
ATOM 2730 C CA . ASP B 1 113 ? 15.281 -7.613 3.078 1 96.88 113 ASP B CA 1
ATOM 2731 C C . ASP B 1 113 ? 14.656 -7.547 4.469 1 96.88 113 ASP B C 1
ATOM 2733 O O . ASP B 1 113 ? 15.055 -6.73 5.301 1 96.88 113 ASP B O 1
ATOM 2737 N N . ASN B 1 114 ? 13.609 -8.336 4.703 1 95.75 114 ASN B N 1
ATOM 2738 C CA . ASN B 1 114 ? 13 -8.43 6.027 1 95.75 114 ASN B CA 1
ATOM 2739 C C . ASN B 1 114 ? 13.75 -9.414 6.918 1 95.75 114 ASN B C 1
ATOM 2741 O O . ASN B 1 114 ? 13.227 -9.852 7.945 1 95.75 114 ASN B O 1
ATOM 2745 N N . GLY B 1 115 ? 14.891 -9.859 6.641 1 93.38 115 GLY B N 1
ATOM 2746 C CA . GLY B 1 115 ? 15.711 -10.688 7.5 1 93.38 115 GLY B CA 1
ATOM 2747 C C . GLY B 1 115 ? 15.891 -12.102 6.977 1 93.38 115 GLY B C 1
ATOM 2748 O O . GLY B 1 115 ? 16.672 -12.883 7.531 1 93.38 115 GLY B O 1
ATOM 2749 N N . GLY B 1 116 ? 15.148 -12.508 5.977 1 91.81 116 GLY B N 1
ATOM 2750 C CA . GLY B 1 116 ? 15.336 -13.797 5.32 1 91.81 116 GLY B CA 1
ATOM 2751 C C . GLY B 1 116 ? 14.766 -14.961 6.113 1 91.81 116 GLY B C 1
ATOM 2752 O O . GLY B 1 116 ? 15.109 -16.109 5.863 1 91.81 116 GLY B O 1
ATOM 2753 N N . ARG B 1 117 ? 14.016 -14.703 7.164 1 87.62 117 ARG B N 1
ATOM 2754 C CA . ARG B 1 117 ? 13.477 -15.773 8.008 1 87.62 117 ARG B CA 1
ATOM 2755 C C . ARG B 1 117 ? 12.102 -16.219 7.52 1 87.62 117 ARG B C 1
ATOM 2757 O O . ARG B 1 117 ? 11.586 -17.25 7.953 1 87.62 117 ARG B O 1
ATOM 2764 N N . GLY B 1 118 ? 11.578 -15.727 6.512 1 91.75 118 GLY B N 1
ATOM 2765 C CA . GLY B 1 118 ? 10.242 -16.078 6.074 1 91.75 118 GLY B CA 1
ATOM 2766 C C . GLY B 1 118 ? 10.227 -16.953 4.836 1 91.75 118 GLY B C 1
ATOM 2767 O O . GLY B 1 118 ? 11.281 -17.406 4.379 1 91.75 118 GLY B O 1
ATOM 2768 N N . LYS B 1 119 ? 9.039 -17.406 4.496 1 96.56 119 LYS B N 1
ATOM 2769 C CA . LYS B 1 119 ? 8.883 -18.281 3.338 1 96.56 119 LYS B CA 1
ATOM 2770 C C . LYS B 1 119 ? 7.781 -17.781 2.414 1 96.56 119 LYS B C 1
ATOM 2772 O O . LYS B 1 119 ? 6.754 -17.281 2.879 1 96.56 119 LYS B O 1
ATOM 2777 N N . LEU B 1 120 ? 8.086 -17.953 1.152 1 98.75 120 LEU B N 1
ATOM 2778 C CA . LEU B 1 120 ? 7.109 -17.703 0.097 1 98.75 120 LEU B CA 1
ATOM 2779 C C . LEU B 1 120 ? 6.66 -19 -0.56 1 98.75 120 LEU B C 1
ATOM 2781 O O . LEU B 1 120 ? 7.461 -19.703 -1.186 1 98.75 120 LEU B O 1
ATOM 2785 N N . ILE B 1 121 ? 5.438 -19.359 -0.332 1 98.94 121 ILE B N 1
ATOM 2786 C CA . ILE B 1 121 ? 4.832 -20.516 -1.004 1 98.94 121 ILE B CA 1
ATOM 2787 C C . ILE B 1 121 ? 4.152 -20.047 -2.293 1 98.94 121 ILE B C 1
ATOM 2789 O O . ILE B 1 121 ? 3.227 -19.234 -2.26 1 98.94 121 ILE B O 1
ATOM 2793 N N . THR B 1 122 ? 4.621 -20.516 -3.408 1 98.81 122 THR B N 1
ATOM 2794 C CA . THR B 1 122 ? 4.023 -20.172 -4.691 1 98.81 122 THR B CA 1
ATOM 2795 C C . THR B 1 122 ? 3.469 -21.406 -5.387 1 98.81 122 THR B C 1
ATOM 2797 O O . THR B 1 122 ? 4.027 -22.5 -5.258 1 98.81 122 THR B O 1
ATOM 2800 N N . THR B 1 123 ? 2.344 -21.219 -6.113 1 98.19 123 THR B N 1
ATOM 2801 C CA . THR B 1 123 ? 1.681 -22.344 -6.762 1 98.19 123 THR B CA 1
ATOM 2802 C C . THR B 1 123 ? 1.584 -22.109 -8.266 1 98.19 123 THR B C 1
ATOM 2804 O O . THR B 1 123 ? 1.35 -21 -8.719 1 98.19 123 THR B O 1
ATOM 2807 N N . GLU B 1 124 ? 1.809 -23.094 -8.977 1 95.69 124 GLU B N 1
ATOM 2808 C CA . GLU B 1 124 ? 1.744 -23.094 -10.438 1 95.69 124 GLU B CA 1
ATOM 2809 C C . GLU B 1 124 ? 1.377 -24.469 -10.977 1 95.69 124 GLU B C 1
ATOM 2811 O O . GLU B 1 124 ? 1.9 -25.484 -10.508 1 95.69 124 GLU B O 1
ATOM 2816 N N . PHE B 1 125 ? 0.468 -24.422 -11.875 1 92.12 125 PHE B N 1
ATOM 2817 C CA . PHE B 1 125 ? -0.064 -25.672 -12.422 1 92.12 125 PHE B CA 1
ATOM 2818 C C . PHE B 1 125 ? 0.891 -26.266 -13.445 1 92.12 125 PHE B C 1
ATOM 2820 O O . PHE B 1 125 ? 1.11 -27.469 -13.469 1 92.12 125 PHE B O 1
ATOM 2827 N N . GLU B 1 126 ? 1.431 -25.484 -14.305 1 91.31 126 GLU B N 1
ATOM 2828 C CA . GLU B 1 126 ? 2.186 -25.906 -15.484 1 91.31 126 GLU B CA 1
ATOM 2829 C C . GLU B 1 126 ? 3.631 -26.234 -15.125 1 91.31 126 GLU B C 1
ATOM 2831 O O . GLU B 1 126 ? 4.402 -25.344 -14.758 1 91.31 126 GLU B O 1
ATOM 2836 N N . PRO B 1 127 ? 4.051 -27.469 -15.297 1 93.81 127 PRO B N 1
ATOM 2837 C CA . PRO B 1 127 ? 5.383 -27.891 -14.859 1 93.81 127 PRO B CA 1
ATOM 2838 C C . PRO B 1 127 ? 6.508 -27.125 -15.555 1 93.81 127 PRO B C 1
ATOM 2840 O O . PRO B 1 127 ? 7.539 -26.844 -14.945 1 93.81 127 PRO B O 1
ATOM 2843 N N . GLY B 1 128 ? 6.344 -26.875 -16.828 1 93.75 128 GLY B N 1
ATOM 2844 C CA . GLY B 1 128 ? 7.355 -26.125 -17.547 1 93.75 128 GLY B CA 1
ATOM 2845 C C . GLY B 1 128 ? 7.582 -24.734 -16.953 1 93.75 128 GLY B C 1
ATOM 2846 O O . GLY B 1 128 ? 8.719 -24.281 -16.875 1 93.75 128 GLY B O 1
ATOM 2847 N N . LYS B 1 129 ? 6.551 -24.078 -16.578 1 94.56 129 LYS B N 1
ATOM 2848 C CA . LYS B 1 129 ? 6.668 -22.766 -15.945 1 94.56 129 LYS B CA 1
ATOM 2849 C C . LYS B 1 129 ? 7.344 -22.875 -14.578 1 94.56 129 LYS B C 1
ATOM 2851 O O . LYS B 1 129 ? 8.172 -22.031 -14.227 1 94.56 129 LYS B O 1
ATOM 2856 N N . VAL B 1 130 ? 7.012 -23.891 -13.828 1 96.94 130 VAL B N 1
ATOM 2857 C CA . VAL B 1 130 ? 7.629 -24.109 -12.531 1 96.94 130 VAL B CA 1
ATOM 2858 C C . VAL B 1 130 ? 9.141 -24.25 -12.695 1 96.94 130 VAL B C 1
ATOM 2860 O O . VAL B 1 130 ? 9.914 -23.594 -11.977 1 96.94 130 VAL B O 1
ATOM 2863 N N . ALA B 1 131 ? 9.516 -25.062 -13.617 1 97.38 131 ALA B N 1
ATOM 2864 C CA . ALA B 1 131 ? 10.938 -25.312 -13.852 1 97.38 131 ALA B CA 1
ATOM 2865 C C . ALA B 1 131 ? 11.664 -24.031 -14.227 1 97.38 131 ALA B C 1
ATOM 2867 O O . ALA B 1 131 ? 12.758 -23.75 -13.727 1 97.38 131 ALA B O 1
ATOM 2868 N N . GLN B 1 132 ? 11.07 -23.266 -15.102 1 96.69 132 GLN B N 1
ATOM 2869 C CA . GLN B 1 132 ? 11.68 -22.016 -15.531 1 96.69 132 GLN B CA 1
ATOM 2870 C C . GLN B 1 132 ? 11.695 -21 -14.406 1 96.69 132 GLN B C 1
ATOM 2872 O O . GLN B 1 132 ? 12.664 -20.25 -14.25 1 96.69 132 GLN B O 1
ATOM 2877 N N . ALA B 1 133 ? 10.633 -20.938 -13.656 1 98.06 133 ALA B N 1
ATOM 2878 C CA . ALA B 1 133 ? 10.586 -20.031 -12.508 1 98.06 133 ALA B CA 1
ATOM 2879 C C . ALA B 1 133 ? 11.688 -20.359 -11.508 1 98.06 133 ALA B C 1
ATOM 2881 O O . ALA B 1 133 ? 12.336 -19.453 -10.969 1 98.06 133 ALA B O 1
ATOM 2882 N N . LYS B 1 134 ? 11.883 -21.641 -11.258 1 98.56 134 LYS B N 1
ATOM 2883 C CA . LYS B 1 134 ? 12.953 -22.047 -10.352 1 98.56 134 LYS B CA 1
ATOM 2884 C C . LYS B 1 134 ? 14.312 -21.578 -10.844 1 98.56 134 LYS B C 1
ATOM 2886 O O . LYS B 1 134 ? 15.117 -21.047 -10.062 1 98.56 134 LYS B O 1
ATOM 2891 N N . ARG B 1 135 ? 14.578 -21.703 -12.07 1 98.44 135 ARG B N 1
ATOM 2892 C CA . ARG B 1 135 ? 15.828 -21.25 -12.656 1 98.44 135 ARG B CA 1
ATOM 2893 C C . ARG B 1 135 ? 15.969 -19.734 -12.523 1 98.44 135 ARG B C 1
ATOM 2895 O O . ARG B 1 135 ? 17.047 -19.234 -12.203 1 98.44 135 ARG B O 1
ATOM 2902 N N . ASN B 1 136 ? 14.891 -19.031 -12.836 1 98.44 136 ASN B N 1
ATOM 2903 C CA . ASN B 1 136 ? 14.914 -17.578 -12.734 1 98.44 136 ASN B CA 1
ATOM 2904 C C . ASN B 1 136 ? 15.195 -17.125 -11.305 1 98.44 136 ASN B C 1
ATOM 2906 O O . ASN B 1 136 ? 15.945 -16.172 -11.086 1 98.44 136 ASN B O 1
ATOM 2910 N N . LEU B 1 137 ? 14.586 -17.812 -10.328 1 98.75 137 LEU B N 1
ATOM 2911 C CA . LEU B 1 137 ? 14.805 -17.453 -8.93 1 98.75 137 LEU B CA 1
ATOM 2912 C C . LEU B 1 137 ? 16.219 -17.812 -8.492 1 98.75 137 LEU B C 1
ATOM 2914 O O . LEU B 1 137 ? 16.812 -17.141 -7.652 1 98.75 137 LEU B O 1
ATOM 2918 N N . GLU B 1 138 ? 16.734 -18.922 -9.055 1 98.69 138 GLU B N 1
ATOM 2919 C CA . GLU B 1 138 ? 18.125 -19.25 -8.812 1 98.69 138 GLU B CA 1
ATOM 2920 C C . GLU B 1 138 ? 19.062 -18.156 -9.328 1 98.69 138 GLU B C 1
ATOM 2922 O O . GLU B 1 138 ? 19.984 -17.734 -8.633 1 98.69 138 GLU B O 1
ATOM 2927 N N . GLU B 1 139 ? 18.781 -17.75 -10.508 1 98.19 139 GLU B N 1
ATOM 2928 C CA . GLU B 1 139 ? 19.562 -16.656 -11.102 1 98.19 139 GLU B CA 1
ATOM 2929 C C . GLU B 1 139 ? 19.484 -15.391 -10.258 1 98.19 139 GLU B C 1
ATOM 2931 O O . GLU B 1 139 ? 20.469 -14.672 -10.117 1 98.19 139 GLU B O 1
ATOM 2936 N N . ALA B 1 140 ? 18.375 -15.117 -9.688 1 98.44 140 ALA B N 1
ATOM 2937 C CA . ALA B 1 140 ? 18.156 -13.922 -8.875 1 98.44 140 ALA B CA 1
ATOM 2938 C C . ALA B 1 140 ? 18.75 -14.102 -7.477 1 98.44 140 ALA B C 1
ATOM 2940 O O . ALA B 1 140 ? 18.859 -13.133 -6.715 1 98.44 140 ALA B O 1
ATOM 2941 N N . GLY B 1 141 ? 19.141 -15.328 -7.125 1 98.12 141 GLY B N 1
ATOM 2942 C CA . GLY B 1 141 ? 19.703 -15.609 -5.812 1 98.12 141 GLY B CA 1
ATOM 2943 C C . GLY B 1 141 ? 18.656 -15.648 -4.711 1 98.12 141 GLY B C 1
ATOM 2944 O O . GLY B 1 141 ? 18.953 -15.297 -3.564 1 98.12 141 GLY B O 1
ATOM 2945 N N . LEU B 1 142 ? 17.438 -16.031 -5.031 1 98.56 142 LEU B N 1
ATOM 2946 C CA . LEU B 1 142 ? 16.359 -15.914 -4.059 1 98.56 142 LEU B CA 1
ATOM 2947 C C . LEU B 1 142 ? 15.617 -17.234 -3.904 1 98.56 142 LEU B C 1
ATOM 2949 O O . LEU B 1 142 ? 14.633 -17.328 -3.166 1 98.56 142 LEU B O 1
ATOM 2953 N N . VAL B 1 143 ? 16.094 -18.297 -4.535 1 98.62 143 VAL B N 1
ATOM 2954 C CA . VAL B 1 143 ? 15.367 -19.547 -4.617 1 98.62 143 VAL B CA 1
ATOM 2955 C C . VAL B 1 143 ? 15.258 -20.172 -3.229 1 98.62 143 VAL B C 1
ATOM 2957 O O . VAL B 1 143 ? 14.297 -20.891 -2.938 1 98.62 143 VAL B O 1
ATOM 2960 N N . ASP B 1 144 ? 16.156 -19.875 -2.359 1 98.25 144 ASP B N 1
ATOM 2961 C CA . ASP B 1 144 ? 16.188 -20.453 -1.02 1 98.25 144 ASP B CA 1
ATOM 2962 C C . ASP B 1 144 ? 14.992 -20 -0.191 1 98.25 144 ASP B C 1
ATOM 2964 O O . ASP B 1 144 ? 14.656 -20.625 0.815 1 98.25 144 ASP B O 1
ATOM 2968 N N . LEU B 1 145 ? 14.305 -18.953 -0.544 1 98.56 145 LEU B N 1
ATOM 2969 C CA . LEU B 1 145 ? 13.195 -18.375 0.212 1 98.56 145 LEU B CA 1
ATOM 2970 C C . LEU B 1 145 ? 11.859 -18.859 -0.345 1 98.56 145 LEU B C 1
ATOM 2972 O O . LEU B 1 145 ? 10.805 -18.5 0.179 1 98.56 145 LEU B O 1
ATOM 2976 N N . VAL B 1 146 ? 11.867 -19.703 -1.402 1 98.81 146 VAL B N 1
ATOM 2977 C CA . VAL B 1 146 ? 10.641 -19.969 -2.139 1 98.81 146 VAL B CA 1
ATOM 2978 C C . VAL B 1 146 ? 10.352 -21.469 -2.119 1 98.81 146 VAL B C 1
ATOM 2980 O O . VAL B 1 146 ? 11.234 -22.281 -2.383 1 98.81 146 VAL B O 1
ATOM 2983 N N . GLU B 1 147 ? 9.219 -21.781 -1.774 1 98.81 147 GLU B N 1
ATOM 2984 C CA . GLU B 1 147 ? 8.68 -23.125 -1.938 1 98.81 147 GLU B CA 1
ATOM 2985 C C . GLU B 1 147 ? 7.711 -23.203 -3.117 1 98.81 147 GLU B C 1
ATOM 2987 O O . GLU B 1 147 ? 6.668 -22.547 -3.109 1 98.81 147 GLU B O 1
ATOM 2992 N N . PHE B 1 148 ? 8.07 -24 -4.062 1 98.69 148 PHE B N 1
ATOM 2993 C CA . PHE B 1 148 ? 7.23 -24.172 -5.242 1 98.69 148 PHE B CA 1
ATOM 2994 C C . PHE B 1 148 ? 6.277 -25.359 -5.062 1 98.69 148 PHE B C 1
ATOM 2996 O O . PHE B 1 148 ? 6.711 -26.469 -4.781 1 98.69 148 PHE B O 1
ATOM 3003 N N . ARG B 1 149 ? 5.074 -25.062 -5.234 1 98.69 149 ARG B N 1
ATOM 3004 C CA . ARG B 1 149 ? 4.07 -26.109 -5.211 1 98.69 149 ARG B CA 1
ATOM 3005 C C . ARG B 1 149 ? 3.422 -26.281 -6.582 1 98.69 149 ARG B C 1
ATOM 3007 O O . ARG B 1 149 ? 2.592 -25.469 -6.988 1 98.69 149 ARG B O 1
ATOM 3014 N N . GLU B 1 150 ? 3.76 -27.391 -7.219 1 97.19 150 GLU B N 1
ATOM 3015 C CA . GLU B 1 150 ? 3.301 -27.688 -8.57 1 97.19 150 GLU B CA 1
ATOM 3016 C C . GLU B 1 150 ? 1.955 -28.406 -8.547 1 97.19 150 GLU B C 1
ATOM 3018 O O . GLU B 1 150 ? 1.773 -29.375 -7.793 1 97.19 150 GLU B O 1
ATOM 3023 N N . GLY B 1 151 ? 1.007 -27.938 -9.328 1 94.75 151 GLY B N 1
ATOM 3024 C CA . GLY B 1 151 ? -0.292 -28.578 -9.414 1 94.75 151 GLY B CA 1
ATOM 3025 C C . GLY B 1 151 ? -1.447 -27.641 -9.125 1 94.75 151 GLY B C 1
ATOM 3026 O O . GLY B 1 151 ? -1.287 -26.422 -9.164 1 94.75 151 GLY B O 1
ATOM 3027 N N . ASP B 1 152 ? -2.615 -28.25 -8.898 1 93.69 152 ASP B N 1
ATOM 3028 C CA . ASP B 1 152 ? -3.83 -27.484 -8.594 1 93.69 152 ASP B CA 1
ATOM 3029 C C . ASP B 1 152 ? -3.727 -26.797 -7.238 1 93.69 152 ASP B C 1
ATOM 3031 O O . ASP B 1 152 ? -3.607 -27.469 -6.207 1 93.69 152 ASP B O 1
ATOM 3035 N N . ALA B 1 153 ? -3.787 -25.484 -7.223 1 96.25 153 ALA B N 1
ATOM 3036 C CA . ALA B 1 153 ? -3.609 -24.688 -6.008 1 96.25 153 ALA B CA 1
ATOM 3037 C C . ALA B 1 153 ? -4.621 -25.094 -4.938 1 96.25 153 ALA B C 1
ATOM 3039 O O . ALA B 1 153 ? -4.309 -25.078 -3.746 1 96.25 153 ALA B O 1
ATOM 3040 N N . MET B 1 154 ? -5.895 -25.422 -5.344 1 96 154 MET B N 1
ATOM 3041 C CA . MET B 1 154 ? -6.934 -25.812 -4.395 1 96 154 MET B CA 1
ATOM 3042 C C . MET B 1 154 ? -6.57 -27.094 -3.674 1 96 154 MET B C 1
ATOM 3044 O O . MET B 1 154 ? -7.062 -27.359 -2.574 1 96 154 MET B O 1
ATOM 3048 N N . GLN B 1 155 ? -5.707 -27.844 -4.316 1 96.75 155 GLN B N 1
ATOM 3049 C CA . GLN B 1 155 ? -5.234 -29.062 -3.695 1 96.75 155 GLN B CA 1
ATOM 3050 C C . GLN B 1 155 ? -3.934 -28.828 -2.93 1 96.75 155 GLN B C 1
ATOM 3052 O O . GLN B 1 155 ? -3.822 -29.203 -1.758 1 96.75 155 GLN B O 1
ATOM 3057 N N . THR B 1 156 ? -2.947 -28.156 -3.523 1 97.5 156 THR B N 1
ATOM 3058 C CA . THR B 1 156 ? -1.609 -28.031 -2.955 1 97.5 156 THR B CA 1
ATOM 3059 C C . THR B 1 156 ? -1.621 -27.125 -1.729 1 97.5 156 THR B C 1
ATOM 3061 O O . THR B 1 156 ? -0.755 -27.234 -0.859 1 97.5 156 THR B O 1
ATOM 3064 N N . LEU B 1 157 ? -2.572 -26.219 -1.61 1 98.06 157 LEU B N 1
ATOM 3065 C CA . LEU B 1 157 ? -2.607 -25.266 -0.506 1 98.06 157 LEU B CA 1
ATOM 3066 C C . LEU B 1 157 ? -3.502 -25.781 0.621 1 98.06 157 LEU B C 1
ATOM 3068 O O . LEU B 1 157 ? -3.795 -25.031 1.564 1 98.06 157 LEU B O 1
ATOM 3072 N N . GLN B 1 158 ? -3.918 -27 0.513 1 96.56 158 GLN B N 1
ATOM 3073 C CA . GLN B 1 158 ? -4.789 -27.562 1.543 1 96.56 158 GLN B CA 1
ATOM 3074 C C . GLN B 1 158 ? -4 -27.906 2.801 1 96.56 158 GLN B C 1
ATOM 3076 O O . GLN B 1 158 ? -4.566 -27.984 3.893 1 96.56 158 GLN B O 1
ATOM 3081 N N . THR B 1 159 ? -2.701 -28.109 2.572 1 95.06 159 THR B N 1
ATOM 3082 C CA . THR B 1 159 ? -1.932 -28.625 3.701 1 95.06 159 THR B CA 1
ATOM 3083 C C . THR B 1 159 ? -0.603 -27.875 3.826 1 95.06 159 THR B C 1
ATOM 3085 O O . THR B 1 159 ? -0.191 -27.172 2.904 1 95.06 159 THR B O 1
ATOM 3088 N N . GLU B 1 160 ? 0.026 -28 5.016 1 96.88 160 GLU B N 1
ATOM 3089 C CA . GLU B 1 160 ? 1.387 -27.547 5.297 1 96.88 160 GLU B CA 1
ATOM 3090 C C . GLU B 1 160 ? 1.523 -26.047 5.105 1 96.88 160 GLU B C 1
ATOM 3092 O O . GLU B 1 160 ? 2.504 -25.578 4.523 1 96.88 160 GLU B O 1
ATOM 3097 N N . LEU B 1 161 ? 0.477 -25.391 5.469 1 97.38 161 LEU B N 1
ATOM 3098 C CA . LEU B 1 161 ? 0.54 -23.938 5.488 1 97.38 161 LEU B CA 1
ATOM 3099 C C . LEU B 1 161 ? 1.055 -23.438 6.832 1 97.38 161 LEU B C 1
ATOM 3101 O O . LEU B 1 161 ? 0.89 -24.109 7.855 1 97.38 161 LEU B O 1
ATOM 3105 N N . PRO B 1 162 ? 1.742 -22.328 6.809 1 97 162 PRO B N 1
ATOM 3106 C CA . PRO B 1 162 ? 2.113 -21.734 8.094 1 97 162 PRO B CA 1
ATOM 3107 C C . PRO B 1 162 ? 0.902 -21.359 8.945 1 97 162 PRO B C 1
ATOM 3109 O O . PRO B 1 162 ? -0.2 -21.203 8.414 1 97 162 PRO B O 1
ATOM 3112 N N . ALA B 1 163 ? 1.135 -21.25 10.219 1 95.81 163 ALA B N 1
ATOM 3113 C CA . ALA B 1 163 ? 0.06 -20.922 11.148 1 95.81 163 ALA B CA 1
ATOM 3114 C C . ALA B 1 163 ? -0.541 -19.562 10.828 1 95.81 163 ALA B C 1
ATOM 3116 O O . ALA B 1 163 ? -1.734 -19.328 11.039 1 95.81 163 ALA B O 1
ATOM 3117 N N . THR B 1 164 ? 0.317 -18.688 10.328 1 96.5 164 THR B N 1
ATOM 3118 C CA . THR B 1 164 ? -0.146 -17.344 9.953 1 96.5 164 THR B CA 1
ATOM 3119 C C . THR B 1 164 ? 0.397 -16.953 8.586 1 96.5 164 THR B C 1
ATOM 3121 O O . THR B 1 164 ? 1.486 -17.375 8.195 1 96.5 164 THR B O 1
ATOM 3124 N N . ILE B 1 165 ? -0.405 -16.219 7.863 1 98 165 ILE B N 1
ATOM 3125 C CA . ILE B 1 165 ? -0.042 -15.664 6.559 1 98 165 ILE B CA 1
ATOM 3126 C C . ILE B 1 165 ? -0.154 -14.141 6.59 1 98 165 ILE B C 1
ATOM 3128 O O . ILE B 1 165 ? -1.184 -13.602 6.992 1 98 165 ILE B O 1
ATOM 3132 N N . ASP B 1 166 ? 0.897 -13.484 6.09 1 97.62 166 ASP B N 1
ATOM 3133 C CA . ASP B 1 166 ? 0.976 -12.023 6.16 1 97.62 166 ASP B CA 1
ATOM 3134 C C . ASP B 1 166 ? 0.498 -11.391 4.859 1 97.62 166 ASP B C 1
ATOM 3136 O O . ASP B 1 166 ? 0.055 -10.234 4.855 1 97.62 166 ASP B O 1
ATOM 3140 N N . LEU B 1 167 ? 0.706 -12.117 3.797 1 98.75 167 LEU B N 1
ATOM 3141 C CA . LEU B 1 167 ? 0.419 -11.547 2.482 1 98.75 167 LEU B CA 1
ATOM 3142 C C . LEU B 1 167 ? 0.03 -12.648 1.495 1 98.75 167 LEU B C 1
ATOM 3144 O O . LEU B 1 167 ? 0.643 -13.711 1.475 1 98.75 167 LEU B O 1
ATOM 3148 N N . VAL B 1 168 ? -1.031 -12.406 0.792 1 98.94 168 VAL B N 1
ATOM 3149 C CA . VAL B 1 168 ? -1.493 -13.289 -0.276 1 98.94 168 VAL B CA 1
ATOM 3150 C C . VAL B 1 168 ? -1.521 -12.523 -1.599 1 98.94 168 VAL B C 1
ATOM 3152 O O . VAL B 1 168 ? -2.008 -11.391 -1.659 1 98.94 168 VAL B O 1
ATOM 3155 N N . LEU B 1 169 ? -0.919 -13.07 -2.605 1 98.81 169 LEU B N 1
ATOM 3156 C CA . LEU B 1 169 ? -1.092 -12.562 -3.965 1 98.81 169 LEU B CA 1
ATOM 3157 C C . LEU B 1 169 ? -1.933 -13.523 -4.797 1 98.81 169 LEU B C 1
ATOM 3159 O O . LEU B 1 169 ? -1.611 -14.711 -4.902 1 98.81 169 LEU B O 1
ATOM 3163 N N . LEU B 1 170 ? -3.035 -13.047 -5.316 1 98 170 LEU B N 1
ATOM 3164 C CA . LEU B 1 170 ? -3.875 -13.781 -6.258 1 98 170 LEU B CA 1
ATOM 3165 C C . LEU B 1 170 ? -3.619 -13.32 -7.688 1 98 170 LEU B C 1
ATOM 3167 O O . LEU B 1 170 ? -3.922 -12.172 -8.039 1 98 170 LEU B O 1
ATOM 3171 N N . ASP B 1 171 ? -3.088 -14.172 -8.547 1 94.5 171 ASP B N 1
ATOM 3172 C CA . ASP B 1 171 ? -2.697 -13.812 -9.914 1 94.5 171 ASP B CA 1
ATOM 3173 C C . ASP B 1 171 ? -2.811 -15.023 -10.844 1 94.5 171 ASP B C 1
ATOM 3175 O O . ASP B 1 171 ? -1.857 -15.359 -11.547 1 94.5 171 ASP B O 1
ATOM 3179 N N . GLY B 1 172 ? -3.928 -15.656 -10.867 1 91.25 172 GLY B N 1
ATOM 3180 C CA . GLY B 1 172 ? -4.203 -16.812 -11.703 1 91.25 172 GLY B CA 1
ATOM 3181 C C . GLY B 1 172 ? -5.629 -16.844 -12.227 1 91.25 172 GLY B C 1
ATOM 3182 O O . GLY B 1 172 ? -6.18 -15.812 -12.602 1 91.25 172 GLY B O 1
ATOM 3183 N N . ALA B 1 173 ? -6.145 -18.094 -12.328 1 89.31 173 ALA B N 1
ATOM 3184 C CA . ALA B 1 173 ? -7.523 -18.266 -12.789 1 89.31 173 ALA B CA 1
ATOM 3185 C C . ALA B 1 173 ? -8.492 -17.484 -11.891 1 89.31 173 ALA B C 1
ATOM 3187 O O . ALA B 1 173 ? -8.609 -17.781 -10.695 1 89.31 173 ALA B O 1
ATOM 3188 N N . LYS B 1 174 ? -9.219 -16.625 -12.5 1 88.75 174 LYS B N 1
ATOM 3189 C CA . LYS B 1 174 ? -9.977 -15.625 -11.758 1 88.75 174 LYS B CA 1
ATOM 3190 C C . LYS B 1 174 ? -11.102 -16.281 -10.953 1 88.75 174 LYS B C 1
ATOM 3192 O O . LYS B 1 174 ? -11.43 -15.828 -9.852 1 88.75 174 LYS B O 1
ATOM 3197 N N . ASN B 1 175 ? -11.656 -17.297 -11.461 1 89.5 175 ASN B N 1
ATOM 3198 C CA . ASN B 1 175 ? -12.766 -17.984 -10.781 1 89.5 175 ASN B CA 1
ATOM 3199 C C . ASN B 1 175 ? -12.305 -18.625 -9.484 1 89.5 175 ASN B C 1
ATOM 3201 O O . ASN B 1 175 ? -13.133 -19 -8.641 1 89.5 175 ASN B O 1
ATOM 3205 N N . LEU B 1 176 ? -11.031 -18.719 -9.234 1 93.88 176 LEU B N 1
ATOM 3206 C CA . LEU B 1 176 ? -10.516 -19.375 -8.031 1 93.88 176 LEU B CA 1
ATOM 3207 C C . LEU B 1 176 ? -10.172 -18.344 -6.961 1 93.88 176 LEU B C 1
ATOM 3209 O O . LEU B 1 176 ? -9.828 -18.719 -5.832 1 93.88 176 LEU B O 1
ATOM 3213 N N . TYR B 1 177 ? -10.289 -17.094 -7.211 1 96.81 177 TYR B N 1
ATOM 3214 C CA . TYR B 1 177 ? -9.891 -16.047 -6.273 1 96.81 177 TYR B CA 1
ATOM 3215 C C . TYR B 1 177 ? -10.648 -16.172 -4.957 1 96.81 177 TYR B C 1
ATOM 3217 O O . TYR B 1 177 ? -10.039 -16.234 -3.887 1 96.81 177 TYR B O 1
ATOM 3225 N N . VAL B 1 178 ? -11.961 -16.312 -5.027 1 97.94 178 VAL B N 1
ATOM 3226 C CA . VAL B 1 178 ? -12.766 -16.328 -3.809 1 97.94 178 VAL B CA 1
ATOM 3227 C C . VAL B 1 178 ? -12.555 -17.656 -3.07 1 97.94 178 VAL B C 1
ATOM 3229 O O . VAL B 1 178 ? -12.227 -17.656 -1.881 1 97.94 178 VAL B O 1
ATOM 3232 N N . PRO B 1 179 ? -12.664 -18.844 -3.77 1 97.69 179 PRO B N 1
ATOM 3233 C CA . PRO B 1 179 ? -12.469 -20.094 -3.037 1 97.69 179 PRO B CA 1
ATOM 3234 C C . PRO B 1 179 ? -11.078 -20.203 -2.414 1 97.69 179 PRO B C 1
ATOM 3236 O O . PRO B 1 179 ? -10.938 -20.703 -1.295 1 97.69 179 PRO B O 1
ATOM 3239 N N . LEU B 1 180 ? -10.055 -19.75 -3.055 1 98.19 180 LEU B N 1
ATOM 3240 C CA . LEU B 1 180 ? -8.703 -19.812 -2.521 1 98.19 180 LEU B CA 1
ATOM 3241 C C . LEU B 1 180 ? -8.539 -18.875 -1.333 1 98.19 180 LEU B C 1
ATOM 3243 O O . LEU B 1 180 ? -7.914 -19.234 -0.332 1 98.19 180 LEU B O 1
ATOM 3247 N N . LEU B 1 181 ? -9.047 -17.672 -1.51 1 98.62 181 LEU B N 1
ATOM 3248 C CA . LEU B 1 181 ? -8.984 -16.734 -0.394 1 98.62 181 LEU B CA 1
ATOM 3249 C C . LEU B 1 181 ? -9.664 -17.312 0.843 1 98.62 181 LEU B C 1
ATOM 3251 O O . LEU B 1 181 ? -9.109 -17.266 1.944 1 98.62 181 LEU B O 1
ATOM 3255 N N . LYS B 1 182 ? -10.844 -17.922 0.654 1 98.19 182 LYS B N 1
ATOM 3256 C CA . LYS B 1 182 ? -11.578 -18.516 1.765 1 98.19 182 LYS B CA 1
ATOM 3257 C C . LYS B 1 182 ? -10.781 -19.641 2.412 1 98.19 182 LYS B C 1
ATOM 3259 O O . LYS B 1 182 ? -10.797 -19.797 3.635 1 98.19 182 LYS B O 1
ATOM 3264 N N . LEU B 1 183 ? -10.125 -20.391 1.602 1 98.19 183 LEU B N 1
ATOM 3265 C CA . LEU B 1 183 ? -9.281 -21.469 2.092 1 98.19 183 LEU B CA 1
ATOM 3266 C C . LEU B 1 183 ? -8.18 -20.938 3.002 1 98.19 183 LEU B C 1
ATOM 3268 O O . LEU B 1 183 ? -7.816 -21.578 3.988 1 98.19 183 LEU B O 1
ATOM 3272 N N . LEU B 1 184 ? -7.621 -19.75 2.736 1 98.31 184 LEU B N 1
ATOM 3273 C CA . LEU B 1 184 ? -6.457 -19.203 3.426 1 98.31 184 LEU B CA 1
ATOM 3274 C C . LEU B 1 184 ? -6.887 -18.328 4.598 1 98.31 184 LEU B C 1
ATOM 3276 O O . LEU B 1 184 ? -6.078 -18.031 5.484 1 98.31 184 LEU B O 1
ATOM 3280 N N . GLU B 1 185 ? -8.102 -17.906 4.672 1 97.75 185 GLU B N 1
ATOM 3281 C CA . GLU B 1 185 ? -8.625 -16.891 5.586 1 97.75 185 GLU B CA 1
ATOM 3282 C C . GLU B 1 185 ? -8.375 -17.281 7.039 1 97.75 185 GLU B C 1
ATOM 3284 O O . GLU B 1 185 ? -8.008 -16.422 7.859 1 97.75 185 GLU B O 1
ATOM 3289 N N . PRO B 1 186 ? -8.508 -18.578 7.367 1 97.31 186 PRO B N 1
ATOM 3290 C CA . PRO B 1 186 ? -8.289 -18.922 8.773 1 97.31 186 PRO B CA 1
ATOM 3291 C C . PRO B 1 186 ? -6.879 -18.609 9.25 1 97.31 186 PRO B C 1
ATOM 3293 O O . PRO B 1 186 ? -6.625 -18.562 10.453 1 97.31 186 PRO B O 1
ATOM 3296 N N . ARG B 1 187 ? -5.957 -18.297 8.336 1 97.5 187 ARG B N 1
ATOM 3297 C CA . ARG B 1 187 ? -4.559 -18.078 8.688 1 97.5 187 ARG B CA 1
ATOM 3298 C C . ARG B 1 187 ? -4.172 -16.609 8.477 1 97.5 187 ARG B C 1
ATOM 3300 O O . ARG B 1 187 ? -3.018 -16.234 8.688 1 97.5 187 ARG B O 1
ATOM 3307 N N . LEU B 1 188 ? -5.102 -15.836 8 1 97.5 188 LEU B N 1
ATOM 3308 C CA . LEU B 1 188 ? -4.852 -14.406 7.816 1 97.5 188 LEU B CA 1
ATOM 3309 C C . LEU B 1 188 ? -5.16 -13.625 9.086 1 97.5 188 LEU B C 1
ATOM 3311 O O . LEU B 1 188 ? -6.32 -13.539 9.5 1 97.5 188 LEU B O 1
ATOM 3315 N N . LYS B 1 189 ? -4.148 -13.086 9.664 1 92.94 189 LYS B N 1
ATOM 3316 C CA . LYS B 1 189 ? -4.391 -12.258 10.844 1 92.94 189 LYS B CA 1
ATOM 3317 C C . LYS B 1 189 ? -4.727 -10.828 10.461 1 92.94 189 LYS B C 1
ATOM 3319 O O . LYS B 1 189 ? -4.539 -10.422 9.305 1 92.94 189 LYS B O 1
ATOM 3324 N N . ARG B 1 190 ? -5.203 -10.117 11.469 1 94.94 190 ARG B N 1
ATOM 3325 C CA . ARG B 1 190 ? -5.461 -8.695 11.258 1 94.94 190 ARG B CA 1
ATOM 3326 C C . ARG B 1 190 ? -4.234 -7.996 10.68 1 94.94 190 ARG B C 1
ATOM 3328 O O . ARG B 1 190 ? -3.109 -8.234 11.125 1 94.94 190 ARG B O 1
ATOM 3335 N N . GLY B 1 191 ? -4.473 -7.23 9.648 1 97.19 191 GLY B N 1
ATOM 3336 C CA . GLY B 1 191 ? -3.383 -6.508 9.008 1 97.19 191 GLY B CA 1
ATOM 3337 C C . GLY B 1 191 ? -2.82 -7.223 7.797 1 97.19 191 GLY B C 1
ATOM 3338 O O . GLY B 1 191 ? -2.072 -6.637 7.016 1 97.19 191 GLY B O 1
ATOM 3339 N N . ALA B 1 192 ? -3.184 -8.523 7.645 1 98.38 192 ALA B N 1
ATOM 3340 C CA . ALA B 1 192 ? -2.695 -9.266 6.484 1 98.38 192 ALA B CA 1
ATOM 3341 C C . ALA B 1 192 ? -3.143 -8.609 5.184 1 98.38 192 ALA B C 1
ATOM 3343 O O . ALA B 1 192 ? -4.273 -8.133 5.078 1 98.38 192 ALA B O 1
ATOM 3344 N N . LEU B 1 193 ? -2.262 -8.656 4.184 1 98.75 193 LEU B N 1
ATOM 3345 C CA . LEU B 1 193 ? -2.535 -8.062 2.881 1 98.75 193 LEU B CA 1
ATOM 3346 C C . LEU B 1 193 ? -2.986 -9.125 1.883 1 98.75 193 LEU B C 1
ATOM 3348 O O . LEU B 1 193 ? -2.439 -10.227 1.854 1 98.75 193 LEU B O 1
ATOM 3352 N N . VAL B 1 194 ? -4 -8.781 1.135 1 98.81 194 VAL B N 1
ATOM 3353 C CA . VAL B 1 194 ? -4.414 -9.57 -0.021 1 98.81 194 VAL B CA 1
ATOM 3354 C C . VAL B 1 194 ? -4.379 -8.703 -1.278 1 98.81 194 VAL B C 1
ATOM 3356 O O . VAL B 1 194 ? -5.145 -7.746 -1.401 1 98.81 194 VAL B O 1
ATOM 3359 N N . LEU B 1 195 ? -3.486 -9.047 -2.158 1 98.38 195 LEU B N 1
ATOM 3360 C CA . LEU B 1 195 ? -3.348 -8.359 -3.439 1 98.38 195 LEU B CA 1
ATOM 3361 C C . LEU B 1 195 ? -3.854 -9.234 -4.582 1 98.38 195 LEU B C 1
ATOM 3363 O O . LEU B 1 195 ? -3.523 -10.422 -4.652 1 98.38 195 LEU B O 1
ATOM 3367 N N . ALA B 1 196 ? -4.711 -8.664 -5.387 1 97.38 196 ALA B N 1
ATOM 3368 C CA . ALA B 1 196 ? -5.293 -9.422 -6.496 1 97.38 196 ALA B CA 1
ATOM 3369 C C . ALA B 1 196 ? -5.031 -8.727 -7.828 1 97.38 196 ALA B C 1
ATOM 3371 O O . ALA B 1 196 ? -5.367 -7.551 -8 1 97.38 196 ALA B O 1
ATOM 3372 N N . ASP B 1 197 ? -4.395 -9.453 -8.703 1 93.31 197 ASP B N 1
ATOM 3373 C CA . ASP B 1 197 ? -4.141 -8.938 -10.047 1 93.31 197 ASP B CA 1
ATOM 3374 C C . ASP B 1 197 ? -5.371 -9.094 -10.938 1 93.31 197 ASP B C 1
ATOM 3376 O O . ASP B 1 197 ? -6.074 -10.102 -10.859 1 93.31 197 ASP B O 1
ATOM 3380 N N . ASN B 1 198 ? -5.688 -8.055 -11.734 1 90.31 198 ASN B N 1
ATOM 3381 C CA . ASN B 1 198 ? -6.809 -8.031 -12.664 1 90.31 198 ASN B CA 1
ATOM 3382 C C . ASN B 1 198 ? -8.117 -8.391 -11.969 1 90.31 198 ASN B C 1
ATOM 3384 O O . ASN B 1 198 ? -8.906 -9.188 -12.484 1 90.31 198 ASN B O 1
ATOM 3388 N N . ALA B 1 199 ? -8.297 -7.918 -10.805 1 92.38 199 ALA B N 1
ATOM 3389 C CA . ALA B 1 199 ? -9.477 -8.211 -9.992 1 92.38 199 ALA B CA 1
ATOM 3390 C C . ALA B 1 199 ? -10.734 -7.656 -10.648 1 92.38 199 ALA B C 1
ATOM 3392 O O . ALA B 1 199 ? -11.844 -8.141 -10.398 1 92.38 199 ALA B O 1
ATOM 3393 N N . ASP B 1 200 ? -10.555 -6.668 -11.492 1 88.94 200 ASP B N 1
ATOM 3394 C CA . ASP B 1 200 ? -11.695 -6.039 -12.156 1 88.94 200 ASP B CA 1
ATOM 3395 C C . ASP B 1 200 ? -12.398 -7.023 -13.086 1 88.94 200 ASP B C 1
ATOM 3397 O O . ASP B 1 200 ? -13.547 -6.805 -13.469 1 88.94 200 ASP B O 1
ATOM 3401 N N . PHE B 1 201 ? -11.82 -8.109 -13.406 1 86.31 201 PHE B N 1
ATOM 3402 C CA . PHE B 1 201 ? -12.43 -9.148 -14.234 1 86.31 201 PHE B CA 1
ATOM 3403 C C . PHE B 1 201 ? -13.203 -10.141 -13.375 1 86.31 201 PHE B C 1
ATOM 3405 O O . PHE B 1 201 ? -13.828 -11.062 -13.898 1 86.31 201 PHE B O 1
ATOM 3412 N N . GLU B 1 202 ? -13.148 -9.953 -12.141 1 90.5 202 GLU B N 1
ATOM 3413 C CA . GLU B 1 202 ? -13.805 -10.891 -11.234 1 90.5 202 GLU B CA 1
ATOM 3414 C C . GLU B 1 202 ? -14.719 -10.164 -10.258 1 90.5 202 GLU B C 1
ATOM 3416 O O . GLU B 1 202 ? -14.383 -9.992 -9.086 1 90.5 202 GLU B O 1
ATOM 3421 N N . PRO B 1 203 ? -15.922 -9.844 -10.695 1 93 203 PRO B N 1
ATOM 3422 C CA . PRO B 1 203 ? -16.844 -9.062 -9.867 1 93 203 PRO B CA 1
ATOM 3423 C C . PRO B 1 203 ? -17.203 -9.766 -8.555 1 93 203 PRO B C 1
ATOM 3425 O O . PRO B 1 203 ? -17.406 -9.102 -7.535 1 93 203 PRO B O 1
ATOM 3428 N N . ASP B 1 204 ? -17.281 -11.055 -8.617 1 95.31 204 ASP B N 1
ATOM 3429 C CA . ASP B 1 204 ? -17.594 -11.789 -7.398 1 95.31 204 ASP B CA 1
ATOM 3430 C C . ASP B 1 204 ? -16.5 -11.602 -6.348 1 95.31 204 ASP B C 1
ATOM 3432 O O . ASP B 1 204 ? -16.797 -11.484 -5.156 1 95.31 204 ASP B O 1
ATOM 3436 N N . TYR B 1 205 ? -15.328 -11.641 -6.766 1 97.56 205 TYR B N 1
ATOM 3437 C CA . TYR B 1 205 ? -14.211 -11.406 -5.855 1 97.56 205 TYR B CA 1
ATOM 3438 C C . TYR B 1 205 ? -14.273 -10 -5.266 1 97.56 205 TYR B C 1
ATOM 3440 O O . TYR B 1 205 ? -14.125 -9.82 -4.055 1 97.56 205 TYR B O 1
ATOM 3448 N N . LEU B 1 206 ? -14.484 -9.023 -6.121 1 97.94 206 LEU B N 1
ATOM 3449 C CA . LEU B 1 206 ? -14.57 -7.637 -5.664 1 97.94 206 LEU B CA 1
ATOM 3450 C C . LEU B 1 206 ? -15.719 -7.461 -4.68 1 97.94 206 LEU B C 1
ATOM 3452 O O . LEU B 1 206 ? -15.57 -6.797 -3.654 1 97.94 206 LEU B O 1
ATOM 3456 N N . ALA B 1 207 ? -16.859 -8.062 -5.023 1 98.06 207 ALA B N 1
ATOM 3457 C CA . ALA B 1 207 ? -18 -7.98 -4.121 1 98.06 207 ALA B CA 1
ATOM 3458 C C . ALA B 1 207 ? -17.656 -8.555 -2.748 1 98.06 207 ALA B C 1
ATOM 3460 O O . ALA B 1 207 ? -18.078 -8.016 -1.721 1 98.06 207 ALA B O 1
ATOM 3461 N N . TYR B 1 208 ? -16.891 -9.617 -2.744 1 98.38 208 TYR B N 1
ATOM 3462 C CA . TYR B 1 208 ? -16.531 -10.281 -1.494 1 98.38 208 TYR B CA 1
ATOM 3463 C C . TYR B 1 208 ? -15.625 -9.406 -0.646 1 98.38 208 TYR B C 1
ATOM 3465 O O . TYR B 1 208 ? -15.93 -9.125 0.516 1 98.38 208 TYR B O 1
ATOM 3473 N N . VAL B 1 209 ? -14.547 -8.898 -1.193 1 98.25 209 VAL B N 1
ATOM 3474 C CA . VAL B 1 209 ? -13.539 -8.211 -0.388 1 98.25 209 VAL B CA 1
ATOM 3475 C C . VAL B 1 209 ? -13.992 -6.785 -0.098 1 98.25 209 VAL B C 1
ATOM 3477 O O . VAL B 1 209 ? -13.477 -6.137 0.814 1 98.25 209 VAL B O 1
ATOM 3480 N N . ARG B 1 210 ? -14.906 -6.254 -0.878 1 97.06 210 ARG B N 1
ATOM 3481 C CA . ARG B 1 210 ? -15.367 -4.883 -0.671 1 97.06 210 ARG B CA 1
ATOM 3482 C C . ARG B 1 210 ? -16.562 -4.844 0.288 1 97.06 210 ARG B C 1
ATOM 3484 O O . ARG B 1 210 ? -17 -3.768 0.695 1 97.06 210 ARG B O 1
ATOM 3491 N N . ASP B 1 211 ? -17.062 -5.988 0.646 1 96.31 211 ASP B N 1
ATOM 3492 C CA . ASP B 1 211 ? -18.078 -6.074 1.695 1 96.31 211 ASP B CA 1
ATOM 3493 C C . ASP B 1 211 ? -17.438 -6.086 3.08 1 96.31 211 ASP B C 1
ATOM 3495 O O . ASP B 1 211 ? -16.812 -7.074 3.469 1 96.31 211 ASP B O 1
ATOM 3499 N N . PRO B 1 212 ? -17.656 -5.047 3.859 1 93.44 212 PRO B N 1
ATOM 3500 C CA . PRO B 1 212 ? -17.016 -4.98 5.176 1 93.44 212 PRO B CA 1
ATOM 3501 C C . PRO B 1 212 ? -17.375 -6.164 6.07 1 93.44 212 PRO B C 1
ATOM 3503 O O . PRO B 1 212 ? -16.609 -6.527 6.965 1 93.44 212 PRO B O 1
ATOM 3506 N N . ALA B 1 213 ? -18.469 -6.762 5.848 1 94.88 213 ALA B N 1
ATOM 3507 C CA . ALA B 1 213 ? -18.922 -7.891 6.656 1 94.88 213 ALA B CA 1
ATOM 3508 C C . ALA B 1 213 ? -17.969 -9.078 6.512 1 94.88 213 ALA B C 1
ATOM 3510 O O . ALA B 1 213 ? -17.953 -9.969 7.367 1 94.88 213 ALA B O 1
ATOM 3511 N N . ASN B 1 214 ? -17.188 -9.102 5.453 1 96.81 214 ASN B N 1
ATOM 3512 C CA . ASN B 1 214 ? -16.297 -10.227 5.207 1 96.81 214 ASN B CA 1
ATOM 3513 C C . ASN B 1 214 ? -14.914 -9.977 5.785 1 96.81 214 ASN B C 1
ATOM 3515 O O . ASN B 1 214 ? -14 -10.789 5.602 1 96.81 214 ASN B O 1
ATOM 3519 N N . GLY B 1 215 ? -14.688 -8.859 6.434 1 96.69 215 GLY B N 1
ATOM 3520 C CA . GLY B 1 215 ? -13.5 -8.648 7.25 1 96.69 215 GLY B CA 1
ATOM 3521 C C . GLY B 1 215 ? -12.352 -8.031 6.484 1 96.69 215 GLY B C 1
ATOM 3522 O O . GLY B 1 215 ? -11.188 -8.281 6.793 1 96.69 215 GLY B O 1
ATOM 3523 N N . TYR B 1 216 ? -12.75 -7.223 5.465 1 97.94 216 TYR B N 1
ATOM 3524 C CA . TYR B 1 216 ? -11.711 -6.555 4.699 1 97.94 216 TYR B CA 1
ATOM 3525 C C . TYR B 1 216 ? -12.039 -5.078 4.5 1 97.94 216 TYR B C 1
ATOM 3527 O O . TYR B 1 216 ? -13.211 -4.691 4.5 1 97.94 216 TYR B O 1
ATOM 3535 N N . VAL B 1 217 ? -11.031 -4.277 4.441 1 97.75 217 VAL B N 1
ATOM 3536 C CA . VAL B 1 217 ? -11.062 -2.986 3.762 1 97.75 217 VAL B CA 1
ATOM 3537 C C . VAL B 1 217 ? -10.305 -3.08 2.439 1 97.75 217 VAL B C 1
ATOM 3539 O O . VAL B 1 217 ? -9.18 -3.578 2.396 1 97.75 217 VAL B O 1
ATOM 3542 N N . SER B 1 218 ? -10.969 -2.682 1.41 1 97.25 218 SER B N 1
ATOM 3543 C CA . SER B 1 218 ? -10.422 -2.916 0.076 1 97.25 218 SER B CA 1
ATOM 3544 C C . SER B 1 218 ? -10.461 -1.645 -0.767 1 97.25 218 SER B C 1
ATOM 3546 O O . SER B 1 218 ? -11.328 -0.789 -0.573 1 97.25 218 SER B O 1
ATOM 3548 N N . LEU B 1 219 ? -9.484 -1.551 -1.644 1 95.5 219 LEU B N 1
ATOM 3549 C CA . LEU B 1 219 ? -9.352 -0.374 -2.494 1 95.5 219 LEU B CA 1
ATOM 3550 C C . LEU B 1 219 ? -8.797 -0.754 -3.865 1 95.5 219 LEU B C 1
ATOM 3552 O O . LEU B 1 219 ? -7.883 -1.574 -3.967 1 95.5 219 LEU B O 1
ATOM 3556 N N . ASP B 1 220 ? -9.352 -0.162 -4.809 1 93.69 220 ASP B N 1
ATOM 3557 C CA . ASP B 1 220 ? -8.797 -0.262 -6.156 1 93.69 220 ASP B CA 1
ATOM 3558 C C . ASP B 1 220 ? -7.484 0.509 -6.27 1 93.69 220 ASP B C 1
ATOM 3560 O O . ASP B 1 220 ? -7.445 1.717 -6.027 1 93.69 220 ASP B O 1
ATOM 3564 N N . LEU B 1 221 ? -6.332 -0.097 -6.594 1 88.5 221 LEU B N 1
ATOM 3565 C CA . LEU B 1 221 ? -5.023 0.548 -6.664 1 88.5 221 LEU B CA 1
ATOM 3566 C C . LEU B 1 221 ? -4.902 1.395 -7.926 1 88.5 221 LEU B C 1
ATOM 3568 O O . LEU B 1 221 ? -4.023 2.256 -8.016 1 88.5 221 LEU B O 1
ATOM 3572 N N . ALA B 1 222 ? -5.965 1.367 -8.75 1 75.94 222 ALA B N 1
ATOM 3573 C CA . ALA B 1 222 ? -6.027 2.186 -9.961 1 75.94 222 ALA B CA 1
ATOM 3574 C C . ALA B 1 222 ? -4.711 2.125 -10.727 1 75.94 222 ALA B C 1
ATOM 3576 O O . ALA B 1 222 ? -4.309 3.105 -11.359 1 75.94 222 ALA B O 1
ATOM 3577 N N . LEU B 1 223 ? -4.008 1.149 -10.406 1 74.62 223 LEU B N 1
ATOM 3578 C CA . LEU B 1 223 ? -2.855 0.906 -11.266 1 74.62 223 LEU B CA 1
ATOM 3579 C C . LEU B 1 223 ? -3.301 0.386 -12.633 1 74.62 223 LEU B C 1
ATOM 3581 O O . LEU B 1 223 ? -4.492 0.156 -12.852 1 74.62 223 LEU B O 1
ATOM 3585 N N . GLU B 1 224 ? -2.771 0.542 -13.781 1 64.94 224 GLU B N 1
ATOM 3586 C CA . GLU B 1 224 ? -3.119 0.261 -15.172 1 64.94 224 GLU B CA 1
ATOM 3587 C C . GLU B 1 224 ? -3.717 -1.135 -15.32 1 64.94 224 GLU B C 1
ATOM 3589 O O . GLU B 1 224 ? -4.152 -1.518 -16.406 1 64.94 224 GLU B O 1
ATOM 3594 N N . GLN B 1 225 ? -3.973 -1.883 -14.219 1 70.44 225 GLN B N 1
ATOM 3595 C CA . GLN B 1 225 ? -4.309 -3.266 -14.547 1 70.44 225 GLN B CA 1
ATOM 3596 C C . GLN B 1 225 ? -5.406 -3.797 -13.633 1 70.44 225 GLN B C 1
ATOM 3598 O O . GLN B 1 225 ? -5.484 -5 -13.375 1 70.44 225 GLN B O 1
ATOM 3603 N N . GLY B 1 226 ? -6.195 -2.984 -13.023 1 87.56 226 GLY B N 1
ATOM 3604 C CA . GLY B 1 226 ? -7.32 -3.488 -12.25 1 87.56 226 GLY B CA 1
ATOM 3605 C C . GLY B 1 226 ? -6.898 -4.203 -10.984 1 87.56 226 GLY B C 1
ATOM 3606 O O . GLY B 1 226 ? -7.473 -5.23 -10.617 1 87.56 226 GLY B O 1
ATOM 3607 N N . ASN B 1 227 ? -5.836 -3.867 -10.398 1 93.69 227 ASN B N 1
ATOM 3608 C CA . ASN B 1 227 ? -5.332 -4.461 -9.164 1 93.69 227 ASN B CA 1
ATOM 3609 C C . ASN B 1 227 ? -6.129 -3.986 -7.945 1 93.69 227 ASN B C 1
ATOM 3611 O O . ASN B 1 227 ? -6.504 -2.816 -7.863 1 93.69 227 ASN B O 1
ATOM 3615 N N . GLU B 1 228 ? -6.496 -4.953 -7.16 1 96.94 228 GLU B N 1
ATOM 3616 C CA . GLU B 1 228 ? -7.195 -4.656 -5.91 1 96.94 228 GLU B CA 1
ATOM 3617 C C . GLU B 1 228 ? -6.309 -4.941 -4.703 1 96.94 228 GLU B C 1
ATOM 3619 O O . GLU B 1 228 ? -5.609 -5.957 -4.664 1 96.94 228 GLU B O 1
ATOM 3624 N N . MET B 1 229 ? -6.195 -4.023 -3.768 1 97.44 229 MET B N 1
ATOM 3625 C CA . MET B 1 229 ? -5.543 -4.223 -2.479 1 97.44 229 MET B CA 1
ATOM 3626 C C . MET B 1 229 ? -6.574 -4.344 -1.36 1 97.44 229 MET B C 1
ATOM 3628 O O . MET B 1 229 ? -7.484 -3.521 -1.256 1 97.44 229 MET B O 1
ATOM 3632 N N . SER B 1 230 ? -6.465 -5.348 -0.563 1 98.5 230 SER B N 1
ATOM 3633 C CA . SER B 1 230 ? -7.297 -5.551 0.617 1 98.5 230 SER B CA 1
ATOM 3634 C C . SER B 1 230 ? -6.449 -5.789 1.859 1 98.5 230 SER B C 1
ATOM 3636 O O . SER B 1 230 ? -5.348 -6.34 1.77 1 98.5 230 SER B O 1
ATOM 3638 N N . VAL B 1 231 ? -6.938 -5.355 2.965 1 98.56 231 VAL B N 1
ATOM 3639 C CA . VAL B 1 231 ? -6.305 -5.633 4.254 1 98.56 231 VAL B CA 1
ATOM 3640 C C . VAL B 1 231 ? -7.32 -6.27 5.199 1 98.56 231 VAL B C 1
ATOM 3642 O O . VAL B 1 231 ? -8.484 -5.855 5.246 1 98.56 231 VAL B O 1
ATOM 3645 N N . ARG B 1 232 ? -6.895 -7.324 5.793 1 98.19 232 ARG B N 1
ATOM 3646 C CA . ARG B 1 232 ? -7.742 -8.008 6.762 1 98.19 232 ARG B CA 1
ATOM 3647 C C . ARG B 1 232 ? -7.926 -7.172 8.023 1 98.19 232 ARG B C 1
ATOM 3649 O O . ARG B 1 232 ? -6.945 -6.699 8.609 1 98.19 232 ARG B O 1
ATOM 3656 N N . VAL B 1 233 ? -9.164 -7.027 8.516 1 97.38 233 VAL B N 1
ATOM 3657 C CA . VAL B 1 233 ? -9.391 -6.117 9.633 1 97.38 233 VAL B CA 1
ATOM 3658 C C . VAL B 1 233 ? -9.992 -6.883 10.812 1 97.38 233 VAL B C 1
ATOM 3660 O O . VAL B 1 233 ? -10.383 -6.285 11.812 1 97.38 233 VAL B O 1
ATOM 3663 N N . VAL B 1 234 ? -10.117 -8.156 10.688 1 94.06 234 VAL B N 1
ATOM 3664 C CA . VAL B 1 234 ? -10.641 -8.984 11.773 1 94.06 234 VAL B CA 1
ATOM 3665 C C . VAL B 1 234 ? -9.594 -10.008 12.195 1 94.06 234 VAL B C 1
ATOM 3667 O O . VAL B 1 234 ? -8.641 -10.273 11.461 1 94.06 234 VAL B O 1
ATOM 3670 N N . ASP B 1 235 ? -9.766 -10.469 13.398 1 87 235 ASP B N 1
ATOM 3671 C CA . ASP B 1 235 ? -8.859 -11.5 13.898 1 87 235 ASP B CA 1
ATOM 3672 C C . ASP B 1 235 ? -9.234 -12.875 13.352 1 87 235 ASP B C 1
ATOM 3674 O O . ASP B 1 235 ? -10.398 -13.125 13.031 1 87 235 ASP B O 1
ATOM 3678 N N . SER B 1 236 ? -8.242 -13.539 13 1 70.75 236 SER B N 1
ATOM 3679 C CA . SER B 1 236 ? -8.531 -14.898 12.57 1 70.75 236 SER B CA 1
ATOM 3680 C C . SER B 1 236 ? -9.266 -15.688 13.648 1 70.75 236 SER B C 1
ATOM 3682 O O . SER B 1 236 ? -9.078 -15.43 14.844 1 70.75 236 SER B O 1
ATOM 3684 N N . ALA B 1 237 ? -10.398 -16.469 13.172 1 57.19 237 ALA B N 1
ATOM 3685 C CA . ALA B 1 237 ? -11.156 -17.281 14.117 1 57.19 237 ALA B CA 1
ATOM 3686 C C . ALA B 1 237 ? -10.25 -18.281 14.836 1 57.19 237 ALA B C 1
ATOM 3688 O O . ALA B 1 237 ? -9.211 -18.672 14.297 1 57.19 237 ALA B O 1
#

InterPro domains:
  IPR002935 Class I-like SAM-dependent O-methyltransferase [PS51682] (22-237)
  IPR029063 S-adenosyl-L-methionine-dependent methyltransferase superfamily [G3DSA:3.40.50.150] (56-230)
  IPR029063 S-adenosyl-L-methionine-dependent methyltransferase superfamily [SSF53335] (68-203)

Radius of gyration: 23.49 Å; Cα contacts (8 Å, |Δi|>4): 899; chains: 2; bounding box: 43×70×60 Å

Nearest PDB structures (foldseek):
  6jcl-assembly1_A  TM=7.462E-01  e=6.349E-13  Mycobacterium tuberculosis H37Rv
  8c9v-assembly1_A-2  TM=8.230E-01  e=1.191E-11  Desulfuromonas acetoxidans DSM 684
  5n5d-assembly1_B  TM=7.425E-01  e=2.123E-12  Streptomyces regensis
  3duw-assembly1_B  TM=7.256E-01  e=3.362E-12  Bacillus cereus ATCC 10987
  3ntv-assembly1_B  TM=6.902E-01  e=3.967E-10  Staphylococcus aureus subsp. aureus MW2

Sequence (474 aa):
MSTLDSTQVANTLRRLFGDMANDKQRIGELREKFIKEGLISPDEDLKQLVVRLSREDYKALYTGMLSQLYLAVKPEFGKMLYMLALARNATNIVEFGTSFGVSTIHLAAALRDNGGRGKLITTEFEPGKVAQAKRNLEEAGLVDLVEFREGDAMQTLQTELPATIDLVLLDGAKNLYVPLLKLLEPRLKRGALVLADNADFEPDYLAYVRDPANGYVSLDLALEQGNEMSVRVVDSAMSTLDSTQVANTLRRLFGDMANDKQRIGELREKFIKEGLISPDEDLKQLVVRLSREDYKALYTGMLSQLYLAVKPEFGKMLYMLALARNATNIVEFGTSFGVSTIHLAAALRDNGGRGKLITTEFEPGKVAQAKRNLEEAGLVDLVEFREGDAMQTLQTELPATIDLVLLDGAKNLYVPLLKLLEPRLKRGALVLADNADFEPDYLAYVRDPANGYVSLDLALEQGNEMSVRVVDSA